Protein AF-A0A9Q1FIK0-F1 (afdb_monomer_lite)

Organism: Synaphobranchus kaupii (NCBI:txid118154)

Sequence (501 aa):
MDVMVALQAGDMDGSAGVVDRCLRRKCGSHLHIYTDGSKDPASGRAGFAIHIPKLQIIQGRRLTDRVSVFATEIVALLWALEWVGELGVDKAVLCSDSAAALAALQGGERGARPDLVAELLVTLYRVVQGGCEVGFLWVQAHVGVGGNETADAAAKAALRRESIDVVVSLGVSECRSIIREGITQIWQREWDQERRGRFYYNIQPSVRGSTGCHWSMRRDEVTMTTLRMGHCGLAGGLVRVGKHMDGLCDILNGTRGKIAIAVYLVVINGFLLRVYKGPIYKVAVRACFLGFIFGCGLLVSLTQTTWTHFGWYMCSLSLFHYSEYLVTAMTNPQSLSLDSFLLNHSLEYTVAAVSSWVEFTVEILLVPDLKQWRWLSLMGLLMVVCGECLRKSAMLTAGSNFNHIVQNEKAQSHVLVTTGVYSYFRHPSYVGWFYWSIGTQVVLCNPLCVLGYTLASWRFFRERIEEEEMSLILFFGEEYLVYKRKVPTGLPFIQGMCVEP

InterPro domains:
  IPR002156 Ribonuclease H domain [PF00075] (31-159)
  IPR002156 Ribonuclease H domain [PS50879] (27-160)
  IPR007269 Isoprenylcysteine carboxyl methyltransferase [PF04140] (381-473)
  IPR012337 Ribonuclease H-like superfamily [SSF53098] (27-160)
  IPR025770 Protein-S-isoprenylcysteine O-methyltransferase [PS51564] (219-501)
  IPR036397 Ribonuclease H superfamily [G3DSA:3.30.420.10] (24-168)

Structure (mmCIF, N/CA/C/O backbone):
data_AF-A0A9Q1FIK0-F1
#
_entry.id   AF-A0A9Q1FIK0-F1
#
loop_
_atom_site.group_PDB
_atom_site.id
_atom_site.type_symbol
_atom_site.label_atom_id
_atom_site.label_alt_id
_atom_site.label_comp_id
_atom_site.label_asym_id
_atom_site.label_entity_id
_atom_site.label_seq_id
_atom_site.pdbx_PDB_ins_code
_atom_site.Cartn_x
_atom_site.Cartn_y
_atom_site.Cartn_z
_atom_site.occupancy
_atom_site.B_iso_or_equiv
_atom_site.auth_seq_id
_atom_site.auth_comp_id
_atom_site.auth_asym_id
_atom_site.auth_atom_id
_atom_site.pdbx_PDB_model_num
ATOM 1 N N . MET A 1 1 ? 30.155 4.496 -67.801 1.00 32.53 1 MET A N 1
ATOM 2 C CA . MET A 1 1 ? 30.262 3.033 -67.644 1.00 32.53 1 MET A CA 1
ATOM 3 C C . MET A 1 1 ? 28.843 2.541 -67.428 1.00 32.53 1 MET A C 1
ATOM 5 O O . MET A 1 1 ? 28.392 2.482 -66.295 1.00 32.53 1 MET A O 1
ATOM 9 N N . ASP A 1 2 ? 28.112 2.310 -68.520 1.00 30.02 2 ASP A N 1
ATOM 10 C CA . ASP A 1 2 ? 26.713 1.851 -68.499 1.00 30.02 2 ASP A CA 1
ATOM 11 C C . ASP A 1 2 ? 26.657 0.342 -68.207 1.00 30.02 2 ASP A C 1
ATOM 13 O O . ASP A 1 2 ? 26.213 -0.452 -69.027 1.00 30.02 2 ASP A O 1
ATOM 17 N N . VAL A 1 3 ? 27.180 -0.074 -67.048 1.00 37.88 3 VAL A N 1
ATOM 18 C CA . VAL A 1 3 ? 27.230 -1.486 -66.602 1.00 37.88 3 VAL A CA 1
ATOM 19 C C . VAL A 1 3 ? 26.237 -1.703 -65.462 1.00 37.88 3 VAL A C 1
ATOM 21 O O . VAL A 1 3 ? 26.496 -2.382 -64.477 1.00 37.88 3 VAL A O 1
ATOM 24 N N . MET A 1 4 ? 25.080 -1.058 -65.554 1.00 39.62 4 MET A N 1
ATOM 25 C CA . MET A 1 4 ? 24.068 -1.155 -64.518 1.00 39.62 4 MET A CA 1
ATOM 26 C C . MET A 1 4 ? 22.696 -1.224 -65.166 1.00 39.62 4 MET A C 1
ATOM 28 O O . MET A 1 4 ? 21.912 -0.280 -65.137 1.00 39.62 4 MET A O 1
ATOM 32 N N . VAL A 1 5 ? 22.373 -2.384 -65.738 1.00 40.97 5 VAL A N 1
ATOM 33 C CA . VAL A 1 5 ? 20.963 -2.734 -65.893 1.00 40.97 5 VAL A CA 1
ATOM 34 C C . VAL A 1 5 ? 20.468 -3.121 -64.502 1.00 40.97 5 VAL A C 1
ATOM 36 O O . VAL A 1 5 ? 20.324 -4.295 -64.175 1.00 40.97 5 VAL A O 1
ATOM 39 N N . ALA A 1 6 ? 20.238 -2.118 -63.653 1.00 40.00 6 ALA A N 1
ATOM 40 C CA . ALA A 1 6 ? 19.329 -2.282 -62.537 1.00 40.00 6 ALA A CA 1
ATOM 41 C C . ALA A 1 6 ? 17.962 -2.547 -63.166 1.00 40.00 6 ALA A C 1
ATOM 43 O O . ALA A 1 6 ? 17.238 -1.627 -63.546 1.00 40.00 6 ALA A O 1
ATOM 44 N N . LEU A 1 7 ? 17.623 -3.822 -63.347 1.00 41.25 7 LEU A N 1
ATOM 45 C CA . LEU A 1 7 ? 16.251 -4.221 -63.597 1.00 41.25 7 LEU A CA 1
ATOM 46 C C . LEU A 1 7 ? 15.485 -3.946 -62.302 1.00 41.25 7 LEU A C 1
ATOM 48 O O . LEU A 1 7 ? 15.230 -4.853 -61.518 1.00 41.25 7 LEU A O 1
ATOM 52 N N . GLN A 1 8 ? 15.132 -2.681 -62.060 1.00 38.38 8 GLN A N 1
ATOM 53 C CA . GLN A 1 8 ? 14.034 -2.379 -61.161 1.00 38.38 8 GLN A CA 1
ATOM 54 C C . GLN A 1 8 ? 12.819 -3.075 -61.765 1.00 38.38 8 GLN A C 1
ATOM 56 O O . GLN A 1 8 ? 12.366 -2.748 -62.865 1.00 38.38 8 GLN A O 1
ATOM 61 N N . ALA A 1 9 ? 12.335 -4.101 -61.073 1.00 40.41 9 ALA A N 1
ATOM 62 C CA . ALA A 1 9 ? 11.002 -4.628 -61.270 1.00 40.41 9 ALA A CA 1
ATOM 63 C C . ALA A 1 9 ? 10.010 -3.521 -60.879 1.00 40.41 9 ALA A C 1
ATOM 65 O O . ALA A 1 9 ? 9.465 -3.533 -59.782 1.00 40.41 9 ALA A O 1
ATOM 66 N N . GLY A 1 10 ? 9.847 -2.514 -61.741 1.00 35.16 10 GLY A N 1
ATOM 67 C CA . GLY A 1 10 ? 8.760 -1.556 -61.622 1.00 35.16 10 GLY A CA 1
ATOM 68 C C . GLY A 1 10 ? 7.445 -2.329 -61.631 1.00 35.16 10 GLY A C 1
ATOM 69 O O . GLY A 1 10 ? 7.228 -3.139 -62.533 1.00 35.16 10 GLY A O 1
ATOM 70 N N . ASP A 1 11 ? 6.639 -2.117 -60.593 1.00 37.25 11 ASP A N 1
ATOM 71 C CA . ASP A 1 11 ? 5.265 -2.601 -60.434 1.00 37.25 11 ASP A CA 1
ATOM 72 C C . ASP A 1 11 ? 5.035 -4.077 -60.800 1.00 37.25 11 ASP A C 1
ATOM 74 O O . ASP A 1 11 ? 4.235 -4.401 -61.680 1.00 37.25 11 ASP A O 1
ATOM 78 N N . MET A 1 12 ? 5.718 -5.002 -60.117 1.00 45.03 12 MET A N 1
ATOM 79 C CA . MET A 1 12 ? 5.411 -6.431 -60.238 1.00 45.03 12 MET A CA 1
ATOM 80 C C . MET A 1 12 ? 4.822 -6.981 -58.941 1.00 45.03 12 MET A C 1
ATOM 82 O O . MET A 1 12 ? 5.478 -6.995 -57.904 1.00 45.03 12 MET A O 1
ATOM 86 N N . ASP A 1 13 ? 3.581 -7.460 -59.042 1.00 43.62 13 ASP A N 1
ATOM 87 C CA . ASP A 1 13 ? 2.865 -8.213 -58.013 1.00 43.62 13 ASP A CA 1
ATOM 88 C C . ASP A 1 13 ? 3.778 -9.328 -57.472 1.00 43.62 13 ASP A C 1
ATOM 90 O O . ASP A 1 13 ? 4.203 -10.215 -58.226 1.00 43.62 13 ASP A O 1
ATOM 94 N N . GLY A 1 14 ? 4.136 -9.236 -56.187 1.00 48.50 14 GLY A N 1
ATOM 95 C CA . GLY A 1 14 ? 5.152 -10.040 -55.502 1.00 48.50 14 GLY A CA 1
ATOM 96 C C . GLY A 1 14 ? 4.764 -11.510 -55.358 1.00 48.50 14 GLY A C 1
ATOM 97 O O . GLY A 1 14 ? 4.543 -12.001 -54.259 1.00 48.50 14 GLY A O 1
ATOM 98 N N . SER A 1 15 ? 4.659 -12.233 -56.468 1.00 50.38 15 SER A N 1
ATOM 99 C CA . SER A 1 15 ? 4.431 -13.675 -56.500 1.00 50.38 15 SER A CA 1
ATOM 100 C C . SER A 1 15 ? 5.652 -14.375 -57.099 1.00 50.38 15 SER A C 1
ATOM 102 O O . SER A 1 15 ? 6.147 -13.981 -58.160 1.00 50.38 15 SER A O 1
ATOM 104 N N . ALA A 1 16 ? 6.132 -15.438 -56.436 1.00 54.12 16 ALA A N 1
ATOM 105 C CA . ALA A 1 16 ? 7.321 -16.214 -56.824 1.00 54.12 16 ALA A CA 1
ATOM 106 C C . ALA A 1 16 ? 7.386 -16.521 -58.332 1.00 54.12 16 ALA A C 1
ATOM 108 O O . ALA A 1 16 ? 8.424 -16.376 -58.975 1.00 54.12 16 ALA A O 1
ATOM 109 N N . GLY A 1 17 ? 6.243 -16.886 -58.926 1.00 52.78 17 GLY A N 1
ATOM 110 C CA . GLY A 1 17 ? 6.143 -17.268 -60.334 1.00 52.78 17 GLY A CA 1
ATOM 111 C C . GLY A 1 17 ? 6.330 -16.125 -61.340 1.00 52.78 17 GLY A C 1
ATOM 112 O O . GLY A 1 17 ? 6.567 -16.393 -62.517 1.00 52.78 17 GLY A O 1
ATOM 113 N N . VAL A 1 18 ? 6.210 -14.854 -60.945 1.00 58.19 18 VAL A N 1
ATOM 114 C CA . VAL A 1 18 ? 6.441 -13.697 -61.835 1.00 58.19 18 VAL A CA 1
ATOM 115 C C . VAL A 1 18 ? 7.927 -13.338 -61.889 1.00 58.19 18 VAL A C 1
ATOM 117 O O . VAL A 1 18 ? 8.459 -13.128 -62.982 1.00 58.19 18 VAL A O 1
ATOM 120 N N . VAL A 1 19 ? 8.615 -13.368 -60.745 1.00 60.38 19 VAL A N 1
ATOM 121 C CA . VAL A 1 19 ? 10.067 -13.131 -60.649 1.00 60.38 19 VAL A CA 1
ATOM 122 C C . VAL A 1 19 ? 10.837 -14.199 -61.427 1.00 60.38 19 VAL A C 1
ATOM 124 O O . VAL A 1 19 ? 11.656 -13.862 -62.283 1.00 60.38 19 VAL A O 1
ATOM 127 N N . ASP A 1 20 ? 10.484 -15.474 -61.242 1.00 60.56 20 ASP A N 1
ATOM 128 C CA . ASP A 1 20 ? 11.101 -16.602 -61.951 1.00 60.56 20 ASP A CA 1
ATOM 129 C C . ASP A 1 20 ? 10.886 -16.530 -63.475 1.00 60.56 20 ASP A C 1
ATOM 131 O O . ASP A 1 20 ? 11.783 -16.832 -64.268 1.00 60.56 20 ASP A O 1
ATOM 135 N N . ARG A 1 21 ? 9.710 -16.062 -63.920 1.00 59.72 21 ARG A N 1
ATOM 136 C CA . ARG A 1 21 ? 9.424 -15.828 -65.347 1.00 59.72 21 ARG A CA 1
ATOM 137 C C . ARG A 1 21 ? 10.202 -14.641 -65.912 1.00 59.72 21 ARG A C 1
ATOM 139 O O . ARG A 1 21 ? 10.649 -14.714 -67.055 1.00 59.72 21 ARG A O 1
ATOM 146 N N . CYS A 1 22 ? 10.389 -13.570 -65.143 1.00 60.50 22 CYS A N 1
ATOM 147 C CA . CYS A 1 22 ? 11.170 -12.405 -65.563 1.00 60.50 22 CYS A CA 1
ATOM 148 C C . CYS A 1 22 ? 12.665 -12.743 -65.677 1.00 60.50 22 CYS A C 1
ATOM 150 O O . CYS A 1 22 ? 13.282 -12.443 -66.701 1.00 60.50 22 CYS A O 1
ATOM 152 N N . LEU A 1 23 ? 13.208 -13.464 -64.690 1.00 65.19 23 LEU A N 1
ATOM 153 C CA . LEU A 1 23 ? 14.570 -14.004 -64.689 1.00 65.19 23 LEU A CA 1
ATOM 154 C C . LEU A 1 23 ? 14.835 -14.879 -65.918 1.00 65.19 23 LEU A C 1
ATOM 156 O O . LEU A 1 23 ? 15.818 -14.669 -66.630 1.00 65.19 23 LEU A O 1
ATOM 160 N N . ARG A 1 24 ? 13.920 -15.808 -66.227 1.00 62.91 24 ARG A N 1
ATOM 161 C CA . ARG A 1 24 ? 14.018 -16.670 -67.418 1.00 62.91 24 ARG A CA 1
ATOM 162 C C . ARG A 1 24 ? 13.899 -15.893 -68.732 1.00 62.91 24 ARG A C 1
ATOM 164 O O . ARG A 1 24 ? 14.562 -16.255 -69.699 1.00 62.91 24 ARG A O 1
ATOM 171 N N . ARG A 1 25 ? 13.080 -14.835 -68.785 1.00 61.34 25 ARG A N 1
ATOM 172 C CA . ARG A 1 25 ? 12.814 -14.061 -70.012 1.00 61.34 25 ARG A CA 1
ATOM 173 C C . ARG A 1 25 ? 13.891 -13.021 -70.333 1.00 61.34 25 ARG A C 1
ATOM 175 O O . ARG A 1 25 ? 14.164 -12.808 -71.508 1.00 61.34 25 ARG A O 1
ATOM 182 N N . LYS A 1 26 ? 14.477 -12.362 -69.327 1.00 60.69 26 LYS A N 1
ATOM 183 C CA . LYS A 1 26 ? 15.486 -11.300 -69.519 1.00 60.69 26 LYS A CA 1
ATOM 184 C C . LYS A 1 26 ? 16.926 -11.804 -69.401 1.00 60.69 26 LYS A C 1
ATOM 186 O O . LYS A 1 26 ? 17.789 -11.322 -70.123 1.00 60.69 26 LYS A O 1
ATOM 191 N N . CYS A 1 27 ? 17.174 -12.791 -68.540 1.00 64.56 27 CYS A N 1
ATOM 192 C CA . CYS A 1 27 ? 18.523 -13.238 -68.179 1.00 64.56 27 CYS A CA 1
ATOM 193 C C . CYS A 1 27 ? 18.659 -14.772 -68.187 1.00 64.56 27 CYS A C 1
ATOM 195 O O . CYS A 1 27 ? 19.487 -15.323 -67.465 1.00 64.56 27 CYS A O 1
ATOM 197 N N . GLY A 1 28 ? 17.858 -15.484 -68.990 1.00 63.78 28 GLY A N 1
ATOM 198 C CA . GLY A 1 28 ? 17.809 -16.955 -68.993 1.00 63.78 28 GLY A CA 1
ATOM 199 C C . GLY A 1 28 ? 19.117 -17.654 -69.392 1.00 63.78 28 GLY A C 1
ATOM 200 O O . GLY A 1 28 ? 19.316 -18.813 -69.042 1.00 63.78 28 GLY A O 1
ATOM 201 N N . SER A 1 29 ? 20.021 -16.956 -70.088 1.00 73.62 29 SER A N 1
ATOM 202 C CA . SER A 1 29 ? 21.361 -17.448 -70.437 1.00 73.62 29 SER A CA 1
ATOM 203 C C . SER A 1 29 ? 22.446 -17.113 -69.404 1.00 73.62 29 SER A C 1
ATOM 205 O O . SER A 1 29 ? 23.557 -17.620 -69.529 1.00 73.62 29 SER A O 1
ATOM 207 N N . HIS A 1 30 ? 22.157 -16.258 -68.417 1.00 85.69 30 HIS A N 1
ATOM 208 C CA . HIS A 1 30 ? 23.136 -15.823 -67.416 1.00 85.69 30 HIS A CA 1
ATOM 209 C C . HIS A 1 30 ? 23.233 -16.845 -66.278 1.00 85.69 30 HIS A C 1
ATOM 211 O O . HIS A 1 30 ? 22.254 -17.518 -65.948 1.00 85.69 30 HIS A O 1
ATOM 217 N N . LEU A 1 31 ? 24.395 -16.939 -65.634 1.00 90.25 31 LEU A N 1
ATOM 218 C CA . LEU A 1 31 ? 24.525 -17.658 -64.369 1.00 90.25 31 LEU A CA 1
ATOM 219 C C . LEU A 1 31 ? 23.850 -16.852 -63.252 1.00 90.25 31 LEU A C 1
ATOM 221 O O . LEU A 1 31 ? 24.210 -15.701 -63.029 1.00 90.25 31 LEU A O 1
ATOM 225 N N . HIS A 1 32 ? 22.879 -17.438 -62.550 1.00 91.50 32 HIS A N 1
ATOM 226 C CA . HIS A 1 32 ? 22.222 -16.783 -61.412 1.00 91.50 32 HIS A CA 1
ATOM 227 C C . HIS A 1 32 ? 22.922 -17.168 -60.114 1.00 91.50 32 HIS A C 1
ATOM 229 O O . HIS A 1 32 ? 23.080 -18.359 -59.833 1.00 91.50 32 HIS A O 1
ATOM 235 N N . ILE A 1 33 ? 23.301 -16.165 -59.326 1.00 95.19 33 ILE A N 1
ATOM 236 C CA . ILE A 1 33 ? 23.881 -16.342 -57.995 1.00 95.19 33 ILE A CA 1
ATOM 237 C C . ILE A 1 33 ? 23.041 -15.541 -57.008 1.00 95.19 33 ILE A C 1
ATOM 239 O O . ILE A 1 33 ? 22.897 -14.332 -57.153 1.00 95.19 33 ILE A O 1
ATOM 243 N N . TYR A 1 34 ? 22.481 -16.223 -56.018 1.00 95.19 34 TYR A N 1
ATOM 244 C CA . TYR A 1 34 ? 21.723 -15.612 -54.931 1.00 95.19 34 TYR A CA 1
ATOM 245 C C . TYR A 1 34 ? 22.643 -15.382 -53.745 1.00 95.19 34 TYR A C 1
ATOM 247 O O . TYR A 1 34 ? 23.451 -16.255 -53.427 1.00 95.19 34 TYR A O 1
ATOM 255 N N . THR A 1 35 ? 22.520 -14.230 -53.100 1.00 96.88 35 THR A N 1
ATOM 256 C CA . THR A 1 35 ? 23.360 -13.822 -51.972 1.00 96.88 35 THR A CA 1
ATOM 257 C C . THR A 1 35 ? 22.491 -13.377 -50.813 1.00 96.88 35 THR A C 1
ATOM 259 O O . THR A 1 35 ? 21.509 -12.679 -51.052 1.00 96.88 35 THR A O 1
ATOM 262 N N . ASP A 1 36 ? 22.885 -13.720 -49.591 1.00 96.75 36 ASP A N 1
ATOM 263 C CA . ASP A 1 36 ? 22.210 -13.251 -48.380 1.00 96.75 36 ASP A CA 1
ATOM 264 C C . ASP A 1 36 ? 23.203 -13.043 -47.229 1.00 96.75 36 ASP A C 1
ATOM 266 O O . ASP A 1 36 ? 24.201 -13.770 -47.105 1.00 96.75 36 ASP A O 1
ATOM 270 N N . GLY A 1 37 ? 22.930 -12.047 -46.385 1.00 96.06 37 GLY A N 1
ATOM 271 C CA . GLY A 1 37 ? 23.680 -11.729 -45.182 1.00 96.06 37 GLY A CA 1
ATOM 272 C C . GLY A 1 37 ? 22.829 -11.858 -43.918 1.00 96.06 37 GLY A C 1
ATOM 273 O O . GLY A 1 37 ? 21.764 -11.269 -43.780 1.00 96.06 37 GLY A O 1
ATOM 274 N N . SER A 1 38 ? 23.347 -12.552 -42.903 1.00 96.19 38 SER A N 1
ATOM 275 C CA . SER A 1 38 ? 22.622 -12.776 -41.653 1.00 96.19 38 SER A CA 1
ATOM 276 C C . SER A 1 38 ? 23.407 -12.332 -40.423 1.00 96.19 38 SER A C 1
ATOM 278 O O . SER A 1 38 ? 24.623 -12.512 -40.314 1.00 96.19 38 SER A O 1
ATOM 280 N N . LYS A 1 39 ? 22.687 -11.784 -39.442 1.00 95.62 39 LYS A N 1
ATOM 281 C CA . LYS A 1 39 ? 23.216 -11.431 -38.124 1.00 95.62 39 LYS A CA 1
ATOM 282 C C . LYS A 1 39 ? 22.224 -11.817 -37.040 1.00 95.62 39 LYS A C 1
ATOM 284 O O . LYS A 1 39 ? 21.070 -11.407 -37.093 1.00 95.62 39 LYS A O 1
ATOM 289 N N . ASP A 1 40 ? 22.700 -12.506 -36.010 1.00 95.00 40 ASP A N 1
ATOM 290 C CA . ASP A 1 40 ? 21.944 -12.700 -34.778 1.00 95.00 40 ASP A CA 1
ATOM 291 C C . ASP A 1 40 ? 22.030 -11.436 -33.896 1.00 95.00 40 ASP A C 1
ATOM 293 O O . ASP A 1 40 ? 23.126 -11.077 -33.442 1.00 95.00 40 ASP A O 1
ATOM 297 N N . PRO A 1 41 ? 20.904 -10.750 -33.614 1.00 89.62 41 PRO A N 1
ATOM 298 C CA . PRO A 1 41 ? 20.890 -9.574 -32.751 1.00 89.62 41 PRO A CA 1
ATOM 299 C C . PRO A 1 41 ? 21.333 -9.863 -31.313 1.00 89.62 41 PRO A C 1
ATOM 301 O O . PRO A 1 41 ? 21.867 -8.965 -30.664 1.00 89.62 41 PRO A O 1
ATOM 304 N N . ALA A 1 42 ? 21.108 -11.083 -30.809 1.00 88.00 42 ALA A N 1
ATOM 305 C CA . ALA A 1 42 ? 21.363 -11.425 -29.413 1.00 88.00 42 ALA A CA 1
ATOM 306 C C . ALA A 1 42 ? 22.848 -11.697 -29.155 1.00 88.00 42 ALA A C 1
ATOM 308 O O . ALA A 1 42 ? 23.453 -11.094 -28.269 1.00 88.00 42 ALA A O 1
ATOM 309 N N . SER A 1 43 ? 23.450 -12.589 -29.942 1.00 90.75 43 SER A N 1
ATOM 310 C CA . SER A 1 43 ? 24.866 -12.938 -29.793 1.00 90.75 43 SER A CA 1
ATOM 311 C C . SER A 1 43 ? 25.811 -12.006 -30.561 1.00 90.75 43 SER A C 1
ATOM 313 O O . SER A 1 43 ? 27.015 -12.001 -30.310 1.00 90.75 43 SER A O 1
ATOM 315 N N . GLY A 1 44 ? 25.292 -11.205 -31.499 1.00 92.75 44 GLY A N 1
ATOM 316 C CA . GLY A 1 44 ? 26.093 -10.375 -32.399 1.00 92.75 44 GLY A CA 1
ATOM 317 C C . GLY A 1 44 ? 26.787 -11.170 -33.504 1.00 92.75 44 GLY A C 1
ATOM 318 O O . GLY A 1 44 ? 27.553 -10.593 -34.274 1.00 92.75 44 GLY A O 1
ATOM 319 N N . ARG A 1 45 ? 26.524 -12.474 -33.583 1.00 96.31 45 ARG A N 1
ATOM 320 C CA . ARG A 1 45 ? 27.108 -13.399 -34.544 1.00 96.31 45 ARG A CA 1
ATOM 321 C C . ARG A 1 45 ? 26.681 -13.053 -35.967 1.00 96.31 45 ARG A C 1
ATOM 323 O O . ARG A 1 45 ? 25.494 -12.870 -36.203 1.00 96.31 45 ARG A O 1
ATOM 330 N N . ALA A 1 46 ? 27.627 -13.021 -36.906 1.00 97.19 46 ALA A N 1
ATOM 331 C CA . ALA A 1 46 ? 27.359 -12.696 -38.310 1.00 97.19 46 ALA A CA 1
ATOM 332 C C . ALA A 1 46 ? 27.800 -13.791 -39.300 1.00 97.19 46 ALA A C 1
ATOM 334 O O . ALA A 1 46 ? 28.700 -14.592 -39.033 1.00 97.19 46 ALA A O 1
ATOM 335 N N . GLY A 1 47 ? 27.152 -13.846 -40.454 1.00 97.62 47 GLY A N 1
ATOM 336 C CA . GLY A 1 47 ? 27.439 -14.804 -41.511 1.00 97.62 47 GLY A CA 1
ATOM 337 C C . GLY A 1 47 ? 26.830 -14.352 -42.825 1.00 97.62 47 GLY A C 1
ATOM 338 O O . GLY A 1 47 ? 26.023 -13.429 -42.861 1.00 97.62 47 GLY A O 1
ATOM 339 N N . PHE A 1 48 ? 27.234 -14.994 -43.904 1.00 97.94 48 PHE A N 1
ATOM 340 C CA . PHE A 1 48 ? 26.679 -14.747 -45.226 1.00 97.94 48 PHE A CA 1
ATOM 341 C C . PHE A 1 48 ? 26.647 -16.052 -46.009 1.00 97.94 48 PHE A C 1
ATOM 343 O O . PHE A 1 48 ? 27.296 -17.035 -45.625 1.00 97.94 48 PHE A O 1
ATOM 350 N N . ALA A 1 49 ? 25.909 -16.068 -47.108 1.00 97.88 49 ALA A N 1
ATOM 351 C CA . ALA A 1 49 ? 25.920 -17.190 -48.018 1.00 97.88 49 ALA A CA 1
ATOM 352 C C . ALA A 1 49 ? 25.729 -16.778 -49.470 1.00 97.88 49 ALA A C 1
ATOM 354 O O . ALA A 1 49 ? 25.173 -15.726 -49.782 1.00 97.88 49 ALA A O 1
ATOM 355 N N . ILE A 1 50 ? 26.167 -17.678 -50.344 1.00 97.31 50 ILE A N 1
ATOM 356 C CA . ILE A 1 50 ? 25.843 -17.661 -51.761 1.00 97.31 50 ILE A CA 1
ATOM 357 C C . ILE A 1 50 ? 25.206 -18.991 -52.166 1.00 97.31 50 ILE A C 1
ATOM 359 O O . ILE A 1 50 ? 25.536 -20.056 -51.629 1.00 97.31 50 ILE A O 1
ATOM 363 N N . HIS A 1 51 ? 24.319 -18.935 -53.151 1.00 96.81 51 HIS A N 1
ATOM 364 C CA . HIS A 1 51 ? 23.700 -20.103 -53.755 1.00 96.81 51 HIS A CA 1
ATOM 365 C C . HIS A 1 51 ? 23.677 -19.969 -55.278 1.00 96.81 51 HIS A C 1
ATOM 367 O O . HIS A 1 51 ? 23.173 -18.987 -55.822 1.00 96.81 51 HIS A O 1
ATOM 373 N N . ILE A 1 52 ? 24.203 -20.983 -55.967 1.00 95.25 52 ILE A N 1
ATOM 374 C CA . ILE A 1 52 ? 24.244 -21.077 -57.429 1.00 95.25 52 ILE A CA 1
ATOM 375 C C . ILE A 1 52 ? 23.399 -22.289 -57.856 1.00 95.25 52 ILE A C 1
ATOM 377 O O . ILE A 1 52 ? 23.931 -23.402 -57.949 1.00 95.25 52 ILE A O 1
ATOM 381 N N . PRO A 1 53 ? 22.094 -22.114 -58.151 1.00 91.94 53 PRO A N 1
ATOM 382 C CA . PRO A 1 53 ? 21.191 -23.235 -58.416 1.00 91.94 53 PRO A CA 1
ATOM 383 C C . PRO A 1 53 ? 21.635 -24.112 -59.589 1.00 91.94 53 PRO A C 1
ATOM 385 O O . PRO A 1 53 ? 21.533 -25.334 -59.530 1.00 91.94 53 PRO A O 1
ATOM 388 N N . LYS A 1 54 ? 22.177 -23.509 -60.657 1.00 90.25 54 LYS A N 1
ATOM 389 C CA . LYS A 1 54 ? 22.615 -24.243 -61.858 1.00 90.25 54 LYS A CA 1
ATOM 390 C C . LYS A 1 54 ? 23.726 -25.254 -61.559 1.00 90.25 54 LYS A C 1
ATOM 392 O O . LYS A 1 54 ? 23.791 -26.287 -62.214 1.00 90.25 54 LYS A O 1
ATOM 397 N N . LEU A 1 55 ? 24.581 -24.948 -60.584 1.00 91.06 55 LEU A N 1
ATOM 398 C CA . LEU A 1 55 ? 25.712 -25.786 -60.183 1.00 91.06 55 LEU A CA 1
ATOM 399 C C . LEU A 1 55 ? 25.432 -26.581 -58.899 1.00 91.06 55 LEU A C 1
ATOM 401 O O . LEU A 1 55 ? 26.285 -27.353 -58.478 1.00 91.06 55 LEU A O 1
ATOM 405 N N . GLN A 1 56 ? 24.258 -26.397 -58.278 1.00 92.19 56 GLN A N 1
ATOM 406 C CA . GLN A 1 56 ? 23.906 -26.971 -56.971 1.00 92.19 56 GLN A CA 1
ATOM 407 C C . GLN A 1 56 ? 24.933 -26.626 -55.873 1.00 92.19 56 GLN A C 1
ATOM 409 O O . GLN A 1 56 ? 25.188 -27.414 -54.964 1.00 92.19 56 GLN A O 1
ATOM 414 N N . ILE A 1 57 ? 25.536 -25.435 -55.958 1.00 94.38 57 ILE A N 1
ATOM 415 C CA . ILE A 1 57 ? 26.534 -24.961 -54.993 1.00 94.38 57 ILE A CA 1
ATOM 416 C C . ILE A 1 57 ? 25.840 -24.085 -53.958 1.00 94.38 57 ILE A C 1
ATOM 418 O O . ILE A 1 57 ? 25.239 -23.073 -54.310 1.00 94.38 57 ILE A O 1
ATOM 422 N N . ILE A 1 58 ? 25.974 -24.452 -52.684 1.00 96.44 58 ILE A N 1
ATOM 423 C CA . ILE A 1 58 ? 25.540 -23.656 -51.534 1.00 96.44 58 ILE A CA 1
ATOM 424 C C . ILE A 1 58 ? 26.753 -23.470 -50.630 1.00 96.44 58 ILE A C 1
ATOM 426 O O . ILE A 1 58 ? 27.334 -24.446 -50.153 1.00 96.44 58 ILE A O 1
ATOM 430 N N . GLN A 1 59 ? 27.143 -22.223 -50.395 1.00 95.38 59 GLN A N 1
ATOM 431 C CA . GLN A 1 59 ? 28.278 -21.891 -49.541 1.00 95.38 59 GLN A CA 1
ATOM 432 C C . GLN A 1 59 ? 27.839 -20.855 -48.518 1.00 95.38 59 GLN A C 1
ATOM 434 O O . GLN A 1 59 ? 27.654 -19.693 -48.855 1.00 95.38 59 GLN A O 1
ATOM 439 N N . GLY A 1 60 ? 27.679 -21.286 -47.267 1.00 96.69 60 GLY A N 1
ATOM 440 C CA . GLY A 1 60 ? 27.516 -20.398 -46.118 1.00 96.69 60 GLY A CA 1
ATOM 441 C C . GLY A 1 60 ? 28.830 -20.278 -45.356 1.00 96.69 60 GLY A C 1
ATOM 442 O O . GLY A 1 60 ? 29.519 -21.285 -45.167 1.00 96.69 60 GLY A O 1
ATOM 443 N N . ARG A 1 61 ? 29.186 -19.069 -44.915 1.00 97.44 61 ARG A N 1
ATOM 444 C CA . ARG A 1 61 ? 30.423 -18.799 -44.171 1.00 97.44 61 ARG A CA 1
ATOM 445 C C . ARG A 1 61 ? 30.197 -17.910 -42.963 1.00 97.44 61 ARG A C 1
ATOM 447 O O . ARG A 1 61 ? 29.364 -17.003 -42.961 1.00 97.44 61 ARG A O 1
ATOM 454 N N . ARG A 1 62 ? 30.964 -18.201 -41.918 1.00 97.81 62 ARG A N 1
ATOM 455 C CA . ARG A 1 62 ? 31.003 -17.445 -40.675 1.00 97.81 62 ARG A CA 1
ATOM 456 C C . ARG A 1 62 ? 31.842 -16.183 -40.846 1.00 97.81 62 ARG A C 1
ATOM 458 O O . ARG A 1 62 ? 33.000 -16.273 -41.243 1.00 97.81 62 ARG A O 1
ATOM 465 N N . LEU A 1 63 ? 31.281 -15.030 -40.496 1.00 96.44 63 LEU A N 1
ATOM 466 C CA . LEU A 1 63 ? 31.958 -13.734 -40.571 1.00 96.44 63 LEU A CA 1
ATOM 467 C C . LEU A 1 63 ? 32.373 -13.255 -39.172 1.00 96.44 63 LEU A C 1
ATOM 469 O O . LEU A 1 63 ? 31.854 -13.745 -38.166 1.00 96.44 63 LEU A O 1
ATOM 473 N N . THR A 1 64 ? 33.288 -12.284 -39.102 1.00 95.88 64 THR A N 1
ATOM 474 C CA . THR A 1 64 ? 33.610 -11.559 -37.864 1.00 95.88 64 THR A CA 1
ATOM 475 C C . THR A 1 64 ? 32.347 -11.088 -37.144 1.00 95.88 64 THR A C 1
ATOM 477 O O . THR A 1 64 ? 31.454 -10.492 -37.744 1.00 95.88 64 THR A O 1
ATOM 480 N N . ASP A 1 65 ? 32.283 -11.332 -35.837 1.00 94.94 65 ASP A N 1
ATOM 481 C CA . ASP A 1 65 ? 31.146 -10.929 -35.015 1.00 94.94 65 ASP A CA 1
ATOM 482 C C . ASP A 1 65 ? 30.992 -9.406 -34.934 1.00 94.94 65 ASP A C 1
ATOM 484 O O . ASP A 1 65 ? 31.931 -8.636 -35.121 1.00 94.94 65 ASP A O 1
ATOM 488 N N . ARG A 1 66 ? 29.776 -8.968 -34.602 1.00 93.06 66 ARG A N 1
ATOM 489 C CA . ARG A 1 66 ? 29.370 -7.571 -34.380 1.00 93.06 66 ARG A CA 1
ATOM 490 C C . ARG A 1 66 ? 29.409 -6.655 -35.609 1.00 93.06 66 ARG A C 1
ATOM 492 O O . ARG A 1 66 ? 28.958 -5.515 -35.478 1.00 93.06 66 ARG A O 1
ATOM 499 N N . VAL A 1 67 ? 29.803 -7.136 -36.788 1.00 94.19 67 VAL A N 1
ATOM 500 C CA . VAL A 1 67 ? 29.612 -6.404 -38.054 1.00 94.19 67 VAL A CA 1
ATOM 501 C C . VAL A 1 67 ? 28.130 -6.074 -38.294 1.00 94.19 67 VAL A C 1
ATOM 503 O O . VAL A 1 67 ? 27.222 -6.642 -37.675 1.00 94.19 67 VAL A O 1
ATOM 506 N N . SER A 1 68 ? 27.859 -5.083 -39.133 1.00 92.88 68 SER A N 1
ATOM 507 C CA . SER A 1 68 ? 26.506 -4.681 -39.521 1.00 92.88 68 SER A CA 1
ATOM 508 C C . SER A 1 68 ? 25.886 -5.681 -40.501 1.00 92.88 68 SER A C 1
ATOM 510 O O . SER A 1 68 ? 26.602 -6.362 -41.227 1.00 92.88 68 SER A O 1
ATOM 512 N N . VAL A 1 69 ? 24.550 -5.744 -40.552 1.00 93.56 69 VAL A N 1
ATOM 513 C CA . VAL A 1 69 ? 23.840 -6.532 -41.583 1.00 93.56 69 VAL A CA 1
ATOM 514 C C . VAL A 1 69 ? 24.212 -6.024 -42.978 1.00 93.56 69 VAL A C 1
ATOM 516 O O . VAL A 1 69 ? 24.485 -6.794 -43.881 1.00 93.56 69 VAL A O 1
ATOM 519 N N . PHE A 1 70 ? 24.356 -4.708 -43.141 1.00 92.75 70 PHE A N 1
ATOM 520 C CA . PHE A 1 70 ? 24.862 -4.143 -44.390 1.00 92.75 70 PHE A CA 1
ATOM 521 C C . PHE A 1 70 ? 26.235 -4.721 -44.787 1.00 92.75 70 PHE A C 1
ATOM 523 O O . PHE A 1 70 ? 26.442 -5.071 -45.943 1.00 92.75 70 PHE A O 1
ATOM 530 N N . ALA A 1 71 ? 27.161 -4.880 -43.835 1.00 93.94 71 ALA A N 1
ATOM 531 C CA . ALA A 1 71 ? 28.455 -5.501 -44.109 1.00 93.94 71 ALA A CA 1
ATOM 532 C C . ALA A 1 71 ? 28.321 -6.970 -44.544 1.00 93.94 71 ALA A C 1
ATOM 534 O O . ALA A 1 71 ? 29.027 -7.377 -45.462 1.00 93.94 71 ALA A O 1
ATOM 535 N N . THR A 1 72 ? 27.427 -7.756 -43.926 1.00 96.00 72 THR A N 1
ATOM 536 C CA . THR A 1 72 ? 27.214 -9.161 -44.324 1.00 96.00 72 THR A CA 1
ATOM 537 C C . THR A 1 72 ? 26.698 -9.267 -45.756 1.00 96.00 72 THR A C 1
ATOM 539 O O . THR A 1 72 ? 27.179 -10.112 -46.501 1.00 96.00 72 THR A O 1
ATOM 542 N N . GLU A 1 73 ? 25.799 -8.368 -46.160 1.00 95.50 73 GLU A N 1
ATOM 543 C CA . GLU A 1 73 ? 25.261 -8.301 -47.527 1.00 95.50 73 GLU A CA 1
ATOM 544 C C . GLU A 1 73 ? 26.329 -7.940 -48.566 1.00 95.50 73 GLU A C 1
ATOM 546 O O . GLU A 1 73 ? 26.453 -8.591 -49.602 1.00 95.50 73 GLU A O 1
ATOM 551 N N . ILE A 1 74 ? 27.157 -6.928 -48.279 1.00 94.62 74 ILE A N 1
ATOM 552 C CA . ILE A 1 74 ? 28.245 -6.531 -49.185 1.00 94.62 74 ILE A CA 1
ATOM 553 C C . ILE A 1 74 ? 29.287 -7.649 -49.319 1.00 94.62 74 ILE A C 1
ATOM 555 O O . ILE A 1 74 ? 29.754 -7.915 -50.425 1.00 94.62 74 ILE A O 1
ATOM 559 N N . VAL A 1 75 ? 29.628 -8.337 -48.223 1.00 96.19 75 VAL A N 1
ATOM 560 C CA . VAL A 1 75 ? 30.554 -9.483 -48.257 1.00 96.19 75 VAL A CA 1
ATOM 561 C C . VAL A 1 75 ? 29.963 -10.654 -49.052 1.00 96.19 75 VAL A C 1
ATOM 563 O O . VAL A 1 75 ? 30.698 -11.309 -49.789 1.00 96.19 75 VAL A O 1
ATOM 566 N N . ALA A 1 76 ? 28.649 -10.887 -48.974 1.00 96.94 76 ALA A N 1
ATOM 567 C CA . ALA A 1 76 ? 27.975 -11.901 -49.784 1.00 96.94 76 ALA A CA 1
ATOM 568 C C . ALA A 1 76 ? 28.095 -11.605 -51.290 1.00 96.94 76 ALA A C 1
ATOM 570 O O . ALA A 1 76 ? 28.423 -12.497 -52.075 1.00 96.94 76 ALA A O 1
ATOM 571 N N . LEU A 1 77 ? 27.897 -10.343 -51.688 1.00 95.94 77 LEU A N 1
ATOM 572 C CA . LEU A 1 77 ? 28.071 -9.889 -53.072 1.00 95.94 77 LEU A CA 1
ATOM 573 C C . LEU A 1 77 ? 29.531 -9.975 -53.539 1.00 95.94 77 LEU A C 1
ATOM 575 O O . LEU A 1 77 ? 29.781 -10.396 -54.667 1.00 95.94 77 LEU A O 1
ATOM 579 N N . LEU A 1 78 ? 30.488 -9.617 -52.678 1.00 95.81 78 LEU A N 1
ATOM 580 C CA . LEU A 1 78 ? 31.925 -9.760 -52.944 1.00 95.81 78 LEU A CA 1
ATOM 581 C C . LEU A 1 78 ? 32.281 -11.210 -53.275 1.00 95.81 78 LEU A C 1
ATOM 583 O O . LEU A 1 78 ? 32.855 -11.484 -54.326 1.00 95.81 78 LEU A O 1
ATOM 587 N N . TRP A 1 79 ? 31.854 -12.138 -52.421 1.00 96.19 79 TRP A N 1
ATOM 588 C CA . TRP A 1 79 ? 32.066 -13.569 -52.619 1.00 96.19 79 TRP A CA 1
ATOM 589 C C . TRP A 1 79 ? 31.392 -14.091 -53.883 1.00 96.19 79 TRP A C 1
ATOM 591 O O . TRP A 1 79 ? 31.955 -14.917 -54.596 1.00 96.19 79 TRP A O 1
ATOM 601 N N . ALA A 1 80 ? 30.194 -13.605 -54.198 1.00 96.31 80 ALA A N 1
ATOM 602 C CA . ALA A 1 80 ? 29.533 -13.980 -55.436 1.00 96.31 80 ALA A CA 1
ATOM 603 C C . ALA A 1 80 ? 30.332 -13.533 -56.673 1.00 96.31 80 ALA A C 1
ATOM 605 O O . ALA A 1 80 ? 30.444 -14.306 -57.621 1.00 96.31 80 ALA A O 1
ATOM 606 N N . LEU A 1 81 ? 30.933 -12.337 -56.659 1.00 95.56 81 LEU A N 1
ATOM 607 C CA . LEU A 1 81 ? 31.808 -11.869 -57.742 1.00 95.56 81 LEU A CA 1
ATOM 608 C C . LEU A 1 81 ? 33.103 -12.678 -57.854 1.00 95.56 81 LEU A C 1
ATOM 610 O O . LEU A 1 81 ? 33.537 -12.951 -58.972 1.00 95.56 81 LEU A O 1
ATOM 614 N N . GLU A 1 82 ? 33.704 -13.084 -56.734 1.00 93.69 82 GLU A N 1
ATOM 615 C CA . GLU A 1 82 ? 34.868 -13.981 -56.745 1.00 93.69 82 GLU A CA 1
ATOM 616 C C . GLU A 1 82 ? 34.531 -15.298 -57.451 1.00 93.69 82 GLU A C 1
ATOM 618 O O . GLU A 1 82 ? 35.239 -15.700 -58.372 1.00 93.69 82 GLU A O 1
ATOM 623 N N . TRP A 1 83 ? 33.385 -15.903 -57.122 1.00 93.62 83 TRP A N 1
ATOM 624 C CA . TRP A 1 83 ? 32.895 -17.104 -57.803 1.00 93.62 83 TRP A CA 1
ATOM 625 C C . TRP A 1 83 ? 32.621 -16.882 -59.295 1.00 93.62 83 TRP A C 1
ATOM 627 O O . TRP A 1 83 ? 32.904 -17.766 -60.100 1.00 93.62 83 TRP A O 1
ATOM 637 N N . VAL A 1 84 ? 32.097 -15.717 -59.696 1.00 93.69 84 VAL A N 1
ATOM 638 C CA . VAL A 1 84 ? 31.944 -15.377 -61.125 1.00 93.69 84 VAL A CA 1
ATOM 639 C C . VAL A 1 84 ? 33.304 -15.362 -61.826 1.00 93.69 84 VAL A C 1
ATOM 641 O O . VAL A 1 84 ? 33.430 -15.927 -62.913 1.00 93.69 84 VAL A O 1
ATOM 644 N N . GLY A 1 85 ? 34.315 -14.757 -61.198 1.00 90.12 85 GLY A N 1
ATOM 645 C CA . GLY A 1 85 ? 35.681 -14.718 -61.715 1.00 90.12 85 GLY A CA 1
ATOM 646 C C . GLY A 1 85 ? 36.320 -16.105 -61.826 1.00 90.12 85 GLY A C 1
ATOM 647 O O . GLY A 1 85 ? 36.911 -16.418 -62.856 1.00 90.12 85 GLY A O 1
ATOM 648 N N . GLU A 1 86 ? 36.160 -16.954 -60.807 1.00 90.75 86 GLU A N 1
ATOM 649 C CA . GLU A 1 86 ? 36.690 -18.326 -60.792 1.00 90.75 86 GLU A CA 1
ATOM 650 C C . GLU A 1 86 ? 36.022 -19.236 -61.829 1.00 90.75 86 GLU A C 1
ATOM 652 O O . GLU A 1 86 ? 36.688 -20.059 -62.457 1.00 90.75 86 GLU A O 1
ATOM 657 N N . LEU A 1 87 ? 34.709 -19.092 -62.027 1.00 90.56 87 LEU A N 1
ATOM 658 C CA . LEU A 1 87 ? 33.956 -19.893 -62.993 1.00 90.56 87 LEU A CA 1
ATOM 659 C C . LEU A 1 87 ? 34.184 -19.453 -64.446 1.00 90.56 87 LEU A C 1
ATOM 661 O O . LEU A 1 87 ? 33.834 -20.206 -65.354 1.00 90.56 87 LEU A O 1
ATOM 665 N N . GLY A 1 88 ? 34.736 -18.254 -64.671 1.00 87.62 88 GLY A N 1
ATOM 666 C CA . GLY A 1 88 ? 35.054 -17.737 -66.004 1.00 87.62 88 GLY A CA 1
ATOM 667 C C . GLY A 1 88 ? 33.836 -17.650 -66.928 1.00 87.62 88 GLY A C 1
ATOM 668 O O . GLY A 1 88 ? 33.922 -18.017 -68.097 1.00 87.62 88 GLY A O 1
ATOM 669 N N . VAL A 1 89 ? 32.680 -17.240 -66.398 1.00 89.38 89 VAL A N 1
ATOM 670 C CA . VAL A 1 89 ? 31.432 -17.156 -67.174 1.00 89.38 89 VAL A CA 1
ATOM 671 C C . VAL A 1 89 ? 31.339 -15.857 -67.974 1.00 89.38 89 VAL A C 1
ATOM 673 O O . VAL A 1 89 ? 31.752 -14.807 -67.501 1.00 89.38 89 VAL A O 1
ATOM 676 N N . ASP A 1 90 ? 30.711 -15.909 -69.152 1.00 88.38 90 ASP A N 1
ATOM 677 C CA . ASP A 1 90 ? 30.525 -14.717 -69.997 1.00 88.38 90 ASP A CA 1
ATOM 678 C C . ASP A 1 90 ? 29.452 -13.762 -69.455 1.00 88.38 90 ASP A C 1
ATOM 680 O O . ASP A 1 90 ? 29.492 -12.561 -69.716 1.00 88.38 90 ASP A O 1
ATOM 684 N N . LYS A 1 91 ? 28.441 -14.294 -68.750 1.00 90.31 91 LYS A N 1
ATOM 685 C CA . LYS A 1 91 ? 27.284 -13.529 -68.264 1.00 90.31 91 LYS A CA 1
ATOM 686 C C . LYS A 1 91 ? 26.784 -14.039 -66.913 1.00 90.31 91 LYS A C 1
ATOM 688 O O . LYS A 1 91 ? 26.410 -15.210 -66.796 1.00 90.31 91 LYS A O 1
ATOM 693 N N . ALA A 1 92 ? 26.685 -13.158 -65.921 1.00 91.75 92 ALA A N 1
ATOM 694 C CA . ALA A 1 92 ? 26.214 -13.475 -64.573 1.00 91.75 92 ALA A CA 1
ATOM 695 C C . ALA A 1 92 ? 25.192 -12.450 -64.057 1.00 91.75 92 ALA A C 1
ATOM 697 O O . ALA A 1 92 ? 25.241 -11.271 -64.400 1.00 91.75 92 ALA A O 1
ATOM 698 N N . VAL A 1 93 ? 24.263 -12.901 -63.213 1.00 91.38 93 VAL A N 1
ATOM 699 C CA . VAL A 1 93 ? 23.321 -12.048 -62.477 1.00 91.38 93 VAL A CA 1
ATOM 700 C C . VAL A 1 93 ? 23.417 -12.366 -60.992 1.00 91.38 93 VAL A C 1
ATOM 702 O O . VAL A 1 93 ? 23.198 -13.509 -60.585 1.00 91.38 93 VAL A O 1
ATOM 705 N N . LEU A 1 94 ? 23.722 -11.340 -60.201 1.00 93.31 94 LEU A N 1
ATOM 706 C CA . LEU A 1 94 ? 23.741 -11.394 -58.746 1.00 93.31 94 LEU A CA 1
ATOM 707 C C . LEU A 1 94 ? 22.393 -10.926 -58.198 1.00 93.31 94 LEU A C 1
ATOM 709 O O . LEU A 1 94 ? 21.969 -9.797 -58.448 1.00 93.31 94 LEU A O 1
ATOM 713 N N . CYS A 1 95 ? 21.726 -11.804 -57.461 1.00 91.44 95 CYS A N 1
ATOM 714 C CA . CYS A 1 95 ? 20.425 -11.578 -56.852 1.00 91.44 95 CYS A CA 1
ATOM 715 C C . CYS A 1 95 ? 20.594 -11.338 -55.346 1.00 91.44 95 CYS A C 1
ATOM 717 O O . CYS A 1 95 ? 21.067 -12.230 -54.645 1.00 91.44 95 CYS A O 1
ATOM 719 N N . SER A 1 96 ? 20.172 -10.173 -54.854 1.00 91.50 96 SER A N 1
ATOM 720 C CA . SER A 1 96 ? 20.164 -9.832 -53.423 1.00 91.50 96 SER A CA 1
ATOM 721 C C . SER A 1 96 ? 18.833 -9.188 -53.054 1.00 91.50 96 SER A C 1
ATOM 723 O O . SER A 1 96 ? 18.267 -8.429 -53.845 1.00 91.50 96 SER A O 1
ATOM 725 N N . ASP A 1 97 ? 18.331 -9.464 -51.855 1.00 89.56 97 ASP A N 1
ATOM 726 C CA . ASP A 1 97 ? 17.154 -8.792 -51.304 1.00 89.56 97 ASP A CA 1
ATOM 727 C C . ASP A 1 97 ? 17.485 -7.536 -50.482 1.00 89.56 97 ASP A C 1
ATOM 729 O O . ASP A 1 97 ? 16.596 -6.744 -50.137 1.00 89.56 97 ASP A O 1
ATOM 733 N N . SER A 1 98 ? 18.773 -7.249 -50.292 1.00 90.12 98 SER A N 1
ATOM 734 C CA . SER A 1 98 ? 19.250 -6.035 -49.646 1.00 90.12 98 SER A CA 1
ATOM 735 C C . SER A 1 98 ? 19.234 -4.841 -50.600 1.00 90.12 98 SER A C 1
ATOM 737 O O . SER A 1 98 ? 20.206 -4.523 -51.292 1.00 90.12 98 SER A O 1
ATOM 739 N N . ALA A 1 99 ? 18.120 -4.104 -50.585 1.00 85.38 99 ALA A N 1
ATOM 740 C CA . ALA A 1 99 ? 17.987 -2.848 -51.326 1.00 85.38 99 ALA A CA 1
ATOM 741 C C . ALA A 1 99 ? 19.095 -1.840 -50.963 1.00 85.38 99 ALA A C 1
ATOM 743 O O . ALA A 1 99 ? 19.576 -1.118 -51.832 1.00 85.38 99 ALA A O 1
ATOM 744 N N . ALA A 1 100 ? 19.538 -1.824 -49.700 1.00 86.69 100 ALA A N 1
ATOM 745 C CA . ALA A 1 100 ? 20.624 -0.961 -49.240 1.00 86.69 100 ALA A CA 1
ATOM 746 C C . ALA A 1 100 ? 21.975 -1.342 -49.870 1.00 86.69 100 ALA A C 1
ATOM 748 O O . ALA A 1 100 ? 22.704 -0.460 -50.324 1.00 86.69 100 ALA A O 1
ATOM 749 N N . ALA A 1 101 ? 22.304 -2.639 -49.938 1.00 88.44 101 ALA A N 1
ATOM 750 C CA . ALA A 1 101 ? 23.544 -3.106 -50.562 1.00 88.44 101 ALA A CA 1
ATOM 751 C C . ALA A 1 101 ? 23.579 -2.785 -52.063 1.00 88.44 101 ALA A C 1
ATOM 753 O O . ALA A 1 101 ? 24.594 -2.313 -52.575 1.00 88.44 101 ALA A O 1
ATOM 754 N N . LEU A 1 102 ? 22.450 -2.961 -52.757 1.00 88.38 102 LEU A N 1
ATOM 755 C CA . LEU A 1 102 ? 22.338 -2.626 -54.177 1.00 88.38 102 LEU A CA 1
ATOM 756 C C . LEU A 1 102 ? 22.351 -1.113 -54.431 1.00 88.38 102 LEU A C 1
ATOM 758 O O . LEU A 1 102 ? 22.965 -0.671 -55.399 1.00 88.38 102 LEU A O 1
ATOM 762 N N . ALA A 1 103 ? 21.732 -0.305 -53.565 1.00 84.81 103 ALA A N 1
ATOM 763 C CA . ALA A 1 103 ? 21.779 1.155 -53.661 1.00 84.81 103 ALA A CA 1
ATOM 764 C C . ALA A 1 103 ? 23.210 1.700 -53.502 1.00 84.81 103 ALA A C 1
ATOM 766 O O . ALA A 1 103 ? 23.595 2.634 -54.210 1.00 84.81 103 ALA A O 1
ATOM 767 N N . ALA A 1 104 ? 24.030 1.077 -52.646 1.00 84.06 104 ALA A N 1
ATOM 768 C CA . ALA A 1 104 ? 25.425 1.468 -52.442 1.00 84.06 104 ALA A CA 1
ATOM 769 C C . ALA A 1 104 ? 26.283 1.357 -53.720 1.00 84.06 104 ALA A C 1
ATOM 771 O O . ALA A 1 104 ? 27.226 2.129 -53.893 1.00 84.06 104 ALA A O 1
ATOM 772 N N . LEU A 1 105 ? 25.931 0.456 -54.647 1.00 80.44 105 LEU A N 1
ATOM 773 C CA . LEU A 1 105 ? 26.588 0.325 -55.955 1.00 80.44 105 LEU A CA 1
ATOM 774 C C . LEU A 1 105 ? 26.258 1.477 -56.915 1.00 80.44 105 LEU A C 1
ATOM 776 O O . LEU A 1 105 ? 27.057 1.790 -57.794 1.00 80.44 105 LEU A O 1
ATOM 780 N N . GLN A 1 106 ? 25.108 2.135 -56.743 1.00 76.19 106 GLN A N 1
ATOM 781 C CA . GLN A 1 106 ? 24.609 3.173 -57.656 1.00 76.19 106 GLN A CA 1
ATOM 782 C C . GLN A 1 106 ? 25.213 4.566 -57.381 1.00 76.19 106 GLN A C 1
ATOM 784 O O . GLN A 1 106 ? 24.747 5.568 -57.918 1.00 76.19 106 GLN A O 1
ATOM 789 N N . GLY A 1 107 ? 26.252 4.649 -56.540 1.00 64.19 107 GLY A N 1
ATOM 790 C CA . GLY A 1 107 ? 26.965 5.895 -56.227 1.00 64.19 107 GLY A CA 1
ATOM 791 C C . GLY A 1 107 ? 26.234 6.827 -55.256 1.00 64.19 107 GLY A C 1
ATOM 792 O O . GLY A 1 107 ? 26.634 7.979 -55.091 1.00 64.19 107 GLY A O 1
ATOM 793 N N . GLY A 1 108 ? 25.176 6.350 -54.602 1.00 53.03 108 GLY A N 1
ATOM 794 C CA . GLY A 1 108 ? 24.297 7.171 -53.782 1.00 53.03 108 GLY A CA 1
ATOM 795 C C . GLY A 1 108 ? 24.263 6.745 -52.326 1.00 53.03 108 GLY A C 1
ATOM 796 O O . GLY A 1 108 ? 23.231 6.266 -51.895 1.00 53.03 108 GLY A O 1
ATOM 797 N N . GLU A 1 109 ? 25.348 6.943 -51.569 1.00 52.94 109 GLU A N 1
ATOM 798 C CA . GLU A 1 109 ? 25.256 7.287 -50.141 1.00 52.94 109 GLU A CA 1
ATOM 799 C C . GLU A 1 109 ? 26.624 7.640 -49.531 1.00 52.94 109 GLU A C 1
ATOM 801 O O . GLU A 1 109 ? 27.654 7.048 -49.848 1.00 52.94 109 GLU A O 1
ATOM 806 N N . ARG A 1 110 ? 26.627 8.565 -48.557 1.00 55.75 110 ARG A N 1
ATOM 807 C CA . ARG A 1 110 ? 27.683 8.678 -47.529 1.00 55.75 110 ARG A CA 1
ATOM 808 C C . ARG A 1 110 ? 27.565 7.472 -46.570 1.00 55.75 110 ARG A C 1
ATOM 810 O O . ARG A 1 110 ? 27.291 7.649 -45.385 1.00 55.75 110 ARG A O 1
ATOM 817 N N . GLY A 1 111 ? 27.637 6.265 -47.132 1.00 58.81 111 GLY A N 1
ATOM 818 C CA . GLY A 1 111 ? 27.094 5.031 -46.566 1.00 58.81 111 GLY A CA 1
ATOM 819 C C . GLY A 1 111 ? 27.988 4.343 -45.538 1.00 58.81 111 GLY A C 1
ATOM 820 O O . GLY A 1 111 ? 29.172 4.651 -45.380 1.00 58.81 111 GLY A O 1
ATOM 821 N N . ALA A 1 112 ? 27.393 3.393 -44.814 1.00 69.50 112 ALA A N 1
ATOM 822 C CA . ALA A 1 112 ? 28.114 2.485 -43.930 1.00 69.50 112 ALA A CA 1
ATOM 823 C C . ALA A 1 112 ? 29.159 1.675 -44.726 1.00 69.50 112 ALA A C 1
ATOM 825 O O . ALA A 1 112 ? 28.913 1.306 -45.864 1.00 69.50 112 ALA A O 1
ATOM 826 N N . ARG A 1 113 ? 30.319 1.384 -44.121 1.00 87.38 113 ARG A N 1
ATOM 827 C CA . ARG A 1 113 ? 31.381 0.520 -44.688 1.00 87.38 113 ARG A CA 1
ATOM 828 C C . ARG A 1 113 ? 31.900 0.915 -46.093 1.00 87.38 113 ARG A C 1
ATOM 830 O O . ARG A 1 113 ? 31.870 0.091 -47.007 1.00 87.38 113 ARG A O 1
ATOM 837 N N . PRO A 1 114 ? 32.433 2.142 -46.282 1.00 88.00 114 PRO A N 1
ATOM 838 C CA . PRO A 1 114 ? 33.009 2.559 -47.567 1.00 88.00 114 PRO A CA 1
ATOM 839 C C . PRO A 1 114 ? 34.196 1.687 -48.009 1.00 88.00 114 PRO A C 1
ATOM 841 O O . PRO A 1 114 ? 34.445 1.558 -49.201 1.00 88.00 114 PRO A O 1
ATOM 844 N N . ASP A 1 115 ? 34.897 1.074 -47.053 1.00 89.94 115 ASP A N 1
ATOM 845 C CA . ASP A 1 115 ? 35.954 0.088 -47.270 1.00 89.94 115 ASP A CA 1
ATOM 846 C C . ASP A 1 115 ? 35.455 -1.120 -48.079 1.00 89.94 115 ASP A C 1
ATOM 848 O O . ASP A 1 115 ? 36.020 -1.428 -49.126 1.00 89.94 115 ASP A O 1
ATOM 852 N N . LEU A 1 116 ? 34.349 -1.738 -47.649 1.00 92.06 116 LEU A N 1
ATOM 853 C CA . LEU A 1 116 ? 33.784 -2.916 -48.313 1.00 92.06 116 LEU A CA 1
ATOM 854 C C . LEU A 1 116 ? 33.140 -2.569 -49.656 1.00 92.06 116 LEU A C 1
ATOM 856 O O . LEU A 1 116 ? 33.243 -3.332 -50.611 1.00 92.06 116 LEU A O 1
ATOM 860 N N . VAL A 1 117 ? 32.483 -1.409 -49.752 1.00 90.38 117 VAL A N 1
ATOM 861 C CA . VAL A 1 117 ? 31.886 -0.953 -51.017 1.00 90.38 117 VAL A CA 1
ATOM 862 C C . VAL A 1 117 ? 32.974 -0.684 -52.059 1.00 90.38 117 VAL A C 1
ATOM 864 O O . VAL A 1 117 ? 32.823 -1.071 -53.216 1.00 90.38 117 VAL A O 1
ATOM 867 N N . ALA A 1 118 ? 34.093 -0.067 -51.665 1.00 89.88 118 ALA A N 1
ATOM 868 C CA . ALA A 1 118 ? 35.225 0.141 -52.564 1.00 89.88 118 ALA A CA 1
ATOM 869 C C . ALA A 1 118 ? 35.820 -1.193 -53.043 1.00 89.88 118 ALA A C 1
ATOM 871 O O . ALA A 1 118 ? 36.079 -1.350 -54.236 1.00 89.88 118 ALA A O 1
ATOM 872 N N . GLU A 1 119 ? 35.983 -2.166 -52.144 1.00 92.06 119 GLU A N 1
ATOM 873 C CA . GLU A 1 119 ? 36.445 -3.513 -52.490 1.00 92.06 119 GLU A CA 1
ATOM 874 C C . GLU A 1 119 ? 35.486 -4.218 -53.464 1.00 92.06 119 GLU A C 1
ATOM 876 O O . GLU A 1 119 ? 35.930 -4.813 -54.451 1.00 92.06 119 GLU A O 1
ATOM 881 N N . LEU A 1 120 ? 34.171 -4.083 -53.250 1.00 92.25 120 LEU A N 1
ATOM 882 C CA . LEU A 1 120 ? 33.136 -4.636 -54.126 1.00 92.25 120 LEU A CA 1
ATOM 883 C C . LEU A 1 120 ? 33.219 -4.046 -55.535 1.00 92.25 120 LEU A C 1
ATOM 885 O O . LEU A 1 120 ? 33.232 -4.788 -56.515 1.00 92.25 120 LEU A O 1
ATOM 889 N N . LEU A 1 121 ? 33.339 -2.721 -55.643 1.00 90.94 121 LEU A N 1
ATOM 890 C CA . LEU A 1 121 ? 33.453 -2.026 -56.927 1.00 90.94 121 LEU A CA 1
ATOM 891 C C . LEU A 1 121 ? 34.750 -2.378 -57.668 1.00 90.94 121 LEU A C 1
ATOM 893 O O . LEU A 1 121 ? 34.729 -2.564 -58.885 1.00 90.94 121 LEU A O 1
ATOM 897 N N . VAL A 1 122 ? 35.874 -2.510 -56.955 1.00 92.12 122 VAL A N 1
ATOM 898 C CA . VAL A 1 122 ? 37.155 -2.937 -57.545 1.00 92.12 122 VAL A CA 1
ATOM 899 C C . VAL A 1 122 ? 37.066 -4.376 -58.056 1.00 92.12 122 VAL A C 1
ATOM 901 O O . VAL A 1 122 ? 37.541 -4.665 -59.156 1.00 92.12 122 VAL A O 1
ATOM 904 N N . THR A 1 123 ? 36.441 -5.274 -57.295 1.00 93.06 123 THR A N 1
ATOM 905 C CA . THR A 1 123 ? 36.254 -6.679 -57.688 1.00 93.06 123 THR A CA 1
ATOM 906 C C . THR A 1 123 ? 35.324 -6.792 -58.892 1.00 93.06 123 THR A C 1
ATOM 908 O O . THR A 1 123 ? 35.665 -7.460 -59.868 1.00 93.06 123 THR A O 1
ATOM 911 N N . LEU A 1 124 ? 34.213 -6.051 -58.892 1.00 92.38 124 LEU A N 1
ATOM 912 C CA . LEU A 1 124 ? 33.302 -5.954 -60.032 1.00 92.38 124 LEU A CA 1
ATOM 913 C C . LEU A 1 124 ? 34.032 -5.459 -61.284 1.00 92.38 124 LEU A C 1
ATOM 915 O O . LEU A 1 124 ? 33.902 -6.055 -62.350 1.00 92.38 124 LEU A O 1
ATOM 919 N N . TYR A 1 125 ? 34.841 -4.404 -61.154 1.00 91.06 125 TYR A N 1
ATOM 920 C CA . TYR A 1 125 ? 35.629 -3.879 -62.265 1.00 91.06 125 TYR A CA 1
ATOM 921 C C . TYR A 1 125 ? 36.578 -4.937 -62.842 1.00 91.06 125 TYR A C 1
ATOM 923 O O . TYR A 1 125 ? 36.644 -5.087 -64.059 1.00 91.06 125 TYR A O 1
ATOM 931 N N . ARG A 1 126 ? 37.273 -5.713 -61.996 1.00 92.94 126 ARG A N 1
ATOM 932 C CA . ARG A 1 126 ? 38.162 -6.800 -62.450 1.00 92.94 126 ARG A CA 1
ATOM 933 C C . ARG A 1 126 ? 37.409 -7.880 -63.224 1.00 92.94 126 ARG A C 1
ATOM 935 O O . ARG A 1 126 ? 37.868 -8.275 -64.290 1.00 92.94 126 ARG A O 1
ATOM 942 N N . VAL A 1 127 ? 36.258 -8.319 -62.717 1.00 92.19 127 VAL A N 1
ATOM 943 C CA . VAL A 1 127 ? 35.421 -9.340 -63.371 1.00 92.19 127 VAL A CA 1
ATOM 944 C C . VAL A 1 127 ? 34.910 -8.848 -64.729 1.00 92.19 127 VAL A C 1
ATOM 946 O O . VAL A 1 127 ? 34.991 -9.573 -65.719 1.00 92.19 127 VAL A O 1
ATOM 949 N N . VAL A 1 128 ? 34.464 -7.591 -64.809 1.00 90.00 128 VAL A N 1
ATOM 950 C CA . VAL A 1 128 ? 33.985 -6.986 -66.063 1.00 90.00 128 VAL A CA 1
ATOM 951 C C . VAL A 1 128 ? 35.120 -6.799 -67.075 1.00 90.00 128 VAL A C 1
ATOM 953 O O . VAL A 1 128 ? 34.939 -7.077 -68.258 1.00 90.00 128 VAL A O 1
ATOM 956 N N . GLN A 1 129 ? 36.315 -6.390 -66.633 1.00 89.69 129 GLN A N 1
ATOM 957 C CA . GLN A 1 129 ? 37.502 -6.332 -67.501 1.00 89.69 129 GLN A CA 1
ATOM 958 C C . GLN A 1 129 ? 37.951 -7.720 -67.982 1.00 89.69 129 GLN A C 1
ATOM 960 O O . GLN A 1 129 ? 38.546 -7.831 -69.050 1.00 89.69 129 GLN A O 1
ATOM 965 N N . GLY A 1 130 ? 37.631 -8.776 -67.230 1.00 87.81 130 GLY A N 1
ATOM 966 C CA . GLY A 1 130 ? 37.813 -10.170 -67.636 1.00 87.81 130 GLY A CA 1
ATOM 967 C C . GLY A 1 130 ? 36.850 -10.647 -68.731 1.00 87.81 130 GLY A C 1
ATOM 968 O O . GLY A 1 130 ? 36.952 -11.795 -69.148 1.00 87.81 130 GLY A O 1
ATOM 969 N N . GLY A 1 131 ? 35.936 -9.791 -69.207 1.00 87.88 131 GLY A N 1
ATOM 970 C CA . GLY A 1 131 ? 35.002 -10.095 -70.295 1.00 87.88 131 GLY A CA 1
ATOM 971 C C . GLY A 1 131 ? 33.616 -10.567 -69.848 1.00 87.88 131 GLY A C 1
ATOM 972 O O . GLY A 1 131 ? 32.780 -10.837 -70.706 1.00 87.88 131 GLY A O 1
ATOM 973 N N . CYS A 1 132 ? 33.343 -10.633 -68.539 1.00 90.00 132 CYS A N 1
ATOM 974 C CA . CYS A 1 132 ? 32.035 -11.035 -68.018 1.00 90.00 132 CYS A CA 1
ATOM 975 C C . CYS A 1 132 ? 31.051 -9.854 -67.945 1.00 90.00 132 CYS A C 1
ATOM 977 O O . CYS A 1 132 ? 31.320 -8.827 -67.319 1.00 90.00 132 CYS A O 1
ATOM 979 N N . GLU A 1 133 ? 29.850 -10.028 -68.493 1.00 89.38 133 GLU A N 1
ATOM 980 C CA . GLU A 1 133 ? 28.712 -9.133 -68.277 1.00 89.38 133 GLU A CA 1
ATOM 981 C C . GLU A 1 133 ? 28.054 -9.457 -66.925 1.00 89.38 133 GLU A C 1
ATOM 983 O O . GLU A 1 133 ? 27.507 -10.546 -66.740 1.00 89.38 133 GLU A O 1
ATOM 988 N N . VAL A 1 134 ? 28.112 -8.531 -65.962 1.00 89.75 134 VAL A N 1
ATOM 989 C CA . VAL A 1 134 ? 27.537 -8.720 -64.618 1.00 89.75 134 VAL A CA 1
ATOM 990 C C . VAL A 1 134 ? 26.327 -7.811 -64.417 1.00 89.75 134 VAL A C 1
ATOM 992 O O . VAL A 1 134 ? 26.436 -6.589 -64.504 1.00 89.75 134 VAL A O 1
ATOM 995 N N . GLY A 1 135 ? 25.176 -8.411 -64.110 1.00 87.44 135 GLY A N 1
ATOM 996 C CA . GLY A 1 135 ? 23.953 -7.713 -63.714 1.00 87.44 135 GLY A CA 1
ATOM 997 C C . GLY A 1 135 ? 23.656 -7.856 -62.221 1.00 87.44 135 GLY A C 1
ATOM 998 O O . GLY A 1 135 ? 23.965 -8.880 -61.616 1.00 87.44 135 GLY A O 1
ATOM 999 N N . PHE A 1 136 ? 22.998 -6.853 -61.639 1.00 87.69 136 PHE A N 1
ATOM 1000 C CA . PHE A 1 136 ? 22.490 -6.900 -60.266 1.00 87.69 136 PHE A CA 1
ATOM 1001 C C . PHE A 1 136 ? 20.965 -6.842 -60.279 1.00 87.69 136 PHE A C 1
ATOM 1003 O O . PHE A 1 136 ? 20.375 -5.967 -60.919 1.00 87.69 136 PHE A O 1
ATOM 1010 N N . LEU A 1 137 ? 20.328 -7.763 -59.561 1.00 86.69 137 LEU A N 1
ATOM 1011 C CA . LEU A 1 137 ? 18.880 -7.858 -59.457 1.00 86.69 137 LEU A CA 1
ATOM 1012 C C . LEU A 1 137 ? 18.447 -7.793 -57.995 1.00 86.69 137 LEU A C 1
ATOM 1014 O O . LEU A 1 137 ? 18.886 -8.594 -57.171 1.00 86.69 137 LEU A O 1
ATOM 1018 N N . TRP A 1 138 ? 17.533 -6.870 -57.701 1.00 86.62 138 TRP A N 1
ATOM 1019 C CA . TRP A 1 138 ? 16.846 -6.868 -56.418 1.00 86.62 138 TRP A CA 1
ATOM 1020 C C . TRP A 1 138 ? 15.750 -7.935 -56.404 1.00 86.62 138 TRP A C 1
ATOM 1022 O O . TRP A 1 138 ? 14.927 -7.995 -57.323 1.00 86.62 138 TRP A O 1
ATOM 1032 N N . VAL A 1 139 ? 15.733 -8.762 -55.363 1.00 83.94 139 VAL A N 1
ATOM 1033 C CA . VAL A 1 139 ? 14.706 -9.784 -55.131 1.00 83.94 139 VAL A CA 1
ATOM 1034 C C . VAL A 1 139 ? 13.961 -9.457 -53.842 1.00 83.94 139 VAL A C 1
ATOM 1036 O O . VAL A 1 139 ? 14.531 -8.922 -52.905 1.00 83.94 139 VAL A O 1
ATOM 1039 N N . GLN A 1 140 ? 12.669 -9.753 -53.768 1.00 79.94 140 GLN A N 1
ATOM 1040 C CA . GLN A 1 140 ? 11.924 -9.539 -52.532 1.00 79.94 140 GLN A CA 1
ATOM 1041 C C . GLN A 1 140 ? 12.169 -10.691 -51.544 1.00 79.94 140 GLN A C 1
ATOM 1043 O O . GLN A 1 140 ? 12.023 -11.864 -51.900 1.00 79.94 140 GLN A O 1
ATOM 1048 N N . ALA A 1 141 ? 12.487 -10.354 -50.294 1.00 78.69 141 ALA A N 1
ATOM 1049 C CA . ALA A 1 141 ? 12.658 -11.324 -49.216 1.00 78.69 141 ALA A CA 1
ATOM 1050 C C . ALA A 1 141 ? 11.344 -12.069 -48.896 1.00 78.69 141 ALA A C 1
ATOM 1052 O O . ALA A 1 141 ? 10.273 -11.464 -48.861 1.00 78.69 141 ALA A O 1
ATOM 1053 N N . HIS A 1 142 ? 11.437 -13.371 -48.595 1.00 73.31 142 HIS A N 1
ATOM 1054 C CA . HIS A 1 142 ? 10.338 -14.220 -48.090 1.00 73.31 142 HIS A CA 1
ATOM 1055 C C . HIS A 1 142 ? 9.111 -14.394 -49.008 1.00 73.31 142 HIS A C 1
ATOM 1057 O O . HIS A 1 142 ? 7.994 -14.583 -48.529 1.00 73.31 142 HIS A O 1
ATOM 1063 N N . VAL A 1 143 ? 9.311 -14.365 -50.330 1.00 71.50 143 VAL A N 1
ATOM 1064 C CA . VAL A 1 143 ? 8.226 -14.480 -51.328 1.00 71.50 143 VAL A CA 1
ATOM 1065 C C . VAL A 1 143 ? 8.236 -15.820 -52.083 1.00 71.50 143 VAL A C 1
ATOM 1067 O O . VAL A 1 143 ? 7.615 -15.939 -53.134 1.00 71.50 143 VAL A O 1
ATOM 1070 N N . GLY A 1 144 ? 8.925 -16.863 -51.602 1.00 70.56 144 GLY A N 1
ATOM 1071 C CA . GLY A 1 144 ? 8.939 -18.167 -52.285 1.00 70.56 144 GLY A CA 1
ATOM 1072 C C . GLY A 1 144 ? 9.944 -18.281 -53.435 1.00 70.56 144 GLY A C 1
ATOM 1073 O O . GLY A 1 144 ? 9.837 -19.194 -54.254 1.00 70.56 144 GLY A O 1
ATOM 1074 N N . VAL A 1 145 ? 10.907 -17.357 -53.553 1.00 80.62 145 VAL A N 1
ATOM 1075 C CA . VAL A 1 145 ? 12.001 -17.481 -54.530 1.00 80.62 145 VAL A CA 1
ATOM 1076 C C . VAL A 1 145 ? 13.009 -18.489 -53.984 1.00 80.62 145 VAL A C 1
ATOM 1078 O O . VAL A 1 145 ? 13.886 -18.131 -53.201 1.00 80.62 145 VAL A O 1
ATOM 1081 N N . GLY A 1 146 ? 12.894 -19.752 -54.405 1.00 84.25 146 GLY A N 1
ATOM 1082 C CA . GLY A 1 146 ? 13.670 -20.863 -53.835 1.00 84.25 146 GLY A CA 1
ATOM 1083 C C . GLY A 1 146 ? 15.190 -20.650 -53.843 1.00 84.25 146 GLY A C 1
ATOM 1084 O O . GLY A 1 146 ? 15.885 -21.107 -52.937 1.00 84.25 146 GLY A O 1
ATOM 1085 N N . GLY A 1 147 ? 15.716 -19.899 -54.819 1.00 87.56 147 GLY A N 1
ATOM 1086 C CA . GLY A 1 147 ? 17.123 -19.493 -54.859 1.00 87.56 147 GLY A CA 1
ATOM 1087 C C . GLY A 1 147 ? 17.538 -18.605 -53.679 1.00 87.56 147 GLY A C 1
ATOM 1088 O O . GLY A 1 147 ? 18.551 -18.897 -53.043 1.00 87.56 147 GLY A O 1
ATOM 1089 N N . ASN A 1 148 ? 16.728 -17.585 -53.368 1.00 90.38 148 ASN A N 1
ATOM 1090 C CA . ASN A 1 148 ? 16.944 -16.638 -52.270 1.00 90.38 148 ASN A CA 1
ATOM 1091 C C . ASN A 1 148 ? 16.712 -17.301 -50.910 1.00 90.38 148 ASN A C 1
ATOM 1093 O O . ASN A 1 148 ? 17.522 -17.157 -50.005 1.00 90.38 148 ASN A O 1
ATOM 1097 N N . GLU A 1 149 ? 15.650 -18.100 -50.783 1.00 91.94 149 GLU A N 1
ATOM 1098 C CA . GLU A 1 149 ? 15.341 -18.821 -49.538 1.00 91.94 149 GLU A CA 1
ATOM 1099 C C . GLU A 1 149 ? 16.448 -19.805 -49.148 1.00 91.94 149 GLU A C 1
ATOM 1101 O O . GLU A 1 149 ? 16.754 -19.971 -47.969 1.00 91.94 149 GLU A O 1
ATOM 1106 N N . THR A 1 150 ? 17.092 -20.427 -50.138 1.00 94.31 150 THR A N 1
ATOM 1107 C CA . THR A 1 150 ? 18.243 -21.303 -49.896 1.00 94.31 150 THR A CA 1
ATOM 1108 C C . THR A 1 150 ? 19.466 -20.511 -49.423 1.00 94.31 150 THR A C 1
ATOM 1110 O O . THR A 1 150 ? 20.173 -20.973 -48.526 1.00 94.31 150 THR A O 1
ATOM 1113 N N . ALA A 1 151 ? 19.715 -19.322 -49.988 1.00 94.50 151 ALA A N 1
ATOM 1114 C CA . ALA A 1 151 ? 20.790 -18.440 -49.536 1.00 94.50 151 ALA A CA 1
ATOM 1115 C C . ALA A 1 151 ? 20.541 -17.949 -48.095 1.00 94.50 151 ALA A C 1
ATOM 1117 O O . ALA A 1 151 ? 21.420 -18.116 -47.254 1.00 94.50 151 ALA A O 1
ATOM 1118 N N . ASP A 1 152 ? 19.326 -17.487 -47.776 1.00 95.44 152 ASP A N 1
ATOM 1119 C CA . ASP A 1 152 ? 18.918 -17.076 -46.419 1.00 95.44 152 ASP A CA 1
ATOM 1120 C C . ASP A 1 152 ? 19.075 -18.210 -45.395 1.00 95.44 152 ASP A C 1
ATOM 1122 O O . ASP A 1 152 ? 19.680 -18.049 -44.329 1.00 95.44 152 ASP A O 1
ATOM 1126 N N . ALA A 1 153 ? 18.608 -19.416 -45.737 1.00 95.81 153 ALA A N 1
ATOM 1127 C CA . ALA A 1 153 ? 18.774 -20.586 -44.881 1.00 95.81 153 ALA A CA 1
ATOM 1128 C C . ALA A 1 153 ? 20.258 -20.923 -44.645 1.00 95.81 153 ALA A C 1
ATOM 1130 O O . ALA A 1 153 ? 20.648 -21.252 -43.519 1.00 95.81 153 ALA A O 1
ATOM 1131 N N . ALA A 1 154 ? 21.097 -20.819 -45.678 1.00 96.88 154 ALA A N 1
ATOM 1132 C CA . ALA A 1 154 ? 22.530 -21.075 -45.583 1.00 96.88 154 ALA A CA 1
ATOM 1133 C C . ALA A 1 154 ? 23.273 -19.995 -44.775 1.00 96.88 154 ALA A C 1
ATOM 1135 O O . ALA A 1 154 ? 24.144 -20.337 -43.969 1.00 96.88 154 ALA A O 1
ATOM 1136 N N . ALA A 1 155 ? 22.907 -18.719 -44.920 1.00 96.69 155 ALA A N 1
ATOM 1137 C CA . ALA A 1 155 ? 23.480 -17.615 -44.152 1.00 96.69 155 ALA A CA 1
ATOM 1138 C C . ALA A 1 155 ? 23.140 -17.758 -42.660 1.00 96.69 155 ALA A C 1
ATOM 1140 O O . ALA A 1 155 ? 24.019 -17.654 -41.800 1.00 96.69 155 ALA A O 1
ATOM 1141 N N . LYS A 1 156 ? 21.891 -18.127 -42.340 1.00 96.38 156 LYS A N 1
ATOM 1142 C CA . LYS A 1 156 ? 21.460 -18.459 -40.971 1.00 96.38 156 LYS A CA 1
ATOM 1143 C C . LYS A 1 156 ? 22.159 -19.698 -40.415 1.00 96.38 156 LYS A C 1
ATOM 1145 O O . LYS A 1 156 ? 22.531 -19.721 -39.240 1.00 96.38 156 LYS A O 1
ATOM 1150 N N . ALA A 1 157 ? 22.364 -20.733 -41.232 1.00 96.75 157 ALA A N 1
ATOM 1151 C CA . ALA A 1 157 ? 23.103 -21.926 -40.822 1.00 96.75 157 ALA A CA 1
ATOM 1152 C C . ALA A 1 157 ? 24.573 -21.603 -40.505 1.00 96.75 157 ALA A C 1
ATOM 1154 O O . ALA A 1 157 ? 25.126 -22.144 -39.544 1.00 96.75 157 ALA A O 1
ATOM 1155 N N . ALA A 1 158 ? 25.185 -20.676 -41.247 1.00 96.75 158 ALA A N 1
ATOM 1156 C CA . ALA A 1 158 ? 26.562 -20.252 -41.026 1.00 96.75 158 ALA A CA 1
ATOM 1157 C C . ALA A 1 158 ? 26.787 -19.623 -39.640 1.00 96.75 158 ALA A C 1
ATOM 1159 O O . ALA A 1 158 ? 27.862 -19.794 -39.073 1.00 96.75 158 ALA A O 1
ATOM 1160 N N . LEU A 1 159 ? 25.771 -18.990 -39.035 1.00 96.50 159 LEU A N 1
ATOM 1161 C CA . LEU A 1 159 ? 25.845 -18.422 -37.675 1.00 96.50 159 LEU A CA 1
ATOM 1162 C C . LEU A 1 159 ? 26.160 -19.461 -36.583 1.00 96.50 159 LEU A C 1
ATOM 1164 O O . LEU A 1 159 ? 26.630 -19.111 -35.495 1.00 96.50 159 LEU A O 1
ATOM 1168 N N . ARG A 1 160 ? 25.884 -20.741 -36.862 1.00 95.06 160 ARG A N 1
ATOM 1169 C CA . ARG A 1 160 ? 26.091 -21.855 -35.928 1.00 95.06 160 ARG A CA 1
ATOM 1170 C C . ARG A 1 160 ? 27.528 -22.374 -35.922 1.00 95.06 160 ARG A C 1
ATOM 1172 O O . ARG A 1 160 ? 27.874 -23.122 -35.014 1.00 95.06 160 ARG A O 1
ATOM 1179 N N . ARG A 1 161 ? 28.359 -21.992 -36.898 1.00 94.62 161 ARG A N 1
ATOM 1180 C CA . ARG A 1 161 ? 29.772 -22.396 -36.939 1.00 94.62 161 ARG A CA 1
ATOM 1181 C C . ARG A 1 161 ? 30.552 -21.741 -35.799 1.00 94.62 161 ARG A C 1
ATOM 1183 O O . ARG A 1 161 ? 30.363 -20.559 -35.502 1.00 94.62 161 ARG A O 1
ATOM 1190 N N . GLU A 1 162 ? 31.425 -22.521 -35.167 1.00 91.62 162 GLU A N 1
ATOM 1191 C CA . GLU A 1 162 ? 32.237 -22.063 -34.033 1.00 91.62 162 GLU A CA 1
ATOM 1192 C C . GLU A 1 162 ? 33.413 -21.186 -34.478 1.00 91.62 162 GLU A C 1
ATOM 1194 O O . GLU A 1 162 ? 33.681 -20.160 -33.856 1.00 91.62 162 GLU A O 1
ATOM 1199 N N . SER A 1 163 ? 34.082 -21.552 -35.574 1.00 93.50 163 SER A N 1
ATOM 1200 C CA . SER A 1 163 ? 35.207 -20.804 -36.136 1.00 93.50 163 SER A CA 1
ATOM 1201 C C . SER A 1 163 ? 34.744 -19.709 -37.092 1.00 93.50 163 SER A C 1
ATOM 1203 O O . SER A 1 163 ? 33.843 -19.925 -37.901 1.00 93.50 163 SER A O 1
ATOM 1205 N N . ILE A 1 164 ? 35.400 -18.547 -37.036 1.00 96.12 164 ILE A N 1
ATOM 1206 C CA . ILE A 1 164 ? 35.242 -17.480 -38.032 1.00 96.12 164 ILE A CA 1
ATOM 1207 C C . ILE A 1 164 ? 35.949 -17.917 -39.320 1.00 96.12 164 ILE A C 1
ATOM 1209 O O . ILE A 1 164 ? 37.153 -18.161 -39.305 1.00 96.12 164 ILE A O 1
ATOM 1213 N N . ASP A 1 165 ? 35.197 -18.005 -40.418 1.00 95.69 165 ASP A N 1
ATOM 1214 C CA . ASP A 1 165 ? 35.705 -18.424 -41.729 1.00 95.69 165 ASP A CA 1
ATOM 1215 C C . ASP A 1 165 ? 36.293 -17.237 -42.506 1.00 95.69 165 ASP A C 1
ATOM 1217 O O . ASP A 1 165 ? 37.237 -17.403 -43.275 1.00 95.69 165 ASP A O 1
ATOM 1221 N N . VAL A 1 166 ? 35.717 -16.043 -42.328 1.00 95.56 166 VAL A N 1
ATOM 1222 C CA . VAL A 1 166 ? 36.113 -14.810 -43.017 1.00 95.56 166 VAL A CA 1
ATOM 1223 C C . VAL A 1 166 ? 36.276 -13.694 -41.992 1.00 95.56 166 VAL A C 1
ATOM 1225 O O . VAL A 1 166 ? 35.356 -13.390 -41.230 1.00 95.56 166 VAL A O 1
ATOM 1228 N N . VAL A 1 167 ? 37.459 -13.079 -41.972 1.00 95.38 167 VAL A N 1
ATOM 1229 C CA . VAL A 1 167 ? 37.779 -11.985 -41.053 1.00 95.38 167 VAL A CA 1
ATOM 1230 C C . VAL A 1 167 ? 37.612 -10.650 -41.765 1.00 95.38 167 VAL A C 1
ATOM 1232 O O . VAL A 1 167 ? 38.295 -10.377 -42.746 1.00 95.38 167 VAL A O 1
ATOM 1235 N N . VAL A 1 168 ? 36.729 -9.805 -41.240 1.00 93.62 168 VAL A N 1
ATOM 1236 C CA . VAL A 1 168 ? 36.468 -8.453 -41.737 1.00 93.62 168 VAL A CA 1
ATOM 1237 C C . VAL A 1 168 ? 36.621 -7.460 -40.591 1.00 93.62 168 VAL A C 1
ATOM 1239 O O . VAL A 1 168 ? 36.012 -7.611 -39.532 1.00 93.62 168 VAL A O 1
ATOM 1242 N N . SER A 1 169 ? 37.425 -6.419 -40.807 1.00 92.25 169 SER A N 1
ATOM 1243 C CA . SER A 1 169 ? 37.615 -5.334 -39.839 1.00 92.25 169 SER A CA 1
ATOM 1244 C C . SER A 1 169 ? 36.297 -4.619 -39.536 1.00 92.25 169 SER A C 1
ATOM 1246 O O . SER A 1 169 ? 35.442 -4.485 -40.409 1.00 92.25 169 SER A O 1
ATOM 1248 N N . LEU A 1 170 ? 36.129 -4.131 -38.307 1.00 91.44 170 LEU A N 1
ATOM 1249 C CA . LEU A 1 170 ? 34.948 -3.357 -37.923 1.00 91.44 170 LEU A CA 1
ATOM 1250 C C . LEU A 1 170 ? 35.025 -1.925 -38.467 1.00 91.44 170 LEU A C 1
ATOM 1252 O O . LEU A 1 170 ? 36.049 -1.251 -38.356 1.00 91.44 170 LEU A O 1
ATOM 1256 N N . GLY A 1 171 ? 33.909 -1.436 -39.001 1.00 89.50 171 GLY A N 1
ATOM 1257 C CA . GLY A 1 171 ? 33.747 -0.047 -39.412 1.00 89.50 171 GLY A CA 1
ATOM 1258 C C . GLY A 1 171 ? 33.529 0.902 -38.230 1.00 89.50 171 GLY A C 1
ATOM 1259 O O . GLY A 1 171 ? 33.137 0.509 -37.131 1.00 89.50 171 GLY A O 1
ATOM 1260 N N . VAL A 1 172 ? 33.704 2.205 -38.465 1.00 87.75 172 VAL A N 1
ATOM 1261 C CA . VAL A 1 172 ? 33.557 3.245 -37.425 1.00 87.75 172 VAL A CA 1
ATOM 1262 C C . VAL A 1 172 ? 32.165 3.239 -36.780 1.00 87.75 172 VAL A C 1
ATOM 1264 O O . VAL A 1 172 ? 32.042 3.415 -35.567 1.00 87.75 172 VAL A O 1
ATOM 1267 N N . SER A 1 173 ? 31.105 3.044 -37.569 1.00 86.19 173 SER A N 1
ATOM 1268 C CA . SER A 1 173 ? 29.725 2.974 -37.069 1.00 86.19 173 SER A CA 1
ATOM 1269 C C . SER A 1 173 ? 29.496 1.755 -36.172 1.00 86.19 173 SER A C 1
ATOM 1271 O O . SER A 1 173 ? 28.850 1.877 -35.131 1.00 86.19 173 SER A O 1
ATOM 1273 N N . GLU A 1 174 ? 30.071 0.609 -36.534 1.00 90.94 174 GLU A N 1
ATOM 1274 C CA . GLU A 1 174 ? 30.002 -0.643 -35.774 1.00 90.94 174 GLU A CA 1
ATOM 1275 C C . GLU A 1 174 ? 30.740 -0.492 -34.439 1.00 90.94 174 GLU A C 1
ATOM 1277 O O . GLU A 1 174 ? 30.151 -0.728 -33.384 1.00 90.94 174 GLU A O 1
ATOM 1282 N N . CYS A 1 175 ? 31.967 0.040 -34.460 1.00 91.38 175 CYS A N 1
ATOM 1283 C CA . CYS A 1 175 ? 32.727 0.366 -33.252 1.00 91.38 175 CYS A CA 1
ATOM 1284 C C . CYS A 1 175 ? 31.965 1.329 -32.329 1.00 91.38 175 CYS A C 1
ATOM 1286 O O . CYS A 1 175 ? 31.848 1.080 -31.130 1.00 91.38 175 CYS A O 1
ATOM 1288 N N . ARG A 1 176 ? 31.385 2.409 -32.874 1.00 90.69 176 ARG A N 1
ATOM 1289 C CA . ARG A 1 176 ? 30.556 3.349 -32.095 1.00 90.69 176 ARG A CA 1
ATOM 1290 C C . ARG A 1 176 ? 29.348 2.661 -31.463 1.00 90.69 176 ARG A C 1
ATOM 1292 O O . ARG A 1 176 ? 29.011 2.974 -30.322 1.00 90.69 176 ARG A O 1
ATOM 1299 N N . SER A 1 177 ? 28.704 1.743 -32.183 1.00 88.19 177 SER A N 1
ATOM 1300 C CA . SER A 1 177 ? 27.571 0.976 -31.662 1.00 88.19 177 SER A CA 1
ATOM 1301 C C . SER A 1 177 ? 27.988 0.088 -30.490 1.00 88.19 177 SER A C 1
ATOM 1303 O O . SER A 1 177 ? 27.330 0.121 -29.452 1.00 88.19 177 SER A O 1
ATOM 1305 N N . ILE A 1 178 ? 29.101 -0.643 -30.622 1.00 90.31 178 ILE A N 1
ATOM 1306 C CA . ILE A 1 178 ? 29.646 -1.509 -29.562 1.00 90.31 178 ILE A CA 1
ATOM 1307 C C . ILE A 1 178 ? 29.993 -0.684 -28.318 1.00 90.31 178 ILE A C 1
ATOM 1309 O O . ILE A 1 178 ? 29.601 -1.032 -27.206 1.00 90.31 178 ILE A O 1
ATOM 1313 N N . ILE A 1 179 ? 30.672 0.453 -28.497 1.00 92.88 179 ILE A N 1
ATOM 1314 C CA . ILE A 1 179 ? 31.033 1.345 -27.387 1.00 92.88 179 ILE A CA 1
ATOM 1315 C C . ILE A 1 179 ? 29.776 1.883 -26.694 1.00 92.88 179 ILE A C 1
ATOM 1317 O O . ILE A 1 179 ? 29.688 1.854 -25.468 1.00 92.88 179 ILE A O 1
ATOM 1321 N N . ARG A 1 180 ? 28.773 2.344 -27.454 1.00 90.62 180 ARG A N 1
ATOM 1322 C CA . ARG A 1 180 ? 27.514 2.855 -26.889 1.00 90.62 180 ARG A CA 1
ATOM 1323 C C . ARG A 1 180 ? 26.762 1.771 -26.117 1.00 90.62 180 ARG A C 1
ATOM 1325 O O . ARG A 1 180 ? 26.191 2.062 -25.065 1.00 90.62 180 ARG A O 1
ATOM 1332 N N . GLU A 1 181 ? 26.759 0.538 -26.616 1.00 89.31 181 GLU A N 1
ATOM 1333 C CA . GLU A 1 181 ? 26.189 -0.613 -25.915 1.00 89.31 181 GLU A CA 1
ATOM 1334 C C . GLU A 1 181 ? 26.893 -0.840 -24.574 1.00 89.31 181 GLU A C 1
ATOM 1336 O O . GLU A 1 181 ? 26.210 -0.899 -23.551 1.00 89.31 181 GLU A O 1
ATOM 1341 N N . GLY A 1 182 ? 28.231 -0.849 -24.564 1.00 92.25 182 GLY A N 1
ATOM 1342 C CA . GLY A 1 182 ? 29.038 -0.979 -23.349 1.00 92.25 182 GLY A CA 1
ATOM 1343 C C . GLY A 1 182 ? 28.789 0.141 -22.335 1.00 92.25 182 GLY A C 1
ATOM 1344 O O . GLY A 1 182 ? 28.512 -0.139 -21.173 1.00 92.25 182 GLY A O 1
ATOM 1345 N N . ILE A 1 183 ? 28.781 1.405 -22.774 1.00 93.69 183 ILE A N 1
ATOM 1346 C CA . ILE A 1 183 ? 28.447 2.558 -21.915 1.00 93.69 183 ILE A CA 1
ATOM 1347 C C . ILE A 1 183 ? 27.058 2.383 -21.297 1.00 93.69 183 ILE A C 1
ATOM 1349 O O . ILE A 1 183 ? 26.868 2.623 -20.109 1.00 93.69 183 ILE A O 1
ATOM 1353 N N . THR A 1 184 ? 26.083 1.936 -22.090 1.00 91.75 184 THR A N 1
ATOM 1354 C CA . THR A 1 184 ? 24.714 1.750 -21.599 1.00 91.75 184 THR A CA 1
ATOM 1355 C C . THR A 1 184 ? 24.627 0.631 -20.564 1.00 91.75 184 THR A C 1
ATOM 1357 O O . THR A 1 184 ? 23.880 0.758 -19.601 1.00 91.75 184 THR A O 1
ATOM 1360 N N . GLN A 1 185 ? 25.381 -0.457 -20.741 1.00 92.88 185 GLN A N 1
ATOM 1361 C CA . GLN A 1 185 ? 25.438 -1.554 -19.770 1.00 92.88 185 GLN A CA 1
ATOM 1362 C C . GLN A 1 185 ? 26.100 -1.118 -18.461 1.00 92.88 185 GLN A C 1
ATOM 1364 O O . GLN A 1 185 ? 25.591 -1.438 -17.389 1.00 92.88 185 GLN A O 1
ATOM 1369 N N . ILE A 1 186 ? 27.196 -0.356 -18.544 1.00 94.81 186 ILE A N 1
ATOM 1370 C CA . ILE A 1 186 ? 27.851 0.232 -17.369 1.00 94.81 186 ILE A CA 1
ATOM 1371 C C . ILE A 1 186 ? 26.863 1.143 -16.634 1.00 94.81 186 ILE A C 1
ATOM 1373 O O . ILE A 1 186 ? 26.640 0.961 -15.440 1.00 94.81 186 ILE A O 1
ATOM 1377 N N . TRP A 1 187 ? 26.193 2.043 -17.357 1.00 93.75 187 TRP A N 1
ATOM 1378 C CA . TRP A 1 187 ? 25.210 2.952 -16.771 1.00 93.75 187 TRP A CA 1
ATOM 1379 C C . TRP A 1 187 ? 24.023 2.209 -16.143 1.00 93.75 187 TRP A C 1
ATOM 1381 O O . TRP A 1 187 ? 23.607 2.545 -15.039 1.00 93.75 187 TRP A O 1
ATOM 1391 N N . GLN A 1 188 ? 23.502 1.167 -16.796 1.00 95.00 188 GLN A N 1
ATOM 1392 C CA . GLN A 1 188 ? 22.432 0.340 -16.233 1.00 95.00 188 GLN A CA 1
ATOM 1393 C C . GLN A 1 188 ? 22.874 -0.327 -14.927 1.00 95.00 188 GLN A C 1
ATOM 1395 O O . GLN A 1 188 ? 22.148 -0.281 -13.941 1.00 95.00 188 GLN A O 1
ATOM 1400 N N . ARG A 1 189 ? 24.086 -0.890 -14.888 1.00 94.94 189 ARG A N 1
ATOM 1401 C CA . ARG A 1 189 ? 24.627 -1.517 -13.679 1.00 94.94 189 ARG A CA 1
ATOM 1402 C C . ARG A 1 189 ? 24.762 -0.516 -12.532 1.00 94.94 189 ARG A C 1
ATOM 1404 O O . ARG A 1 189 ? 24.420 -0.845 -11.400 1.00 94.94 189 ARG A O 1
ATOM 1411 N N . GLU A 1 190 ? 25.251 0.689 -12.810 1.00 94.25 190 GLU A N 1
ATOM 1412 C CA . GLU A 1 190 ? 25.311 1.764 -11.813 1.00 94.25 190 GLU A CA 1
ATOM 1413 C C . GLU A 1 190 ? 23.905 2.172 -11.349 1.00 94.25 190 GLU A C 1
ATOM 1415 O O . GLU A 1 190 ? 23.667 2.328 -10.152 1.00 94.25 190 GLU A O 1
ATOM 1420 N N . TRP A 1 191 ? 22.946 2.269 -12.274 1.00 92.94 191 TRP A N 1
ATOM 1421 C CA . TRP A 1 191 ? 21.554 2.603 -11.975 1.00 92.94 191 TRP A CA 1
ATOM 1422 C C . TRP A 1 191 ? 20.875 1.571 -11.066 1.00 92.94 191 TRP A C 1
ATOM 1424 O O . TRP A 1 191 ? 20.196 1.949 -10.105 1.00 92.94 191 TRP A O 1
ATOM 1434 N N . ASP A 1 192 ? 21.115 0.283 -11.307 1.00 92.88 192 ASP A N 1
ATOM 1435 C CA . ASP A 1 192 ? 20.581 -0.823 -10.507 1.00 92.88 192 ASP A CA 1
ATOM 1436 C C . ASP A 1 192 ? 21.159 -0.833 -9.080 1.00 92.88 192 ASP A C 1
ATOM 1438 O O . ASP A 1 192 ? 20.450 -1.153 -8.125 1.00 92.88 192 ASP A O 1
ATOM 1442 N N . GLN A 1 193 ? 22.432 -0.451 -8.919 1.00 92.75 193 GLN A N 1
ATOM 1443 C CA . GLN A 1 193 ? 23.164 -0.525 -7.645 1.00 92.75 193 GLN A CA 1
ATOM 1444 C C . GLN A 1 193 ? 23.075 0.739 -6.781 1.00 92.75 193 GLN A C 1
ATOM 1446 O O . GLN A 1 193 ? 23.289 0.674 -5.567 1.00 92.75 193 GLN A O 1
ATOM 1451 N N . GLU A 1 194 ? 22.792 1.893 -7.383 1.00 91.00 194 GLU A N 1
ATOM 1452 C CA . GLU A 1 194 ? 22.751 3.174 -6.681 1.00 91.00 194 GLU A CA 1
ATOM 1453 C C . GLU A 1 194 ? 21.680 3.179 -5.567 1.00 91.00 194 GLU A C 1
ATOM 1455 O O . GLU A 1 194 ? 20.630 2.550 -5.661 1.00 91.00 194 GLU A O 1
ATOM 1460 N N . ARG A 1 195 ? 21.923 3.891 -4.462 1.00 87.31 195 ARG A N 1
ATOM 1461 C CA . ARG A 1 195 ? 20.968 4.009 -3.343 1.00 87.31 195 ARG A CA 1
ATOM 1462 C C . ARG A 1 195 ? 20.081 5.240 -3.470 1.00 87.31 195 ARG A C 1
ATOM 1464 O O . ARG A 1 195 ? 18.996 5.289 -2.894 1.00 87.31 195 ARG A O 1
ATOM 1471 N N . ARG A 1 196 ? 20.524 6.252 -4.215 1.00 83.31 196 ARG A N 1
ATOM 1472 C CA . ARG A 1 196 ? 19.757 7.470 -4.502 1.00 83.31 196 ARG A CA 1
ATOM 1473 C C . ARG A 1 196 ? 18.794 7.250 -5.676 1.00 83.31 196 ARG A C 1
ATOM 1475 O O . ARG A 1 196 ? 18.930 6.310 -6.457 1.00 83.31 196 ARG A O 1
ATOM 1482 N N . GLY A 1 197 ? 17.758 8.089 -5.762 1.00 81.12 197 GLY A N 1
ATOM 1483 C CA . GLY A 1 197 ? 16.809 8.081 -6.885 1.00 81.12 197 GLY A CA 1
ATOM 1484 C C . GLY A 1 197 ? 15.880 6.861 -6.980 1.00 81.12 197 GLY A C 1
ATOM 1485 O O . GLY A 1 197 ? 15.254 6.675 -8.019 1.00 81.12 197 GLY A O 1
ATOM 1486 N N . ARG A 1 198 ? 15.739 6.045 -5.919 1.00 87.75 198 ARG A N 1
ATOM 1487 C CA . ARG A 1 198 ? 14.950 4.790 -5.953 1.00 87.75 198 ARG A CA 1
ATOM 1488 C C . ARG A 1 198 ? 13.474 4.981 -6.307 1.00 87.75 198 ARG A C 1
ATOM 1490 O O . ARG A 1 198 ? 12.873 4.105 -6.915 1.00 87.75 198 ARG A O 1
ATOM 1497 N N . PHE A 1 199 ? 12.901 6.139 -5.982 1.00 84.94 199 PHE A N 1
ATOM 1498 C CA . PHE A 1 199 ? 11.546 6.473 -6.416 1.00 84.94 199 PHE A CA 1
ATOM 1499 C C . PHE A 1 199 ? 11.438 6.514 -7.950 1.00 84.94 199 PHE A C 1
ATOM 1501 O O . PHE A 1 199 ? 10.542 5.893 -8.512 1.00 84.94 199 PHE A O 1
ATOM 1508 N N . TYR A 1 200 ? 12.381 7.183 -8.627 1.00 86.38 200 TYR A N 1
ATOM 1509 C CA . TYR A 1 200 ? 12.421 7.225 -10.092 1.00 86.38 200 TYR A CA 1
ATOM 1510 C C . TYR A 1 200 ? 12.744 5.847 -10.681 1.00 86.38 200 TYR A C 1
ATOM 1512 O O . TYR A 1 200 ? 12.128 5.458 -11.665 1.00 86.38 200 TYR A O 1
ATOM 1520 N N . TYR A 1 201 ? 13.630 5.074 -10.043 1.00 87.88 201 TYR A N 1
ATOM 1521 C CA . TYR A 1 201 ? 13.948 3.694 -10.442 1.00 87.88 201 TYR A CA 1
ATOM 1522 C C . TYR A 1 201 ? 12.713 2.786 -10.488 1.00 87.88 201 TYR A C 1
ATOM 1524 O O . TYR A 1 201 ? 12.536 2.041 -11.445 1.00 87.88 201 TYR A O 1
ATOM 1532 N N . ASN A 1 202 ? 11.811 2.893 -9.506 1.00 86.75 202 ASN A N 1
ATOM 1533 C CA . ASN A 1 202 ? 10.565 2.116 -9.497 1.00 86.75 202 ASN A CA 1
ATOM 1534 C C . ASN A 1 202 ? 9.635 2.445 -10.678 1.00 86.75 202 ASN A C 1
ATOM 1536 O O . ASN A 1 202 ? 8.800 1.623 -11.042 1.00 86.75 202 ASN A O 1
ATOM 1540 N N . ILE A 1 203 ? 9.759 3.640 -11.262 1.00 86.00 203 ILE A N 1
ATOM 1541 C CA . ILE A 1 203 ? 8.995 4.063 -12.443 1.00 86.00 203 ILE A CA 1
ATOM 1542 C C . ILE A 1 203 ? 9.742 3.677 -13.724 1.00 86.00 203 ILE A C 1
ATOM 1544 O O . ILE A 1 203 ? 9.135 3.212 -14.685 1.00 86.00 203 ILE A O 1
ATOM 1548 N N . GLN A 1 204 ? 11.059 3.885 -13.738 1.00 86.44 204 GLN A N 1
ATOM 1549 C CA . GLN A 1 204 ? 11.931 3.650 -14.877 1.00 86.44 204 GLN A CA 1
ATOM 1550 C C . GLN A 1 204 ? 13.170 2.842 -14.447 1.00 86.44 204 GLN A C 1
ATOM 1552 O O . GLN A 1 204 ? 14.228 3.411 -14.152 1.00 86.44 204 GLN A O 1
ATOM 1557 N N . PRO A 1 205 ? 13.063 1.502 -14.437 1.00 88.62 205 PRO A N 1
ATOM 1558 C CA . PRO A 1 205 ? 14.170 0.636 -14.050 1.00 88.62 205 PRO A CA 1
ATOM 1559 C C . PRO A 1 205 ? 15.238 0.544 -15.143 1.00 88.62 205 PRO A C 1
ATOM 1561 O O . PRO A 1 205 ? 16.393 0.293 -14.834 1.00 88.62 205 PRO A O 1
ATOM 1564 N N . SER A 1 206 ? 14.898 0.787 -16.416 1.00 89.25 206 SER A N 1
ATOM 1565 C CA . SER A 1 206 ? 15.888 0.789 -17.498 1.00 89.25 206 SER A CA 1
ATOM 1566 C C . SER A 1 206 ? 16.379 2.191 -17.855 1.00 89.25 206 SER A C 1
ATOM 1568 O O . SER A 1 206 ? 15.587 3.117 -18.042 1.00 89.25 206 SER A O 1
ATOM 1570 N N . VAL A 1 207 ? 17.695 2.330 -18.036 1.00 87.62 207 VAL A N 1
ATOM 1571 C CA . VAL A 1 207 ? 18.315 3.549 -18.584 1.00 87.62 207 VAL A CA 1
ATOM 1572 C C . VAL A 1 207 ? 18.016 3.716 -20.078 1.00 87.62 207 VAL A C 1
ATOM 1574 O O . VAL A 1 207 ? 18.095 4.822 -20.614 1.00 87.62 207 VAL A O 1
ATOM 1577 N N . ARG A 1 208 ? 17.650 2.625 -20.772 1.00 78.75 208 ARG A N 1
ATOM 1578 C CA . ARG A 1 208 ? 17.184 2.674 -22.162 1.00 78.75 208 ARG A CA 1
ATOM 1579 C C . ARG A 1 208 ? 15.712 3.063 -22.194 1.00 78.75 208 ARG A C 1
ATOM 1581 O O . ARG A 1 208 ? 14.898 2.519 -21.459 1.00 78.75 208 ARG A O 1
ATOM 1588 N N . GLY A 1 209 ? 15.380 3.984 -23.094 1.00 67.00 209 GLY A N 1
ATOM 1589 C CA . GLY A 1 209 ? 14.047 4.569 -23.168 1.00 67.00 209 GLY A CA 1
ATOM 1590 C C . GLY A 1 209 ? 13.975 5.833 -22.327 1.00 67.00 209 GLY A C 1
ATOM 1591 O O . GLY A 1 209 ? 13.380 5.866 -21.257 1.00 67.00 209 GLY A O 1
ATOM 1592 N N . SER A 1 210 ? 14.546 6.922 -22.840 1.00 59.19 210 SER A N 1
ATOM 1593 C CA . SER A 1 210 ? 13.954 8.215 -22.523 1.00 59.19 210 SER A CA 1
ATOM 1594 C C . SER A 1 210 ? 12.516 8.134 -23.024 1.00 59.19 210 SER A C 1
ATOM 1596 O O . SER A 1 210 ? 12.293 7.983 -24.227 1.00 59.19 210 SER A O 1
ATOM 1598 N N . THR A 1 211 ? 11.529 8.215 -22.132 1.00 53.84 211 THR A N 1
ATOM 1599 C CA . THR A 1 211 ? 10.216 8.698 -22.552 1.00 53.84 211 THR A CA 1
ATOM 1600 C C . THR A 1 211 ? 10.428 10.165 -22.914 1.00 53.84 211 THR A C 1
ATOM 1602 O O . THR A 1 211 ? 10.189 11.060 -22.099 1.00 53.84 211 THR A O 1
ATOM 1605 N N . GLY A 1 212 ? 10.961 10.408 -24.108 1.00 52.44 212 GLY A N 1
ATOM 1606 C CA . GLY A 1 212 ? 10.949 11.701 -24.761 1.00 52.44 212 GLY A CA 1
ATOM 1607 C C . GLY A 1 212 ? 9.502 12.008 -25.088 1.00 52.44 212 GLY A C 1
ATOM 1608 O O . GLY A 1 212 ? 9.077 11.941 -26.233 1.00 52.44 212 GLY A O 1
ATOM 1609 N N . CYS A 1 213 ? 8.706 12.257 -24.054 1.00 55.59 213 CYS A N 1
ATOM 1610 C CA . CYS A 1 213 ? 7.425 12.890 -24.207 1.00 55.59 213 CYS A CA 1
ATOM 1611 C C . CYS A 1 213 ? 7.770 14.304 -24.664 1.00 55.59 213 CYS A C 1
ATOM 1613 O O . CYS A 1 213 ? 8.187 15.138 -23.861 1.00 55.59 213 CYS A O 1
ATOM 1615 N N . HIS A 1 214 ? 7.677 14.547 -25.969 1.00 61.47 214 HIS A N 1
ATOM 1616 C CA . HIS A 1 214 ? 7.631 15.900 -26.494 1.00 61.47 214 HIS A CA 1
ATOM 1617 C C . HIS A 1 214 ? 6.333 16.529 -25.990 1.00 61.47 214 HIS A C 1
ATOM 1619 O O . HIS A 1 214 ? 5.284 16.434 -26.620 1.00 61.47 214 HIS A O 1
ATOM 1625 N N . TRP A 1 215 ? 6.394 17.098 -24.789 1.00 67.25 215 TRP A N 1
ATOM 1626 C CA . TRP A 1 215 ? 5.309 17.891 -24.241 1.00 67.25 215 TRP A CA 1
ATOM 1627 C C . TRP A 1 215 ? 5.236 19.191 -25.034 1.00 67.25 215 TRP A C 1
ATOM 1629 O O . TRP A 1 215 ? 6.255 19.829 -25.298 1.00 67.25 215 TRP A O 1
ATOM 1639 N N . SER A 1 216 ? 4.024 19.593 -25.402 1.00 72.38 216 SER A N 1
ATOM 1640 C CA . SER A 1 216 ? 3.780 20.842 -26.124 1.00 72.38 216 SER A CA 1
ATOM 1641 C C . SER A 1 216 ? 4.185 22.078 -25.311 1.00 72.38 216 SER A C 1
ATOM 1643 O O . SER A 1 216 ? 4.462 23.125 -25.892 1.00 72.38 216 SER A O 1
ATOM 1645 N N . MET A 1 217 ? 4.256 21.967 -23.976 1.00 79.19 217 MET A N 1
ATOM 1646 C CA . MET A 1 217 ? 4.589 23.070 -23.081 1.00 79.19 217 MET A CA 1
ATOM 1647 C C . MET A 1 217 ? 5.669 22.700 -22.054 1.00 79.19 217 MET A C 1
ATOM 1649 O O . MET A 1 217 ? 5.575 21.699 -21.342 1.00 79.19 217 MET A O 1
ATOM 1653 N N . ARG A 1 218 ? 6.659 23.592 -21.899 1.00 80.62 218 ARG A N 1
ATOM 1654 C CA . ARG A 1 218 ? 7.759 23.499 -20.914 1.00 80.62 218 ARG A CA 1
ATOM 1655 C C . ARG A 1 218 ? 7.260 23.228 -19.488 1.00 80.62 218 ARG A C 1
ATOM 1657 O O . ARG A 1 218 ? 7.900 22.510 -18.727 1.00 80.62 218 ARG A O 1
ATOM 1664 N N . ARG A 1 219 ? 6.124 23.823 -19.109 1.00 80.00 219 ARG A N 1
ATOM 1665 C CA . ARG A 1 219 ? 5.544 23.698 -17.763 1.00 80.00 219 ARG A CA 1
ATOM 1666 C C . ARG A 1 219 ? 5.160 22.255 -17.431 1.00 80.00 219 ARG A C 1
ATOM 1668 O O . ARG A 1 219 ? 5.406 21.806 -16.310 1.00 80.00 219 ARG A O 1
ATOM 1675 N N . ASP A 1 220 ? 4.594 21.540 -18.392 1.00 80.00 220 ASP A N 1
ATOM 1676 C CA . ASP A 1 220 ? 4.118 20.171 -18.198 1.00 80.00 220 ASP A CA 1
ATOM 1677 C C . ASP A 1 220 ? 5.295 19.202 -18.142 1.00 80.00 220 ASP A C 1
ATOM 1679 O O . ASP A 1 220 ? 5.344 18.341 -17.268 1.00 80.00 220 ASP A O 1
ATOM 1683 N N . GLU A 1 221 ? 6.308 19.424 -18.982 1.00 80.00 221 GLU A N 1
ATOM 1684 C CA . GLU A 1 221 ? 7.574 18.692 -18.930 1.00 80.00 221 GLU A CA 1
ATOM 1685 C C . GLU A 1 221 ? 8.239 18.823 -17.552 1.00 80.00 221 GLU A C 1
ATOM 1687 O O . GLU A 1 221 ? 8.604 17.819 -16.934 1.00 80.00 221 GLU A O 1
ATOM 1692 N N . VAL A 1 222 ? 8.347 20.051 -17.029 1.00 80.56 222 VAL A N 1
ATOM 1693 C CA . VAL A 1 222 ? 8.904 20.299 -15.691 1.00 80.56 222 VAL A CA 1
ATOM 1694 C C . VAL A 1 222 ? 8.061 19.604 -14.626 1.00 80.56 222 VAL A C 1
ATOM 1696 O O . VAL A 1 222 ? 8.613 18.911 -13.772 1.00 80.56 222 VAL A O 1
ATOM 1699 N N . THR A 1 223 ? 6.735 19.736 -14.677 1.00 79.25 223 THR A N 1
ATOM 1700 C CA . THR A 1 223 ? 5.830 19.132 -13.687 1.00 79.25 223 THR A CA 1
ATOM 1701 C C . THR A 1 223 ? 5.938 17.609 -13.686 1.00 79.25 223 THR A C 1
ATOM 1703 O O . THR A 1 223 ? 6.148 17.006 -12.634 1.00 79.25 223 THR A O 1
ATOM 1706 N N . MET A 1 224 ? 5.880 16.980 -14.859 1.00 79.50 224 MET A N 1
ATOM 1707 C CA . MET A 1 224 ? 5.970 15.528 -15.004 1.00 79.50 224 MET A CA 1
ATOM 1708 C C . MET A 1 224 ? 7.335 14.989 -14.587 1.00 79.50 224 MET A C 1
ATOM 1710 O O . MET A 1 224 ? 7.407 13.968 -13.903 1.00 79.50 224 MET A O 1
ATOM 1714 N N . THR A 1 225 ? 8.419 15.684 -14.932 1.00 78.94 225 THR A N 1
ATOM 1715 C CA . THR A 1 225 ? 9.770 15.292 -14.506 1.00 78.94 225 THR A CA 1
ATOM 1716 C C . THR A 1 225 ? 9.915 15.404 -12.987 1.00 78.94 225 THR A C 1
ATOM 1718 O O . THR A 1 225 ? 10.442 14.498 -12.347 1.00 78.94 225 THR A O 1
ATOM 1721 N N . THR A 1 226 ? 9.376 16.469 -12.388 1.00 77.69 226 THR A N 1
ATOM 1722 C CA . THR A 1 226 ? 9.392 16.692 -10.933 1.00 77.69 226 THR A CA 1
ATOM 1723 C C . THR A 1 226 ? 8.636 15.571 -10.213 1.00 77.69 226 THR A C 1
ATOM 1725 O O . THR A 1 226 ? 9.199 14.933 -9.323 1.00 77.69 226 THR A O 1
ATOM 1728 N N . LEU A 1 227 ? 7.422 15.244 -10.677 1.00 79.12 227 LEU A N 1
ATOM 1729 C 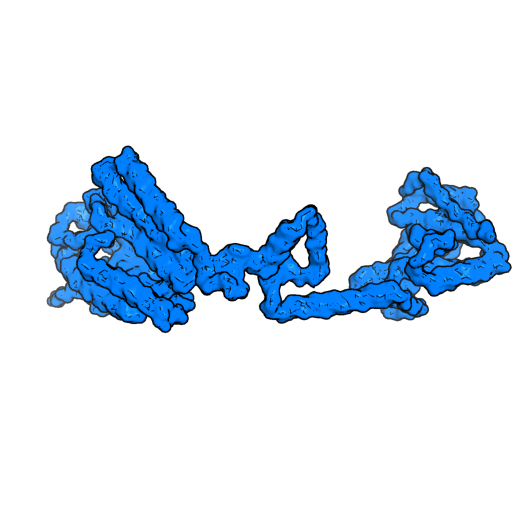CA . LEU A 1 227 ? 6.610 14.151 -10.134 1.00 79.12 227 LEU A CA 1
ATOM 1730 C C . LEU A 1 227 ? 7.314 12.799 -10.240 1.00 79.12 227 LEU A C 1
ATOM 1732 O O . LEU A 1 227 ? 7.345 12.052 -9.266 1.00 79.12 227 LEU A O 1
ATOM 1736 N N . ARG A 1 228 ? 7.920 12.495 -11.390 1.00 80.31 228 ARG A N 1
ATOM 1737 C CA . ARG A 1 228 ? 8.664 11.245 -11.594 1.00 80.31 228 ARG A CA 1
ATOM 1738 C C . ARG A 1 228 ? 9.896 11.143 -10.708 1.00 80.31 228 ARG A C 1
ATOM 1740 O O . ARG A 1 228 ? 10.207 10.061 -10.232 1.00 80.31 228 ARG A O 1
ATOM 1747 N N . MET A 1 229 ? 10.571 12.254 -10.434 1.00 77.50 229 MET A N 1
ATOM 1748 C CA . MET A 1 229 ? 11.673 12.292 -9.470 1.00 77.50 229 MET A CA 1
ATOM 1749 C C . MET A 1 229 ? 11.195 12.220 -8.006 1.00 77.50 229 MET A C 1
ATOM 1751 O O . MET A 1 229 ? 12.009 12.234 -7.087 1.00 77.50 229 MET A O 1
ATOM 1755 N N . GLY A 1 230 ? 9.883 12.116 -7.765 1.00 71.81 230 GLY A N 1
ATOM 1756 C CA . GLY A 1 230 ? 9.301 12.029 -6.425 1.00 71.81 230 GLY A CA 1
ATOM 1757 C C . GLY A 1 230 ? 9.259 13.369 -5.703 1.00 71.81 230 GLY A C 1
ATOM 1758 O O . GLY A 1 230 ? 9.052 13.409 -4.485 1.00 71.81 230 GLY A O 1
ATOM 1759 N N . HIS A 1 231 ? 9.451 14.456 -6.446 1.00 72.38 231 HIS A N 1
ATOM 1760 C CA . HIS A 1 231 ? 9.265 15.813 -5.979 1.00 72.38 231 HIS A CA 1
ATOM 1761 C C . HIS A 1 231 ? 7.841 16.250 -6.324 1.00 72.38 231 HIS A C 1
ATOM 1763 O O . HIS A 1 231 ? 7.350 16.098 -7.438 1.00 72.38 231 HIS A O 1
ATOM 1769 N N . CYS A 1 232 ? 7.150 16.818 -5.354 1.00 66.62 232 CYS A N 1
ATOM 1770 C CA . CYS A 1 232 ? 5.879 17.482 -5.579 1.00 66.62 232 CYS A CA 1
ATOM 1771 C C . CYS A 1 232 ? 5.889 18.770 -4.762 1.00 66.62 232 CYS A C 1
ATOM 1773 O O . CYS A 1 232 ? 6.481 18.820 -3.685 1.00 66.62 232 CYS A O 1
ATOM 1775 N N . GLY A 1 233 ? 5.233 19.817 -5.262 1.00 59.28 233 GLY A N 1
ATOM 1776 C CA . GLY A 1 233 ? 5.068 21.080 -4.532 1.00 59.28 233 GLY A CA 1
ATOM 1777 C C . GLY A 1 233 ? 4.131 20.979 -3.321 1.00 59.28 233 GLY A C 1
ATOM 1778 O O . GLY A 1 233 ? 3.681 21.999 -2.816 1.00 59.28 233 GLY A O 1
ATOM 1779 N N . LEU A 1 234 ? 3.794 19.763 -2.884 1.00 60.31 234 LEU A N 1
ATOM 1780 C CA . LEU A 1 234 ? 3.029 19.510 -1.671 1.00 60.31 234 LEU A CA 1
ATOM 1781 C C . LEU A 1 234 ? 3.969 19.562 -0.464 1.00 60.31 234 LEU A C 1
ATOM 1783 O O . LEU A 1 234 ? 5.161 19.275 -0.584 1.00 60.31 234 LEU A O 1
ATOM 1787 N N . ALA A 1 235 ? 3.426 19.885 0.709 1.00 54.59 235 ALA A N 1
ATOM 1788 C CA . ALA A 1 235 ? 4.203 20.104 1.929 1.00 54.59 235 ALA A CA 1
ATOM 1789 C C . ALA A 1 235 ? 5.184 18.950 2.237 1.00 54.59 235 ALA A C 1
ATOM 1791 O O . ALA A 1 235 ? 6.358 19.201 2.497 1.00 54.59 235 ALA A O 1
ATOM 1792 N N . GLY A 1 236 ? 4.771 17.686 2.079 1.00 54.53 236 GLY A N 1
ATOM 1793 C CA . GLY A 1 236 ? 5.656 16.523 2.264 1.00 54.53 236 GLY A CA 1
ATOM 1794 C C . GLY A 1 236 ? 6.801 16.395 1.241 1.00 54.53 236 GLY A C 1
ATOM 1795 O O . GLY A 1 236 ? 7.844 15.816 1.546 1.00 54.53 236 GLY A O 1
ATOM 1796 N N . GLY A 1 237 ? 6.647 16.944 0.032 1.00 57.19 237 GLY A N 1
ATOM 1797 C CA . GLY A 1 237 ? 7.724 17.048 -0.958 1.00 57.19 237 GLY A CA 1
ATOM 1798 C C . GLY A 1 237 ? 8.670 18.219 -0.675 1.00 57.19 237 GLY A C 1
ATOM 1799 O O . GLY A 1 237 ? 9.878 18.089 -0.866 1.00 57.19 237 GLY A O 1
ATOM 1800 N N . LEU A 1 238 ? 8.144 19.329 -0.151 1.00 59.66 238 LEU A N 1
ATOM 1801 C CA . LEU A 1 238 ? 8.923 20.511 0.232 1.00 59.66 238 LEU A CA 1
ATOM 1802 C C . LEU A 1 238 ? 9.789 20.279 1.482 1.00 59.66 238 LEU A C 1
ATOM 1804 O O . LEU A 1 238 ? 10.890 20.826 1.547 1.00 59.66 238 LEU A O 1
ATOM 1808 N N . VAL A 1 239 ? 9.358 19.416 2.413 1.00 60.69 239 VAL A N 1
ATOM 1809 C CA . VAL A 1 239 ? 10.190 18.958 3.547 1.00 60.69 239 VAL A CA 1
ATOM 1810 C C . VAL A 1 239 ? 11.440 18.240 3.076 1.00 60.69 239 VAL A C 1
ATOM 1812 O O . VAL A 1 239 ? 12.541 18.547 3.520 1.00 60.69 239 VAL A O 1
ATOM 1815 N N . ARG A 1 240 ? 11.297 17.326 2.111 1.00 57.56 240 ARG A N 1
ATOM 1816 C CA . ARG A 1 240 ? 12.430 16.568 1.561 1.00 57.56 240 ARG A CA 1
ATOM 1817 C C . ARG A 1 240 ? 13.485 17.447 0.884 1.00 57.56 240 ARG A C 1
ATOM 1819 O O . ARG A 1 240 ? 14.626 17.020 0.762 1.00 57.56 240 ARG A O 1
ATOM 1826 N N . VAL A 1 241 ? 13.113 18.650 0.445 1.00 62.75 241 VAL A N 1
ATOM 1827 C CA . VAL A 1 241 ? 14.013 19.626 -0.197 1.00 62.75 241 VAL A CA 1
ATOM 1828 C C . VAL A 1 241 ? 14.459 20.718 0.796 1.00 62.75 241 VAL A C 1
ATOM 1830 O O . VAL A 1 241 ? 15.088 21.694 0.401 1.00 62.75 241 VAL A O 1
ATOM 1833 N N . GLY A 1 242 ? 14.138 20.582 2.090 1.00 56.22 242 GLY A N 1
ATOM 1834 C CA . GLY A 1 242 ? 14.515 21.544 3.133 1.00 56.22 242 GLY A CA 1
ATOM 1835 C C . GLY A 1 242 ? 13.836 22.912 3.003 1.00 56.22 242 GLY A C 1
ATOM 1836 O O . GLY A 1 242 ? 14.290 23.884 3.597 1.00 56.22 242 GLY A O 1
ATOM 1837 N N . LYS A 1 243 ? 12.762 23.009 2.207 1.00 56.44 243 LYS A N 1
ATOM 1838 C CA . LYS A 1 243 ? 12.013 24.254 1.958 1.00 56.44 243 LYS A CA 1
ATOM 1839 C C . LYS A 1 243 ? 10.765 24.404 2.827 1.00 56.44 243 LYS A C 1
ATOM 1841 O O . LYS A 1 243 ? 10.082 25.417 2.735 1.00 56.44 243 LYS A O 1
ATOM 1846 N N . HIS A 1 244 ? 10.444 23.400 3.631 1.00 52.31 244 HIS A N 1
ATOM 1847 C CA . HIS A 1 244 ? 9.317 23.400 4.556 1.00 52.31 244 HIS A CA 1
ATOM 1848 C C . HIS A 1 244 ? 9.717 22.579 5.778 1.00 52.31 244 HIS A C 1
ATOM 1850 O O . HIS A 1 244 ? 10.333 21.533 5.602 1.00 52.31 244 HIS A O 1
ATOM 1856 N N . MET A 1 245 ? 9.409 23.027 6.995 1.00 47.28 245 MET A N 1
ATOM 1857 C CA . MET A 1 245 ? 9.928 22.345 8.189 1.00 47.28 245 MET A CA 1
ATOM 1858 C C . MET A 1 245 ? 9.184 21.033 8.487 1.00 47.28 245 MET A C 1
ATOM 1860 O O . MET A 1 245 ? 9.837 20.015 8.686 1.00 47.28 245 MET A O 1
ATOM 1864 N N . ASP A 1 246 ? 7.843 21.012 8.386 1.00 56.81 246 ASP A N 1
ATOM 1865 C CA . ASP A 1 246 ? 7.082 19.937 9.063 1.00 56.81 246 ASP A CA 1
ATOM 1866 C C . ASP A 1 246 ? 6.129 19.110 8.176 1.00 56.81 246 ASP A C 1
ATOM 1868 O O . ASP A 1 246 ? 5.485 18.177 8.644 1.00 56.81 246 ASP A O 1
ATOM 1872 N N . GLY A 1 247 ? 5.987 19.434 6.887 1.00 49.25 247 GLY A N 1
ATOM 1873 C CA . GLY A 1 247 ? 5.227 18.613 5.923 1.00 49.25 247 GLY A CA 1
ATOM 1874 C C . GLY A 1 247 ? 3.711 18.638 6.093 1.00 49.25 247 GLY A C 1
ATOM 1875 O O . GLY A 1 247 ? 2.992 18.027 5.301 1.00 49.25 247 GLY A O 1
ATOM 1876 N N . LEU A 1 248 ? 3.230 19.382 7.084 1.00 52.41 248 LEU A N 1
ATOM 1877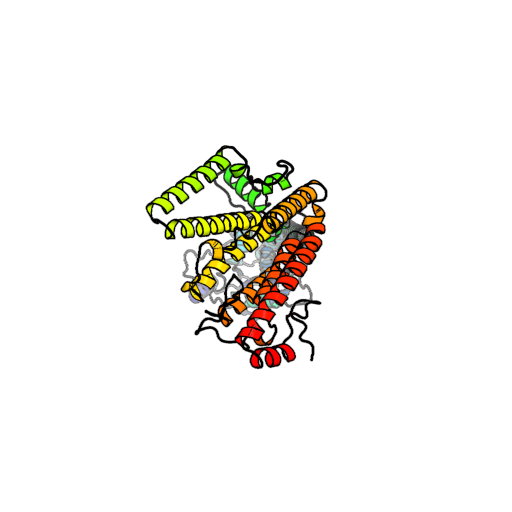 C CA . LEU A 1 248 ? 1.823 19.644 7.316 1.00 52.41 248 LEU A CA 1
ATOM 1878 C C . LEU A 1 248 ? 1.284 20.570 6.228 1.00 52.41 248 LEU A C 1
ATOM 1880 O O . LEU A 1 248 ? 1.881 21.584 5.880 1.00 52.41 248 LEU A O 1
ATOM 1884 N N . CYS A 1 249 ? 0.133 20.204 5.674 1.00 51.25 249 CYS A N 1
ATOM 1885 C CA . CYS A 1 249 ? -0.590 21.073 4.766 1.00 51.25 249 CYS A CA 1
ATOM 1886 C C . CYS A 1 249 ? -1.164 22.242 5.586 1.00 51.25 249 CYS A C 1
ATOM 1888 O O . CYS A 1 249 ? -2.085 22.041 6.380 1.00 51.25 249 CYS A O 1
ATOM 1890 N N . ASP A 1 250 ? -0.658 23.460 5.378 1.00 52.62 250 ASP A N 1
ATOM 1891 C CA . ASP A 1 250 ? -1.117 24.694 6.049 1.00 52.62 250 ASP A CA 1
ATOM 1892 C C . ASP A 1 250 ? -2.619 25.000 5.874 1.00 52.62 250 ASP A C 1
ATOM 1894 O O . ASP A 1 250 ? -3.157 25.915 6.502 1.00 52.62 250 ASP A O 1
ATOM 1898 N N . ILE A 1 251 ? -3.327 24.217 5.054 1.00 51.38 251 ILE A N 1
ATOM 1899 C CA . ILE A 1 251 ? -4.764 24.340 4.805 1.00 51.38 251 ILE A CA 1
ATOM 1900 C C . ILE A 1 251 ? -5.577 24.264 6.105 1.00 51.38 251 ILE A C 1
ATOM 1902 O O . ILE A 1 251 ? -6.539 25.016 6.224 1.00 51.38 251 ILE A O 1
ATOM 1906 N N . LEU A 1 252 ? -5.204 23.421 7.081 1.00 49.59 252 LEU A N 1
ATOM 1907 C CA . LEU A 1 252 ? -5.943 23.290 8.351 1.00 49.59 252 LEU A CA 1
ATOM 1908 C C . LEU A 1 252 ? -5.421 24.202 9.474 1.00 49.59 252 LEU A C 1
ATOM 1910 O O . LEU A 1 252 ? -6.205 24.620 10.327 1.00 49.59 252 LEU A O 1
ATOM 1914 N N . ASN A 1 253 ? -4.132 24.554 9.458 1.00 52.94 253 ASN A N 1
ATOM 1915 C CA . ASN A 1 253 ? -3.527 25.414 10.482 1.00 52.94 253 ASN A CA 1
ATOM 1916 C C . ASN A 1 253 ? -3.846 26.900 10.274 1.00 52.94 253 ASN A C 1
ATOM 1918 O O . ASN A 1 253 ? -3.961 27.651 11.250 1.00 52.94 253 ASN A O 1
ATOM 1922 N N . GLY A 1 254 ? -4.039 27.320 9.021 1.00 60.84 254 GLY A N 1
ATOM 1923 C CA . GLY A 1 254 ? -4.461 28.674 8.693 1.00 60.84 254 GLY A CA 1
ATOM 1924 C C . GLY A 1 254 ? -5.878 28.982 9.185 1.00 60.84 254 GLY A C 1
ATOM 1925 O O . GLY A 1 254 ? -6.737 28.105 9.286 1.00 60.84 254 GLY A O 1
ATOM 1926 N N . THR A 1 255 ? -6.162 30.264 9.427 1.00 70.44 255 THR A N 1
ATOM 1927 C CA . THR A 1 255 ? -7.484 30.758 9.858 1.00 70.44 255 THR A CA 1
ATOM 1928 C C . THR A 1 255 ? -8.623 30.220 8.983 1.00 70.44 255 THR A C 1
ATOM 1930 O O . THR A 1 255 ? -9.690 29.892 9.489 1.00 70.44 255 THR A O 1
ATOM 1933 N N . ARG A 1 256 ? -8.380 30.040 7.676 1.00 72.06 256 ARG A N 1
ATOM 1934 C CA . ARG A 1 256 ? -9.351 29.481 6.720 1.00 72.06 256 ARG A CA 1
ATOM 1935 C C . ARG A 1 256 ? -9.729 28.024 7.013 1.00 72.06 256 ARG A C 1
ATOM 1937 O O . ARG A 1 256 ? -10.905 27.693 6.923 1.00 72.06 256 ARG A O 1
ATOM 1944 N N . GLY A 1 257 ? -8.773 27.178 7.394 1.00 71.12 257 GLY A N 1
ATOM 1945 C CA . GLY A 1 257 ? -9.027 25.780 7.752 1.00 71.12 257 GLY A CA 1
ATOM 1946 C C . GLY A 1 257 ? -9.829 25.642 9.034 1.00 71.12 257 GLY A C 1
ATOM 1947 O O . GLY A 1 257 ? -10.827 24.926 9.074 1.00 71.12 257 GLY A O 1
ATOM 1948 N N . LYS A 1 258 ? -9.447 26.414 10.057 1.00 76.00 258 LYS A N 1
ATOM 1949 C CA . LYS A 1 258 ? -10.189 26.498 11.323 1.00 76.00 258 LYS A CA 1
ATOM 1950 C C . LYS A 1 258 ? -11.633 26.955 11.095 1.00 76.00 258 LYS A C 1
ATOM 1952 O O . LYS A 1 258 ? -12.554 26.348 11.636 1.00 76.00 258 LYS A O 1
ATOM 1957 N N . ILE A 1 259 ? -11.838 27.965 10.243 1.00 82.06 259 ILE A N 1
ATOM 1958 C CA . ILE A 1 259 ? -13.177 28.420 9.839 1.00 82.06 259 ILE A CA 1
ATOM 1959 C C . ILE A 1 259 ? -13.935 27.306 9.106 1.00 82.06 259 ILE A C 1
ATOM 1961 O O . ILE A 1 259 ? -15.093 27.067 9.425 1.00 82.06 259 ILE A O 1
ATOM 1965 N N . ALA A 1 260 ? -13.307 26.595 8.166 1.00 81.62 260 ALA A N 1
ATOM 1966 C CA . ALA A 1 260 ? -13.963 25.518 7.425 1.00 81.62 260 ALA A CA 1
ATOM 1967 C C . ALA A 1 260 ? -14.437 24.375 8.342 1.00 81.62 260 ALA A C 1
ATOM 1969 O O . ALA A 1 260 ? -15.573 23.924 8.203 1.00 81.62 260 ALA A O 1
ATOM 1970 N N . ILE A 1 261 ? -13.617 23.953 9.316 1.00 81.75 261 ILE A N 1
ATOM 1971 C CA . ILE A 1 261 ? -14.015 22.953 10.323 1.00 81.75 261 ILE A CA 1
ATOM 1972 C C . ILE A 1 261 ? -15.187 23.477 11.161 1.00 81.75 261 ILE A C 1
ATOM 1974 O O . ILE A 1 261 ? -16.171 22.764 11.350 1.00 81.75 261 ILE A O 1
ATOM 1978 N N . ALA A 1 262 ? -15.109 24.721 11.644 1.00 84.25 262 ALA A N 1
ATOM 1979 C CA . ALA A 1 262 ? -16.177 25.318 12.442 1.00 84.25 262 ALA A CA 1
ATOM 1980 C C . ALA A 1 262 ? -17.499 25.387 11.658 1.00 84.25 262 ALA A C 1
ATOM 1982 O O . ALA A 1 262 ? -18.542 24.988 12.173 1.00 84.25 262 ALA A O 1
ATOM 1983 N N . VAL A 1 263 ? -17.455 25.817 10.393 1.00 88.00 263 VAL A N 1
ATOM 1984 C CA . VAL A 1 263 ? -18.623 25.854 9.501 1.00 88.00 263 VAL A CA 1
ATOM 1985 C C . VAL A 1 263 ? -19.177 24.450 9.273 1.00 88.00 263 VAL A C 1
ATOM 1987 O O . VAL A 1 263 ? -20.381 24.255 9.411 1.00 88.00 263 VAL A O 1
ATOM 1990 N N . TYR A 1 264 ? -18.328 23.461 8.987 1.00 87.88 264 TYR A N 1
ATOM 1991 C CA . TYR A 1 264 ? -18.745 22.067 8.812 1.00 87.88 264 TYR A CA 1
ATOM 1992 C C . TYR A 1 264 ? -19.480 21.527 10.048 1.00 87.88 264 TYR A C 1
ATOM 1994 O O . TYR A 1 264 ? -20.575 20.975 9.924 1.00 87.88 264 TYR A O 1
ATOM 2002 N N . LEU A 1 265 ? -18.930 21.754 11.247 1.00 87.44 265 LEU A N 1
ATOM 2003 C CA . LEU A 1 265 ? -19.552 21.340 12.506 1.00 87.44 265 LEU A CA 1
ATOM 2004 C C . LEU A 1 265 ? -20.892 22.048 12.745 1.00 87.44 265 LEU A C 1
ATOM 2006 O O . LEU A 1 265 ? -21.856 21.394 13.141 1.00 87.44 265 LEU A O 1
ATOM 2010 N N . VAL A 1 266 ? -20.983 23.355 12.480 1.00 89.69 266 VAL A N 1
ATOM 2011 C CA . VAL A 1 266 ? -22.235 24.119 12.619 1.00 89.69 266 VAL A CA 1
ATOM 2012 C C . VAL A 1 266 ? -23.296 23.622 11.636 1.00 89.69 266 VAL A C 1
ATOM 2014 O O . VAL A 1 266 ? -24.434 23.388 12.039 1.00 89.69 266 VAL A O 1
ATOM 2017 N N . VAL A 1 267 ? -22.932 23.411 10.368 1.00 91.38 267 VAL A N 1
ATOM 2018 C CA . VAL A 1 267 ? -23.852 22.938 9.322 1.00 91.38 267 VAL A CA 1
ATOM 2019 C C . VAL A 1 267 ? -24.384 21.547 9.652 1.00 91.38 267 VAL A C 1
ATOM 2021 O O . VAL A 1 267 ? -25.594 21.333 9.587 1.00 91.38 267 VAL A O 1
ATOM 2024 N N . ILE A 1 268 ? -23.519 20.616 10.064 1.00 90.25 268 ILE A N 1
ATOM 2025 C CA . ILE A 1 268 ? -23.945 19.266 10.448 1.00 90.25 268 ILE A CA 1
ATOM 2026 C C . ILE A 1 268 ? -24.843 19.289 11.677 1.00 90.25 268 ILE A C 1
ATOM 2028 O O . ILE A 1 268 ? -25.897 18.659 11.657 1.00 90.25 268 ILE A O 1
ATOM 2032 N N . ASN A 1 269 ? -24.482 20.024 12.731 1.00 87.50 269 ASN A N 1
ATOM 2033 C CA . ASN A 1 269 ? -25.330 20.097 13.921 1.00 87.50 269 ASN A CA 1
ATOM 2034 C C . ASN A 1 269 ? -26.681 20.758 13.606 1.00 87.50 269 ASN A C 1
ATOM 2036 O O . ASN A 1 269 ? -27.714 20.272 14.061 1.00 87.50 269 ASN A O 1
ATOM 2040 N N . GLY A 1 270 ? -26.699 21.801 12.768 1.00 88.38 270 GLY A N 1
ATOM 2041 C CA . GLY A 1 270 ? -27.931 22.428 12.286 1.00 88.38 270 GLY A CA 1
ATOM 2042 C C . GLY A 1 270 ? -28.804 21.472 11.468 1.00 88.38 270 GLY A C 1
ATOM 2043 O O . GLY A 1 270 ? -30.019 21.420 11.663 1.00 88.38 270 GLY A O 1
ATOM 2044 N N . PHE A 1 271 ? -28.191 20.663 10.600 1.00 91.50 271 PHE A N 1
ATOM 2045 C CA . PHE A 1 271 ? -28.880 19.615 9.849 1.00 91.50 271 PHE A CA 1
ATOM 2046 C C . PHE A 1 271 ? -29.456 18.536 10.777 1.00 91.50 271 PHE A C 1
ATOM 2048 O O . PHE A 1 271 ? -30.645 18.226 10.689 1.00 91.50 271 PHE A O 1
ATOM 2055 N N . LEU A 1 272 ? -28.661 18.018 11.720 1.00 90.62 272 LEU A N 1
ATOM 2056 C CA . LEU A 1 272 ? -29.104 17.014 12.692 1.00 90.62 272 LEU A CA 1
ATOM 2057 C C . LEU A 1 272 ? -30.257 17.521 13.560 1.00 90.62 272 LEU A C 1
ATOM 2059 O O . LEU A 1 272 ? -31.201 16.772 13.795 1.00 90.62 272 LEU A O 1
ATOM 2063 N N . LEU A 1 273 ? -30.215 18.785 13.993 1.00 89.25 273 LEU A N 1
ATOM 2064 C CA . LEU A 1 273 ? -31.283 19.410 14.778 1.00 89.25 273 LEU A CA 1
ATOM 2065 C C . LEU A 1 273 ? -32.587 19.552 13.977 1.00 89.25 273 LEU A C 1
ATOM 2067 O O . LEU A 1 273 ? -33.678 19.551 14.547 1.00 89.25 273 LEU A O 1
ATOM 2071 N N . ARG A 1 274 ? -32.489 19.678 12.647 1.00 90.88 274 ARG A N 1
ATOM 2072 C CA . ARG A 1 274 ? -33.654 19.773 11.759 1.00 90.88 274 ARG A CA 1
ATOM 2073 C C . ARG A 1 274 ? -34.264 18.408 11.443 1.00 90.88 274 ARG A C 1
ATOM 2075 O O . ARG A 1 274 ? -35.485 18.319 11.332 1.00 90.88 274 ARG A O 1
ATOM 2082 N N . VAL A 1 275 ? -33.435 17.372 11.307 1.00 92.94 275 VAL A N 1
ATOM 2083 C CA . VAL A 1 275 ? -33.866 15.999 10.986 1.00 92.94 275 VAL A CA 1
ATOM 2084 C C . VAL A 1 275 ? -34.356 15.250 12.227 1.00 92.94 275 VAL A C 1
ATOM 2086 O O . VAL A 1 275 ? -35.401 14.605 12.184 1.00 92.94 275 VAL A O 1
ATOM 2089 N N . TYR A 1 276 ? -33.633 15.349 13.343 1.00 92.69 276 TYR A N 1
ATOM 2090 C CA . TYR A 1 276 ? -33.918 14.607 14.569 1.00 92.69 276 TYR A CA 1
ATOM 2091 C C . TYR A 1 276 ? -34.409 15.534 15.682 1.00 92.69 276 TYR A C 1
ATOM 2093 O O . TYR A 1 276 ? -33.905 16.639 15.861 1.00 92.69 276 TYR A O 1
ATOM 2101 N N . LYS A 1 277 ? -35.376 15.065 16.480 1.00 89.31 277 LYS A N 1
ATOM 2102 C CA . LYS A 1 277 ? -35.939 15.807 17.621 1.00 89.31 277 LYS A CA 1
ATOM 2103 C C . LYS A 1 277 ? -35.848 15.000 18.915 1.00 89.31 277 LYS A C 1
ATOM 2105 O O . LYS A 1 277 ? -35.791 13.770 18.897 1.00 89.31 277 LYS A O 1
ATOM 2110 N N . GLY A 1 278 ? -35.852 15.704 20.047 1.00 89.31 278 GLY A N 1
ATOM 2111 C CA . GLY A 1 278 ? -35.951 15.093 21.374 1.00 89.31 278 GLY A CA 1
ATOM 2112 C C . GLY A 1 278 ? -34.787 14.138 21.701 1.00 89.31 278 GLY A C 1
ATOM 2113 O O . GLY A 1 278 ? -33.630 14.484 21.451 1.00 89.31 278 GLY A O 1
ATOM 2114 N N . PRO A 1 279 ? -35.055 12.949 22.275 1.00 88.06 279 PRO A N 1
ATOM 2115 C CA . PRO A 1 279 ? -34.016 11.979 22.637 1.00 88.06 279 PRO A CA 1
ATOM 2116 C C . PRO A 1 279 ? -33.171 11.489 21.450 1.00 88.06 279 PRO A C 1
ATOM 2118 O O . PRO A 1 279 ? -31.962 11.323 21.594 1.00 88.06 279 PRO A O 1
ATOM 2121 N N . ILE A 1 280 ? -33.771 11.335 20.264 1.00 90.06 280 ILE A N 1
ATOM 2122 C CA . ILE A 1 280 ? -33.085 10.822 19.064 1.00 90.06 280 ILE A CA 1
ATOM 2123 C C . ILE A 1 280 ? -31.992 11.793 18.601 1.00 90.06 280 ILE A C 1
ATOM 2125 O O . ILE A 1 280 ? -30.897 11.370 18.241 1.00 90.06 280 ILE A O 1
ATOM 2129 N N . TYR A 1 281 ? -32.237 13.105 18.696 1.00 91.88 281 TYR A N 1
ATOM 2130 C CA . TYR A 1 281 ? -31.218 14.121 18.410 1.00 91.88 281 TYR A CA 1
ATOM 2131 C C . TYR A 1 281 ? -29.985 13.967 19.310 1.00 91.88 281 TYR A C 1
ATOM 2133 O O . TYR A 1 281 ? -28.852 14.025 18.837 1.00 91.88 281 TYR A O 1
ATOM 2141 N N . LYS A 1 282 ? -30.193 13.713 20.610 1.00 91.88 282 LYS A N 1
ATOM 2142 C CA . LYS A 1 282 ? -29.096 13.542 21.575 1.00 91.88 282 LYS A CA 1
ATOM 2143 C C . LYS A 1 282 ? -28.215 12.333 21.234 1.00 91.88 282 LYS A C 1
ATOM 2145 O O . LYS A 1 282 ? -27.003 12.406 21.447 1.00 91.88 282 LYS A O 1
ATOM 2150 N N . VAL A 1 283 ? -28.804 11.261 20.705 1.00 93.88 283 VAL A N 1
ATOM 2151 C CA . VAL A 1 283 ? -28.077 10.084 20.200 1.00 93.88 283 VAL A CA 1
ATOM 2152 C C . VAL A 1 283 ? -27.322 10.436 18.919 1.00 93.88 283 VAL A C 1
ATOM 2154 O O . VAL A 1 283 ? -26.115 10.214 18.838 1.00 93.88 283 VAL A O 1
ATOM 2157 N N . ALA A 1 284 ? -28.005 11.054 17.951 1.00 93.75 284 ALA A N 1
ATOM 2158 C CA . ALA A 1 284 ? -27.436 11.398 16.651 1.00 93.75 284 ALA A CA 1
ATOM 2159 C C . ALA A 1 284 ? -26.213 12.323 16.764 1.00 93.75 284 ALA A C 1
ATOM 2161 O O . ALA A 1 284 ? -25.205 12.082 16.105 1.00 93.75 284 ALA A O 1
ATOM 2162 N N . VAL A 1 285 ? -26.256 13.336 17.638 1.00 93.62 285 VAL A N 1
ATOM 2163 C CA . VAL A 1 285 ? -25.119 14.248 17.862 1.00 93.62 285 VAL A CA 1
ATOM 2164 C C . VAL A 1 285 ? -23.905 13.521 18.442 1.00 93.62 285 VAL A C 1
ATOM 2166 O O . VAL A 1 285 ? -22.791 13.764 17.991 1.00 93.62 285 VAL A O 1
ATOM 2169 N N . ARG A 1 286 ? -24.093 12.601 19.399 1.00 94.12 286 ARG A N 1
ATOM 2170 C CA . ARG A 1 286 ? -22.990 11.817 19.991 1.00 94.12 286 ARG A CA 1
ATOM 2171 C C . ARG A 1 286 ? -22.380 10.850 18.980 1.00 94.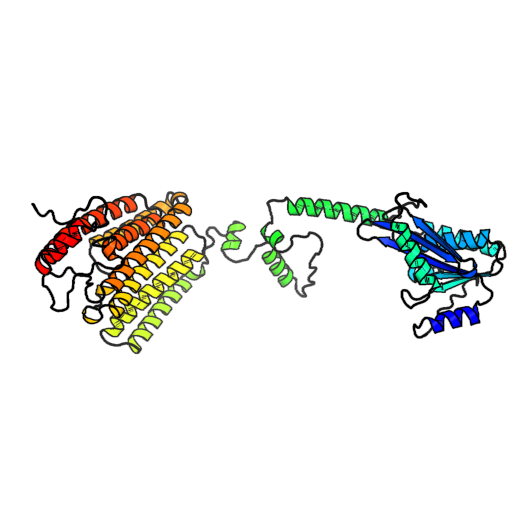12 286 ARG A C 1
ATOM 2173 O O . ARG A 1 286 ? -21.162 10.806 18.845 1.00 94.12 286 ARG A O 1
ATOM 2180 N N . ALA A 1 287 ? -23.219 10.128 18.236 1.00 94.88 287 ALA A N 1
ATOM 2181 C CA . ALA A 1 287 ? -22.763 9.223 17.184 1.00 94.88 287 ALA A CA 1
ATOM 2182 C C . ALA A 1 287 ? -22.016 9.980 16.072 1.00 94.88 287 ALA A C 1
ATOM 2184 O O . ALA A 1 287 ? -20.950 9.551 15.638 1.00 94.88 287 ALA A O 1
ATOM 2185 N N . CYS A 1 288 ? -22.530 11.141 15.651 1.00 94.56 288 CYS A N 1
ATOM 2186 C CA . CYS A 1 288 ? -21.876 11.981 14.651 1.00 94.56 288 CYS A CA 1
ATOM 2187 C C . CYS A 1 288 ? -20.556 12.572 15.166 1.00 94.56 288 CYS A C 1
ATOM 2189 O O . CYS A 1 288 ? -19.569 12.570 14.435 1.00 94.56 288 CYS A O 1
ATOM 2191 N N . PHE A 1 289 ? -20.505 13.009 16.428 1.00 93.88 289 PHE A N 1
ATOM 2192 C CA . PHE A 1 289 ? -19.270 13.455 17.072 1.00 93.88 289 PHE A CA 1
ATOM 2193 C C . PHE A 1 289 ? -18.207 12.349 17.074 1.00 93.88 289 PHE A C 1
ATOM 2195 O O . PHE A 1 289 ? -17.091 12.584 16.624 1.00 93.88 289 PHE A O 1
ATOM 2202 N N . LEU A 1 290 ? -18.560 11.130 17.490 1.00 95.94 290 LEU A N 1
ATOM 2203 C CA . LEU A 1 290 ? -17.644 9.985 17.460 1.00 95.94 290 LEU A CA 1
ATOM 2204 C C . LEU A 1 290 ? -17.179 9.659 16.033 1.00 95.94 290 LEU A C 1
ATOM 2206 O O . LEU A 1 290 ? -15.992 9.438 15.814 1.00 95.94 290 LEU A O 1
ATOM 2210 N N . GLY A 1 291 ? -18.077 9.712 15.045 1.00 96.06 291 GLY A N 1
ATOM 2211 C CA . GLY A 1 291 ? -17.719 9.551 13.633 1.00 96.06 291 GLY A CA 1
ATOM 2212 C C . GLY A 1 291 ? -16.764 10.637 13.122 1.00 96.06 291 GLY A C 1
ATOM 2213 O O . GLY A 1 291 ? -15.832 10.341 12.376 1.00 96.06 291 GLY A O 1
ATOM 2214 N N . PHE A 1 292 ? -16.945 11.886 13.558 1.00 93.62 292 PHE A N 1
ATOM 2215 C CA . PHE A 1 292 ? -16.037 12.987 13.241 1.00 93.62 292 PHE A CA 1
ATOM 2216 C C . PHE A 1 292 ? -14.648 12.770 13.853 1.00 93.62 292 PHE A C 1
ATOM 2218 O O . PHE A 1 292 ? -13.654 12.867 13.135 1.00 93.62 292 PHE A O 1
ATOM 2225 N N . ILE A 1 293 ? -14.566 12.412 15.141 1.00 94.62 293 ILE A N 1
ATOM 2226 C CA . ILE A 1 293 ? -13.289 12.113 15.807 1.00 94.62 293 ILE A CA 1
ATOM 2227 C C . ILE A 1 293 ? -12.595 10.917 15.146 1.00 94.62 293 ILE A C 1
ATOM 2229 O O . ILE A 1 293 ? -11.392 10.987 14.896 1.00 94.62 293 ILE A O 1
ATOM 2233 N N . PHE A 1 294 ? -13.335 9.868 14.774 1.00 96.62 294 PHE A N 1
ATOM 2234 C CA . PHE A 1 294 ? -12.797 8.735 14.017 1.00 96.62 294 PHE A CA 1
ATOM 2235 C C . PHE A 1 294 ? -12.232 9.177 12.660 1.00 96.62 294 PHE A C 1
ATOM 2237 O O . PHE A 1 294 ? -11.110 8.818 12.309 1.00 96.62 294 PHE A O 1
ATOM 2244 N N . GLY A 1 295 ? -12.971 10.001 11.910 1.00 93.50 295 GLY A N 1
ATOM 2245 C CA . GLY A 1 295 ? -12.518 10.545 10.628 1.00 93.50 295 GLY A CA 1
ATOM 2246 C C . GLY A 1 295 ? -11.249 11.392 10.758 1.00 93.50 295 GLY A C 1
ATOM 2247 O O . GLY A 1 295 ? -10.305 11.212 9.989 1.00 93.50 295 GLY A O 1
ATOM 2248 N N . CYS A 1 296 ? -11.180 12.265 11.767 1.00 90.94 296 CYS A N 1
ATOM 2249 C CA . CYS A 1 296 ? -9.967 13.016 12.092 1.00 90.94 296 CYS A CA 1
ATOM 2250 C C . CYS A 1 296 ? -8.806 12.084 12.463 1.00 90.94 296 CYS A C 1
ATOM 2252 O O . CYS A 1 296 ? -7.705 12.257 11.945 1.00 90.94 296 CYS A O 1
ATOM 2254 N N . GLY A 1 297 ? -9.054 11.073 13.300 1.00 93.62 297 GLY A N 1
ATOM 2255 C CA . GLY A 1 297 ? -8.063 10.065 13.674 1.00 93.62 297 GLY A CA 1
ATOM 2256 C C . GLY A 1 297 ? -7.502 9.331 12.457 1.00 93.62 297 GLY A C 1
ATOM 2257 O O . GLY A 1 297 ? -6.285 9.202 12.322 1.00 93.62 297 GLY A O 1
ATOM 2258 N N . LEU A 1 298 ? -8.362 8.933 11.514 1.00 92.38 298 LEU A N 1
ATOM 2259 C CA . LEU A 1 298 ? -7.956 8.268 10.277 1.00 92.38 298 LEU A CA 1
ATOM 2260 C C . LEU A 1 298 ? -7.091 9.185 9.407 1.00 92.38 298 LEU A C 1
ATOM 2262 O O . LEU A 1 298 ? -6.048 8.755 8.921 1.00 92.38 298 LEU A O 1
ATOM 2266 N N . LEU A 1 299 ? -7.473 10.456 9.258 1.00 87.88 299 LEU A N 1
ATOM 2267 C CA . LEU A 1 299 ? -6.671 11.436 8.524 1.00 87.88 299 LEU A CA 1
ATOM 2268 C C . LEU A 1 299 ? -5.282 11.600 9.151 1.00 87.88 299 LEU A C 1
ATOM 2270 O O . LEU A 1 299 ? -4.289 11.465 8.441 1.00 87.88 299 LEU A O 1
ATOM 2274 N N . VAL A 1 300 ? -5.195 11.808 10.470 1.00 87.94 300 VAL A N 1
ATOM 2275 C CA . VAL A 1 300 ? -3.912 11.908 11.192 1.00 87.94 300 VAL A CA 1
ATOM 2276 C C . VAL A 1 300 ? -3.075 10.644 10.982 1.00 87.94 300 VAL A C 1
ATOM 2278 O O . VAL A 1 300 ? -1.892 10.740 10.656 1.00 87.94 300 VAL A O 1
ATOM 2281 N N . SER A 1 301 ? -3.697 9.466 11.058 1.00 89.56 301 SER A N 1
ATOM 2282 C CA . SER A 1 301 ? -3.037 8.167 10.866 1.00 89.56 301 SER A CA 1
ATOM 2283 C C . SER A 1 301 ? -2.404 8.001 9.479 1.00 89.56 301 SER A C 1
ATOM 2285 O O . SER A 1 301 ? -1.407 7.297 9.334 1.00 89.56 301 SER A O 1
ATOM 2287 N N . LEU A 1 302 ? -2.965 8.642 8.450 1.00 83.75 302 LEU A N 1
ATOM 2288 C CA . LEU A 1 302 ? -2.477 8.550 7.070 1.00 83.75 302 LEU A CA 1
ATOM 2289 C C . LEU A 1 302 ? -1.374 9.570 6.744 1.00 83.75 302 LEU A C 1
ATOM 2291 O O . LEU A 1 302 ? -0.685 9.414 5.738 1.00 83.75 302 LEU A O 1
ATOM 2295 N N . THR A 1 303 ? -1.170 10.592 7.583 1.00 74.88 303 THR A N 1
ATOM 2296 C CA . THR A 1 303 ? -0.201 11.676 7.315 1.00 74.88 303 THR A CA 1
ATOM 2297 C C . THR A 1 303 ? 1.269 11.279 7.483 1.00 74.88 303 THR A C 1
ATOM 2299 O O . THR A 1 303 ? 2.137 12.059 7.102 1.00 74.88 303 THR A O 1
ATOM 2302 N N . GLN A 1 304 ? 1.567 10.086 8.019 1.00 76.06 304 GLN A N 1
ATOM 2303 C CA . GLN A 1 304 ? 2.932 9.617 8.325 1.00 76.06 304 GLN A CA 1
ATOM 2304 C C . GLN A 1 304 ? 3.758 10.625 9.151 1.00 76.06 304 GLN A C 1
ATOM 2306 O O . GLN A 1 304 ? 4.972 10.738 8.987 1.00 76.06 304 GLN A O 1
ATOM 2311 N N . THR A 1 305 ? 3.097 11.366 10.042 1.00 81.88 305 THR A N 1
ATOM 2312 C CA . THR A 1 305 ? 3.727 12.325 10.961 1.00 81.88 305 THR A CA 1
ATOM 2313 C C . THR A 1 305 ? 4.061 11.667 12.300 1.00 81.88 305 THR A C 1
ATOM 2315 O O . THR A 1 305 ? 3.642 10.539 12.577 1.00 81.88 305 THR A O 1
ATOM 2318 N N . THR A 1 306 ? 4.750 12.388 13.186 1.00 81.44 306 THR A N 1
ATOM 2319 C CA . THR A 1 306 ? 5.001 11.938 14.566 1.00 81.44 306 THR A CA 1
ATOM 2320 C C . THR A 1 306 ? 3.712 11.689 15.365 1.00 81.44 306 THR A C 1
ATOM 2322 O O . THR A 1 306 ? 3.721 10.918 16.320 1.00 81.44 306 THR A O 1
ATOM 2325 N N . TRP A 1 307 ? 2.585 12.259 14.922 1.00 88.31 307 TRP A N 1
ATOM 2326 C CA . TRP A 1 307 ? 1.249 12.106 15.506 1.00 88.31 307 TRP A CA 1
ATOM 2327 C C . TRP A 1 307 ? 0.471 10.888 14.988 1.00 88.31 307 TRP A C 1
ATOM 2329 O O . TRP A 1 307 ? -0.655 10.655 15.422 1.00 88.31 307 TRP A O 1
ATOM 2339 N N . THR A 1 308 ? 1.051 10.087 14.087 1.00 90.19 308 THR A N 1
ATOM 2340 C CA . THR A 1 308 ? 0.378 8.929 13.463 1.00 90.19 308 THR A CA 1
ATOM 2341 C C . THR A 1 308 ? -0.290 8.013 14.497 1.00 90.19 308 THR A C 1
ATOM 2343 O O . THR A 1 308 ? -1.458 7.658 14.346 1.00 90.19 308 THR A O 1
ATOM 2346 N N . HIS A 1 309 ? 0.413 7.674 15.581 1.00 93.62 309 HIS A N 1
ATOM 2347 C CA . HIS A 1 309 ? -0.103 6.778 16.623 1.00 93.62 309 HIS A CA 1
ATOM 2348 C C . HIS A 1 309 ? -1.215 7.411 17.471 1.00 93.62 309 HIS A C 1
ATOM 2350 O O . HIS A 1 309 ? -2.114 6.707 17.931 1.00 93.62 309 HIS A O 1
ATOM 2356 N N . PHE A 1 310 ? -1.227 8.741 17.602 1.00 95.31 310 PHE A N 1
ATOM 2357 C CA . PHE A 1 310 ? -2.348 9.461 18.207 1.00 95.31 310 PHE A CA 1
ATOM 2358 C C . PHE 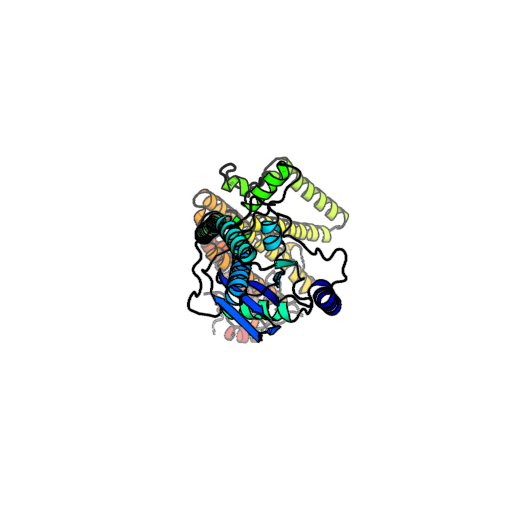A 1 310 ? -3.618 9.331 17.355 1.00 95.31 310 PHE A C 1
ATOM 2360 O O . PHE A 1 310 ? -4.715 9.175 17.886 1.00 95.31 310 PHE A O 1
ATOM 2367 N N . GLY A 1 311 ? -3.470 9.296 16.026 1.00 95.25 311 GLY A N 1
ATOM 2368 C CA . GLY A 1 311 ? -4.564 8.979 15.109 1.00 95.25 311 GLY A CA 1
ATOM 2369 C C . GLY A 1 311 ? -5.170 7.592 15.363 1.00 95.25 311 GLY A C 1
ATOM 2370 O O . GLY A 1 311 ? -6.392 7.463 15.447 1.00 95.25 311 GLY A O 1
ATOM 2371 N N . TRP A 1 312 ? -4.335 6.566 15.574 1.00 96.81 312 TRP A N 1
ATOM 2372 C CA . TRP A 1 312 ? -4.801 5.210 15.913 1.00 96.81 312 TRP A CA 1
ATOM 2373 C C . TRP A 1 312 ? -5.552 5.180 17.244 1.00 96.81 312 TRP A C 1
ATOM 2375 O O . TRP A 1 312 ? -6.601 4.540 17.350 1.00 96.81 312 TRP A O 1
ATOM 2385 N N . TYR A 1 313 ? -5.045 5.906 18.241 1.00 97.50 313 TYR A N 1
ATOM 2386 C CA . TYR A 1 313 ? -5.710 6.089 19.528 1.00 97.50 313 TYR A CA 1
ATOM 2387 C C . TYR A 1 313 ? -7.092 6.748 19.371 1.00 97.50 313 TYR A C 1
ATOM 2389 O O . TYR A 1 313 ? -8.078 6.215 19.879 1.00 97.50 313 TYR A O 1
ATOM 2397 N N . MET A 1 314 ? -7.205 7.839 18.602 1.00 97.19 314 MET A N 1
ATOM 2398 C CA . MET A 1 314 ? -8.484 8.519 18.341 1.00 97.19 314 MET A CA 1
ATOM 2399 C C . MET A 1 314 ? -9.508 7.601 17.662 1.00 97.19 314 MET A C 1
ATOM 2401 O O . MET A 1 314 ? -10.676 7.578 18.061 1.00 97.19 314 MET A O 1
ATOM 2405 N N . CYS A 1 315 ? -9.078 6.826 16.660 1.00 97.94 315 CYS A N 1
ATOM 2406 C CA . CYS A 1 315 ? -9.928 5.832 16.004 1.00 97.94 315 CYS A CA 1
ATOM 2407 C C . CYS A 1 315 ? -10.407 4.767 16.996 1.00 97.94 315 CYS A C 1
ATOM 2409 O O . CYS A 1 315 ? -11.594 4.451 17.033 1.00 97.94 315 CYS A O 1
ATOM 2411 N N . SER A 1 316 ? -9.496 4.253 17.823 1.00 97.69 316 SER A N 1
ATOM 2412 C CA . SER A 1 316 ? -9.780 3.209 18.813 1.00 97.69 316 SER A CA 1
ATOM 2413 C C . SER A 1 316 ? -10.785 3.673 19.867 1.00 97.69 316 SER A C 1
ATOM 2415 O O . SER A 1 316 ? -11.750 2.968 20.155 1.00 97.69 316 SER A O 1
ATOM 2417 N N . LEU A 1 317 ? -10.590 4.882 20.400 1.00 96.06 317 LEU A N 1
ATOM 2418 C CA . LEU A 1 317 ? -11.478 5.491 21.387 1.00 96.06 317 LEU A CA 1
ATOM 2419 C C . LEU A 1 317 ? -12.873 5.741 20.805 1.00 96.06 317 LEU A C 1
ATOM 2421 O O . LEU A 1 317 ? -13.885 5.405 21.418 1.00 96.06 317 LEU A O 1
ATOM 2425 N N . SER A 1 318 ? -12.925 6.290 19.588 1.00 97.44 318 SER A N 1
ATOM 2426 C CA . SER A 1 318 ? -14.190 6.583 18.911 1.00 97.44 318 SER A CA 1
ATOM 2427 C C . SER A 1 318 ? -14.979 5.314 18.608 1.00 97.44 318 SER A C 1
ATOM 2429 O O . SER A 1 318 ? -16.192 5.275 18.824 1.00 97.44 318 SER A O 1
ATOM 2431 N N . LEU A 1 319 ? -14.283 4.275 18.133 1.00 97.44 319 LEU A N 1
ATOM 2432 C CA . LEU A 1 319 ? -14.883 2.982 17.845 1.00 97.44 319 LEU A CA 1
ATOM 2433 C C . LEU A 1 319 ? -15.443 2.358 19.120 1.00 97.44 319 LEU A C 1
ATOM 2435 O O . LEU A 1 319 ? -16.613 2.007 19.101 1.00 97.44 319 LEU A O 1
ATOM 2439 N N . PHE A 1 320 ? -14.666 2.310 20.211 1.00 97.00 320 PHE A N 1
ATOM 2440 C CA . PHE A 1 320 ? -15.089 1.736 21.494 1.00 97.00 320 PHE A CA 1
ATOM 2441 C C . PHE A 1 320 ? -16.404 2.339 21.995 1.00 97.00 320 PHE A C 1
ATOM 2443 O O . PHE A 1 320 ? -17.353 1.608 22.259 1.00 97.00 320 PHE A O 1
ATOM 2450 N N . HIS A 1 321 ? -16.494 3.668 22.093 1.00 96.62 321 HIS A N 1
ATOM 2451 C CA . HIS A 1 321 ? -17.695 4.328 22.619 1.00 96.62 321 HIS A CA 1
ATOM 2452 C C . HIS A 1 321 ? -18.912 4.175 21.702 1.00 96.62 321 HIS A C 1
ATOM 2454 O O . HIS A 1 321 ? -20.042 4.030 22.171 1.00 96.62 321 HIS A O 1
ATOM 2460 N N . TYR A 1 322 ? -18.702 4.206 20.384 1.00 97.44 322 TYR A N 1
ATOM 2461 C CA . TYR A 1 322 ? -19.790 4.026 19.428 1.00 97.44 322 TYR A CA 1
ATOM 2462 C C . TYR A 1 322 ? -20.309 2.583 19.427 1.00 97.44 322 TYR A C 1
ATOM 2464 O O . TYR A 1 322 ? -21.520 2.355 19.458 1.00 97.44 322 TYR A O 1
ATOM 2472 N N . SER A 1 323 ? -19.399 1.610 19.409 1.00 97.38 323 SER A N 1
ATOM 2473 C CA . SER A 1 323 ? -19.725 0.187 19.375 1.00 97.38 323 SER A CA 1
ATOM 2474 C C . SER A 1 323 ? -20.384 -0.283 20.676 1.00 97.38 323 SER A C 1
ATOM 2476 O O . SER A 1 323 ? -21.254 -1.144 20.612 1.00 97.38 323 SER A O 1
ATOM 2478 N N . GLU A 1 324 ? -20.059 0.303 21.835 1.00 96.00 324 GLU A N 1
ATOM 2479 C CA . GLU A 1 324 ? -20.789 0.062 23.093 1.00 96.00 324 GLU A CA 1
ATOM 2480 C C . GLU A 1 324 ? -22.273 0.400 22.964 1.00 96.00 324 GLU A C 1
ATOM 2482 O O . GLU A 1 324 ? -23.131 -0.435 23.263 1.00 96.00 324 GLU A O 1
ATOM 2487 N N . TYR A 1 325 ? -22.583 1.598 22.463 1.00 95.81 325 TYR A N 1
ATOM 2488 C CA . TYR A 1 325 ? -23.965 2.016 22.256 1.00 95.81 325 TYR A CA 1
ATOM 2489 C C . TYR A 1 325 ? -24.660 1.123 21.225 1.00 95.81 325 TYR A C 1
ATOM 2491 O O . TYR A 1 325 ? -25.774 0.657 21.458 1.00 95.81 325 TYR A O 1
ATOM 2499 N N . LEU A 1 326 ? -23.992 0.851 20.099 1.00 96.31 326 LEU A N 1
ATOM 2500 C CA . LEU A 1 326 ? -24.547 0.048 19.013 1.00 96.31 326 LEU A CA 1
ATOM 2501 C C . LEU A 1 326 ? -24.855 -1.386 19.457 1.00 96.31 326 LEU A C 1
ATOM 2503 O O . LEU A 1 326 ? -25.951 -1.876 19.204 1.00 96.31 326 LEU A O 1
ATOM 2507 N N . VAL A 1 327 ? -23.918 -2.059 20.130 1.00 96.31 327 VAL A N 1
ATOM 2508 C CA . VAL A 1 327 ? -24.131 -3.436 20.594 1.00 96.31 327 VAL A CA 1
ATOM 2509 C C . VAL A 1 327 ? -25.218 -3.484 21.656 1.00 96.31 327 VAL A C 1
ATOM 2511 O O . VAL A 1 327 ? -26.094 -4.334 21.555 1.00 96.31 327 VAL A O 1
ATOM 2514 N N . THR A 1 328 ? -25.256 -2.525 22.581 1.00 94.69 328 THR A N 1
ATOM 2515 C CA . THR A 1 328 ? -26.344 -2.428 23.569 1.00 94.69 328 THR A CA 1
ATOM 2516 C C . THR A 1 328 ? -27.699 -2.222 22.897 1.00 94.69 328 THR A C 1
ATOM 2518 O O . THR A 1 328 ? -28.677 -2.857 23.275 1.00 94.69 328 THR A O 1
ATOM 2521 N N . ALA A 1 329 ? -27.763 -1.395 21.851 1.00 94.44 329 ALA A N 1
ATOM 2522 C CA . ALA A 1 329 ? -28.986 -1.189 21.084 1.00 94.44 329 ALA A CA 1
ATOM 2523 C C . ALA A 1 329 ? -29.446 -2.453 20.340 1.00 94.44 329 ALA A C 1
ATOM 2525 O O . ALA A 1 329 ? -30.638 -2.603 20.094 1.00 94.44 329 ALA A O 1
ATOM 2526 N N . MET A 1 330 ? -28.524 -3.357 19.991 1.00 94.81 330 MET A N 1
ATOM 2527 C CA . MET A 1 330 ? -28.846 -4.642 19.363 1.00 94.81 330 MET A CA 1
ATOM 2528 C C . MET A 1 330 ? -29.245 -5.715 20.384 1.00 94.81 330 MET A C 1
ATOM 2530 O O . MET A 1 330 ? -30.140 -6.507 20.105 1.00 94.81 330 MET A O 1
ATOM 2534 N N . THR A 1 331 ? -28.582 -5.772 21.543 1.00 93.31 331 THR A N 1
ATOM 2535 C CA . THR A 1 331 ? -28.709 -6.891 22.493 1.00 93.31 331 THR A CA 1
ATOM 2536 C C . THR A 1 331 ? -29.632 -6.611 23.669 1.00 93.31 331 THR A C 1
ATOM 2538 O O . THR A 1 331 ? -30.310 -7.525 24.136 1.00 93.31 331 THR A O 1
ATOM 2541 N N . ASN A 1 332 ? -29.670 -5.368 24.153 1.00 91.88 332 ASN A N 1
ATOM 2542 C CA . ASN A 1 332 ? -30.483 -4.955 25.291 1.00 91.88 332 ASN A CA 1
ATOM 2543 C C . ASN A 1 332 ? -31.121 -3.565 25.065 1.00 91.88 332 ASN A C 1
ATOM 2545 O O . ASN A 1 332 ? -30.773 -2.590 25.737 1.00 91.88 332 ASN A O 1
ATOM 2549 N N . PRO A 1 333 ? -32.085 -3.442 24.127 1.00 91.06 333 PRO A N 1
ATOM 2550 C CA . PRO A 1 333 ? -32.709 -2.156 23.806 1.00 91.06 333 PRO A CA 1
ATOM 2551 C C . PRO A 1 333 ? -33.470 -1.529 24.983 1.00 91.06 333 PRO A C 1
ATOM 2553 O O . PRO A 1 333 ? -33.678 -0.319 25.002 1.00 91.06 333 PRO A O 1
ATOM 2556 N N . GLN A 1 334 ? -33.906 -2.338 25.954 1.00 87.19 334 GLN A N 1
ATOM 2557 C CA . GLN A 1 334 ? -34.699 -1.878 27.097 1.00 87.19 334 GLN A CA 1
ATOM 2558 C C . GLN A 1 334 ? -33.872 -1.064 28.099 1.00 87.19 334 GLN A C 1
ATOM 2560 O O . GLN A 1 334 ? -34.403 -0.139 28.709 1.00 87.19 334 GLN A O 1
ATOM 2565 N N . SER A 1 335 ? -32.579 -1.369 28.244 1.00 85.44 335 SER A N 1
ATOM 2566 C CA . SER A 1 335 ? -31.653 -0.615 29.098 1.00 85.44 335 SER A CA 1
ATOM 2567 C C . SER A 1 335 ? -30.892 0.480 28.342 1.00 85.44 335 SER A C 1
ATOM 2569 O O . SER A 1 335 ? -30.007 1.117 28.915 1.00 85.44 335 SER A O 1
ATOM 2571 N N . LEU A 1 336 ? -31.178 0.678 27.050 1.00 92.06 336 LEU A N 1
ATOM 2572 C CA . LEU A 1 336 ? -30.444 1.611 26.203 1.00 92.06 336 LEU A CA 1
ATOM 2573 C C . LEU A 1 336 ? -30.686 3.057 26.649 1.00 92.06 336 LEU A C 1
ATOM 2575 O O . LEU A 1 336 ? -31.812 3.556 26.640 1.00 92.06 336 LEU A O 1
ATOM 2579 N N . SER A 1 337 ? -29.609 3.765 26.974 1.00 92.44 337 SER A N 1
ATOM 2580 C CA . SER A 1 337 ? -29.660 5.164 27.390 1.00 92.44 337 SER A CA 1
ATOM 2581 C C . SER A 1 337 ? -28.522 5.968 26.759 1.00 92.44 337 SER A C 1
ATOM 2583 O O . SER A 1 337 ? -27.665 5.437 26.053 1.00 92.44 337 SER A O 1
ATOM 2585 N N . LEU A 1 338 ? -28.493 7.282 27.000 1.00 91.56 338 LEU A N 1
ATOM 2586 C CA . LEU A 1 338 ? -27.363 8.112 26.563 1.00 91.56 338 LEU A CA 1
ATOM 2587 C C . LEU A 1 338 ? -26.053 7.724 27.261 1.00 91.56 338 LEU A C 1
ATOM 2589 O O . LEU A 1 338 ? -24.986 7.962 26.695 1.00 91.56 338 LEU A O 1
ATOM 2593 N N . ASP A 1 339 ? -26.138 7.116 28.443 1.00 90.00 339 ASP A N 1
ATOM 2594 C CA . ASP A 1 339 ? -24.980 6.665 29.210 1.00 90.00 339 ASP A CA 1
ATOM 2595 C C . ASP A 1 339 ? -24.374 5.391 28.618 1.00 90.00 339 ASP A C 1
ATOM 2597 O O . ASP A 1 339 ? -23.192 5.143 28.822 1.00 90.00 339 ASP A O 1
ATOM 2601 N N . SER A 1 340 ? -25.111 4.646 27.781 1.00 92.88 340 SER A N 1
ATOM 2602 C CA . SER A 1 340 ? -24.597 3.470 27.061 1.00 92.88 340 SER A CA 1
ATOM 2603 C C . SER A 1 340 ? -23.474 3.798 26.065 1.00 92.88 340 SER A C 1
ATOM 2605 O O . SER A 1 340 ? -22.770 2.894 25.630 1.00 92.88 340 SER A O 1
ATOM 2607 N N . PHE A 1 341 ? -23.273 5.074 25.706 1.00 92.44 341 PHE A N 1
ATOM 2608 C CA . PHE A 1 341 ? -22.081 5.514 24.962 1.00 92.44 341 PHE A CA 1
ATOM 2609 C C . PHE A 1 341 ? -20.800 5.478 25.800 1.00 92.44 341 PHE A C 1
ATOM 2611 O O . PHE A 1 341 ? -19.707 5.569 25.245 1.00 92.44 341 PHE A O 1
ATOM 2618 N N . LEU A 1 342 ? -20.915 5.410 27.128 1.00 90.00 342 LEU A N 1
ATOM 2619 C CA . LEU A 1 342 ? -19.780 5.356 28.044 1.00 90.00 342 LEU A CA 1
ATOM 2620 C C . LEU A 1 342 ? -18.859 6.593 27.995 1.00 90.00 342 LEU A C 1
ATOM 2622 O O . LEU A 1 342 ? -17.695 6.523 28.370 1.00 90.00 342 LEU A O 1
ATOM 2626 N N . LEU A 1 343 ? -19.364 7.742 27.525 1.00 83.50 343 LEU A N 1
ATOM 2627 C CA . LEU A 1 343 ? -18.562 8.965 27.343 1.00 83.50 343 LEU A CA 1
ATOM 2628 C C . LEU A 1 343 ? -18.219 9.676 28.659 1.00 83.50 343 LEU A C 1
ATOM 2630 O O . LEU A 1 343 ? -17.141 10.249 28.782 1.00 83.50 343 LEU A O 1
ATOM 2634 N N . ASN A 1 344 ? -19.134 9.650 29.629 1.00 68.50 344 ASN A N 1
ATOM 2635 C CA . ASN A 1 344 ? -19.015 10.375 30.894 1.00 68.50 344 ASN A CA 1
ATOM 2636 C C . ASN A 1 344 ? -19.103 9.381 32.055 1.00 68.50 344 ASN A C 1
ATOM 2638 O O . ASN A 1 344 ? -20.173 9.200 32.629 1.00 68.50 344 ASN A O 1
ATOM 2642 N N . HIS A 1 345 ? -17.997 8.703 32.366 1.00 62.53 345 HIS A N 1
ATOM 2643 C CA . HIS A 1 345 ? -18.014 7.617 33.349 1.00 62.53 345 HIS A CA 1
ATOM 2644 C C . HIS A 1 345 ? -17.570 7.980 34.755 1.00 62.53 345 HIS A C 1
ATOM 2646 O O . HIS A 1 345 ? -18.097 7.417 35.709 1.00 62.53 345 HIS A O 1
ATOM 2652 N N . SER A 1 346 ? -16.636 8.912 34.902 1.00 75.44 346 SER A N 1
ATOM 2653 C CA . SER A 1 346 ? -16.199 9.414 36.202 1.00 75.44 346 SER A CA 1
ATOM 2654 C C . SER A 1 346 ? -15.249 10.594 36.007 1.00 75.44 346 SER A C 1
ATOM 2656 O O . SER A 1 346 ? -14.701 10.817 34.918 1.00 75.44 346 SER A O 1
ATOM 2658 N N . LEU A 1 347 ? -15.023 11.346 37.084 1.00 79.06 347 LEU A N 1
ATOM 2659 C CA . LEU A 1 347 ? -13.931 12.315 37.134 1.00 79.06 347 LEU A CA 1
ATOM 2660 C C . LEU A 1 347 ? -12.584 11.619 36.871 1.00 79.06 347 LEU A C 1
ATOM 2662 O O . LEU A 1 347 ? -11.760 12.142 36.130 1.00 79.06 347 LEU A O 1
ATOM 2666 N N . GLU A 1 348 ? -12.401 10.411 37.405 1.00 83.12 348 GLU A N 1
ATOM 2667 C CA . GLU A 1 348 ? -11.189 9.596 37.254 1.00 83.12 348 GLU A CA 1
ATOM 2668 C C . GLU A 1 348 ? -10.901 9.257 35.790 1.00 83.12 348 GLU A C 1
ATOM 2670 O O . GLU A 1 348 ? -9.768 9.404 35.338 1.00 83.12 348 GLU A O 1
ATOM 2675 N N . TYR A 1 349 ? -11.932 8.881 35.023 1.00 84.75 349 TYR A N 1
ATOM 2676 C CA . TYR A 1 349 ? -11.803 8.629 33.589 1.00 84.75 349 TYR A CA 1
ATOM 2677 C C . TYR A 1 349 ? -11.333 9.879 32.840 1.00 84.75 349 TYR A C 1
ATOM 2679 O O . TYR A 1 349 ? -10.403 9.818 32.036 1.00 84.75 349 TYR A O 1
ATOM 2687 N N . THR A 1 350 ? -11.939 11.031 33.140 1.00 87.94 350 THR A N 1
ATOM 2688 C CA . THR A 1 350 ? -11.556 12.307 32.518 1.00 87.94 350 THR A CA 1
ATOM 2689 C C . THR A 1 350 ? -10.112 12.672 32.857 1.00 87.94 350 THR A C 1
ATOM 2691 O O . THR A 1 350 ? -9.351 13.059 31.973 1.00 87.94 350 THR A O 1
ATOM 2694 N N . VAL A 1 351 ? -9.715 12.506 34.122 1.00 89.88 351 VAL A N 1
ATOM 2695 C CA . VAL A 1 351 ? -8.345 12.761 34.583 1.00 89.88 351 VAL A CA 1
ATOM 2696 C C . VAL A 1 351 ? -7.352 11.838 33.878 1.00 89.88 351 VAL A C 1
ATOM 2698 O O . VAL A 1 351 ? -6.339 12.325 33.385 1.00 89.88 351 VAL A O 1
ATOM 2701 N N . ALA A 1 352 ? -7.657 10.544 33.757 1.00 90.62 352 ALA A N 1
ATOM 2702 C CA . ALA A 1 352 ? -6.805 9.575 33.072 1.00 90.62 352 ALA A CA 1
ATOM 2703 C C . ALA A 1 352 ? -6.675 9.871 31.566 1.00 90.62 352 ALA A C 1
ATOM 2705 O O . ALA A 1 352 ? -5.594 9.741 30.983 1.00 90.62 352 ALA A O 1
ATOM 2706 N N . ALA A 1 353 ? -7.764 10.276 30.907 1.00 92.00 353 ALA A N 1
ATOM 2707 C CA . ALA A 1 353 ? -7.731 10.660 29.499 1.00 92.00 353 ALA A CA 1
ATOM 2708 C C . ALA A 1 353 ? -6.854 11.904 29.299 1.00 92.00 353 ALA A C 1
ATOM 2710 O O . ALA A 1 353 ? -5.907 11.872 28.513 1.00 92.00 353 ALA A O 1
ATOM 2711 N N . VAL A 1 354 ? -7.091 12.965 30.077 1.00 94.06 354 VAL A N 1
ATOM 2712 C CA . VAL A 1 354 ? -6.304 14.204 30.003 1.00 94.06 354 VAL A CA 1
ATOM 2713 C C . VAL A 1 354 ? -4.834 13.952 30.342 1.00 94.06 354 VAL A C 1
ATOM 2715 O O . VAL A 1 354 ? -3.967 14.451 29.627 1.00 94.06 354 VAL A O 1
ATOM 2718 N N . SER A 1 355 ? -4.525 13.141 31.360 1.00 95.25 355 SER A N 1
ATOM 2719 C CA . SER A 1 355 ? -3.138 12.803 31.698 1.00 95.25 355 SER A CA 1
ATOM 2720 C C . SER A 1 355 ? -2.433 12.083 30.549 1.00 95.25 355 SER A C 1
ATOM 2722 O O . SER A 1 355 ? -1.289 12.414 30.251 1.00 95.25 355 SER A O 1
ATOM 2724 N N . SER A 1 356 ? -3.123 11.175 29.845 1.00 96.56 356 SER A N 1
ATOM 2725 C CA . SER A 1 356 ? -2.558 10.484 28.677 1.00 96.56 356 SER A CA 1
ATOM 2726 C C . SER A 1 356 ? -2.246 11.428 27.517 1.00 96.56 356 SER A C 1
ATOM 2728 O O . SER A 1 356 ? -1.231 11.262 26.838 1.00 96.56 356 SER A O 1
ATOM 2730 N N . TRP A 1 357 ? -3.090 12.442 27.301 1.00 96.50 357 TRP A N 1
ATOM 2731 C CA . TRP A 1 357 ? -2.882 13.441 26.254 1.00 96.50 357 TRP A CA 1
ATOM 2732 C C . TRP A 1 357 ? -1.739 14.387 26.614 1.00 96.50 357 TRP A C 1
ATOM 2734 O O . TRP A 1 357 ? -0.935 14.728 25.747 1.00 96.50 357 TRP A O 1
ATOM 2744 N N . VAL A 1 358 ? -1.646 14.782 27.887 1.00 96.94 358 VAL A N 1
ATOM 2745 C CA . VAL A 1 358 ? -0.554 15.616 28.400 1.00 96.94 358 VAL A CA 1
ATOM 2746 C C . VAL A 1 358 ? 0.774 14.873 28.308 1.00 96.94 358 VAL A C 1
ATOM 2748 O O . VAL A 1 358 ? 1.707 15.422 27.736 1.00 96.94 358 VAL A O 1
ATOM 2751 N N . GLU A 1 359 ? 0.861 13.629 28.787 1.00 97.44 359 GLU A N 1
ATOM 2752 C CA . GLU A 1 359 ? 2.078 12.811 28.686 1.00 97.44 359 GLU A CA 1
ATOM 2753 C C . GLU A 1 359 ? 2.514 12.651 27.230 1.00 97.44 359 GLU A C 1
ATOM 2755 O O . GLU A 1 359 ? 3.649 12.977 26.891 1.00 97.44 359 GLU A O 1
ATOM 2760 N N . PHE A 1 360 ? 1.594 12.260 26.342 1.00 95.75 360 PHE A N 1
ATOM 2761 C CA . PHE A 1 360 ? 1.903 12.108 24.923 1.00 95.75 360 PHE A CA 1
ATOM 2762 C C . PHE A 1 360 ? 2.425 13.412 24.303 1.00 95.75 360 PHE A C 1
ATOM 2764 O O . PHE A 1 360 ? 3.424 13.403 23.584 1.00 95.75 360 PHE A O 1
ATOM 2771 N N . THR A 1 361 ? 1.770 14.539 24.600 1.00 93.06 361 THR A N 1
ATOM 2772 C CA . THR A 1 361 ? 2.124 15.854 24.044 1.00 93.06 361 THR A CA 1
ATOM 2773 C C . THR A 1 361 ? 3.423 16.405 24.631 1.00 93.06 361 THR A C 1
ATOM 2775 O O . THR A 1 361 ? 4.189 17.057 23.932 1.00 93.06 361 THR A O 1
ATOM 2778 N N . VAL A 1 362 ? 3.714 16.160 25.904 1.00 93.88 362 VAL A N 1
ATOM 2779 C CA . VAL A 1 362 ? 4.987 16.573 26.505 1.00 93.88 362 VAL A CA 1
ATOM 2780 C C . VAL A 1 362 ? 6.125 15.718 25.947 1.00 93.88 362 VAL A C 1
ATOM 2782 O O . VAL A 1 362 ? 7.152 16.249 25.532 1.00 93.88 362 VAL A O 1
ATOM 2785 N N . GLU A 1 363 ? 5.939 14.403 25.855 1.00 93.56 363 GLU A N 1
ATOM 2786 C CA . GLU A 1 363 ? 6.982 13.493 25.382 1.00 93.56 363 GLU A CA 1
ATOM 2787 C C . GLU A 1 363 ? 7.258 13.629 23.883 1.00 93.56 363 GLU A C 1
ATOM 2789 O O . GLU A 1 363 ? 8.411 13.525 23.483 1.00 93.56 363 GLU A O 1
ATOM 2794 N N . ILE A 1 364 ? 6.264 13.942 23.045 1.00 89.25 364 ILE A N 1
ATOM 2795 C CA . ILE A 1 364 ? 6.522 14.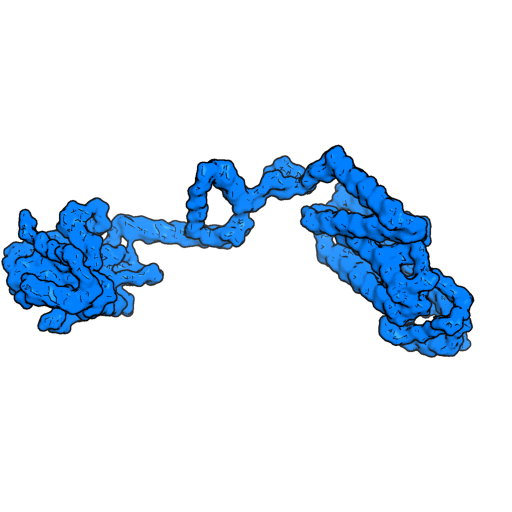228 21.623 1.00 89.25 364 ILE A CA 1
ATOM 2796 C C . ILE A 1 364 ? 7.343 15.516 21.431 1.00 89.25 364 ILE A C 1
ATOM 2798 O O . ILE A 1 364 ? 8.087 15.615 20.457 1.00 89.25 364 ILE A O 1
ATOM 2802 N N . LEU A 1 365 ? 7.229 16.485 22.351 1.00 88.75 365 LEU A N 1
ATOM 2803 C CA . LEU A 1 365 ? 7.994 17.738 22.325 1.00 88.75 365 LEU A CA 1
ATOM 2804 C C . LEU A 1 365 ? 9.417 17.568 22.875 1.00 88.75 365 LEU A C 1
ATOM 2806 O O . LEU A 1 365 ? 10.330 18.239 22.399 1.00 88.75 365 LEU A O 1
ATOM 2810 N N . LEU A 1 366 ? 9.608 16.696 23.869 1.00 92.19 366 LEU A N 1
ATOM 2811 C CA . LEU A 1 366 ? 10.903 16.489 24.525 1.00 92.19 366 LEU A CA 1
ATOM 2812 C C . LEU A 1 366 ? 11.727 15.354 23.894 1.00 92.19 366 LEU A C 1
ATOM 2814 O O . LEU A 1 366 ? 12.935 15.498 23.726 1.00 92.19 366 LEU A O 1
ATOM 2818 N N . VAL A 1 367 ? 11.093 14.223 23.570 1.00 91.69 367 VAL A N 1
ATOM 2819 C CA . VAL A 1 367 ? 11.735 12.975 23.115 1.00 91.69 367 VAL A CA 1
ATOM 2820 C C . VAL A 1 367 ? 10.866 12.289 22.037 1.00 91.69 367 VAL A C 1
ATOM 2822 O O . VAL A 1 367 ? 10.258 11.242 22.284 1.00 91.69 367 VAL A O 1
ATOM 2825 N N . PRO A 1 368 ? 10.788 12.844 20.810 1.00 86.19 368 PRO A N 1
ATOM 2826 C CA . PRO A 1 368 ? 9.890 12.348 19.761 1.00 86.19 368 PRO A CA 1
ATOM 2827 C C . PRO A 1 368 ? 10.161 10.893 19.353 1.00 86.19 368 PRO A C 1
ATOM 2829 O O . PRO A 1 368 ? 9.225 10.179 18.985 1.00 86.19 368 PRO A O 1
ATOM 2832 N N . ASP A 1 369 ? 11.411 10.434 19.460 1.00 88.25 369 ASP A N 1
ATOM 2833 C CA . ASP A 1 369 ? 11.827 9.076 19.089 1.00 88.25 369 ASP A CA 1
ATOM 2834 C C . ASP A 1 369 ? 11.112 7.986 19.902 1.00 88.25 369 ASP A C 1
ATOM 2836 O O . ASP A 1 369 ? 10.810 6.921 19.358 1.00 88.25 369 ASP A O 1
ATOM 2840 N N . LEU A 1 370 ? 10.765 8.260 21.168 1.00 89.19 370 LEU A N 1
ATOM 2841 C CA . LEU A 1 370 ? 10.014 7.334 22.027 1.00 89.19 370 LEU A CA 1
ATOM 2842 C C . LEU A 1 370 ? 8.647 6.988 21.417 1.00 89.19 370 LEU A C 1
ATOM 2844 O O . LEU A 1 370 ? 8.183 5.850 21.482 1.00 89.19 370 LEU A O 1
ATOM 2848 N N . LYS A 1 371 ? 8.014 7.972 20.770 1.00 90.81 371 LYS A N 1
ATOM 2849 C CA . LYS A 1 371 ? 6.699 7.822 20.137 1.00 90.81 371 LYS A CA 1
ATOM 2850 C C . LYS A 1 371 ? 6.767 7.173 18.762 1.00 90.81 371 LYS A C 1
ATOM 2852 O O . LYS A 1 371 ? 5.722 6.861 18.214 1.00 90.81 371 LYS A O 1
ATOM 2857 N N . GLN A 1 372 ? 7.956 6.946 18.199 1.00 89.25 372 GLN A N 1
ATOM 2858 C CA . GLN A 1 372 ? 8.121 6.334 16.873 1.00 89.25 372 GLN A CA 1
ATOM 2859 C C . GLN A 1 372 ? 8.356 4.816 16.923 1.00 89.25 372 GLN A C 1
ATOM 2861 O O . GLN A 1 372 ? 8.644 4.197 15.893 1.00 89.25 372 GLN A O 1
ATOM 2866 N N . TRP A 1 373 ? 8.230 4.181 18.093 1.00 91.81 373 TRP A N 1
ATOM 2867 C CA . TRP A 1 373 ? 8.401 2.735 18.262 1.00 91.81 373 TRP A CA 1
ATOM 2868 C C . TRP A 1 373 ? 7.207 1.954 17.705 1.00 91.81 373 TRP A C 1
ATOM 2870 O O . TRP A 1 373 ? 6.381 1.408 18.432 1.00 91.81 373 TRP A O 1
ATOM 2880 N N . ARG A 1 374 ? 7.140 1.865 16.373 1.00 92.19 374 ARG A N 1
ATOM 2881 C CA . ARG A 1 374 ? 6.001 1.294 15.637 1.00 92.19 374 ARG A CA 1
ATOM 2882 C C . ARG A 1 374 ? 5.614 -0.113 16.083 1.00 92.19 374 ARG A C 1
ATOM 2884 O O . ARG A 1 374 ? 4.429 -0.418 16.121 1.00 92.19 374 ARG A O 1
ATOM 2891 N N . TRP A 1 375 ? 6.586 -0.969 16.397 1.00 95.62 375 TRP A N 1
ATOM 2892 C CA . TRP A 1 375 ? 6.313 -2.339 16.844 1.00 95.62 375 TRP A CA 1
ATOM 2893 C C . TRP A 1 375 ? 5.561 -2.358 18.183 1.00 95.62 375 TRP A C 1
ATOM 2895 O O . TRP A 1 375 ? 4.648 -3.163 18.354 1.00 95.62 375 TRP A O 1
ATOM 2905 N N . LEU A 1 376 ? 5.890 -1.433 19.092 1.00 96.38 376 LEU A N 1
ATOM 2906 C CA . LEU A 1 376 ? 5.231 -1.301 20.386 1.00 96.38 376 LEU A CA 1
ATOM 2907 C C . LEU A 1 376 ? 3.806 -0.776 20.195 1.00 96.38 376 LEU A C 1
ATOM 2909 O O . LEU A 1 376 ? 2.860 -1.381 20.695 1.00 96.38 376 LEU A O 1
ATOM 2913 N N . SER A 1 377 ? 3.628 0.264 19.375 1.00 96.50 377 SER A N 1
ATOM 2914 C CA . SER A 1 377 ? 2.293 0.772 19.046 1.00 96.50 377 SER A CA 1
ATOM 2915 C C . SER A 1 377 ? 1.418 -0.268 18.336 1.00 96.50 377 SER A C 1
ATOM 2917 O O . SER A 1 377 ? 0.214 -0.311 18.575 1.00 96.50 377 SER A O 1
ATOM 2919 N N . LEU A 1 378 ? 1.996 -1.126 17.484 1.00 97.38 378 LEU A N 1
ATOM 2920 C CA . LEU A 1 378 ? 1.288 -2.243 16.843 1.00 97.38 378 LEU A CA 1
ATOM 2921 C C . LEU A 1 378 ? 0.859 -3.307 17.857 1.00 97.38 378 LEU A C 1
ATOM 2923 O O . LEU A 1 378 ? -0.261 -3.806 17.774 1.00 97.38 378 LEU A O 1
ATOM 2927 N N . MET A 1 379 ? 1.714 -3.628 18.831 1.00 98.06 379 MET A N 1
ATOM 2928 C CA . MET A 1 379 ? 1.354 -4.520 19.933 1.00 98.06 379 MET A CA 1
ATOM 2929 C C . MET A 1 379 ? 0.202 -3.931 20.757 1.00 98.06 379 MET A C 1
ATOM 2931 O O . MET A 1 379 ? -0.765 -4.631 21.047 1.00 98.06 379 MET A O 1
ATOM 2935 N N . GLY A 1 380 ? 0.253 -2.630 21.057 1.00 98.25 380 GLY A N 1
ATOM 2936 C CA . GLY A 1 380 ? -0.846 -1.918 21.708 1.00 98.25 380 GLY A CA 1
ATOM 2937 C C . GLY A 1 380 ? -2.137 -1.960 20.892 1.00 98.25 380 GLY A C 1
ATOM 2938 O O . GLY A 1 380 ? -3.203 -2.231 21.438 1.00 98.25 380 GLY A O 1
ATOM 2939 N N . LEU A 1 381 ? -2.054 -1.762 19.574 1.00 98.12 381 LEU A N 1
ATOM 2940 C CA . LEU A 1 381 ? -3.219 -1.818 18.691 1.00 98.12 381 LEU A CA 1
ATOM 2941 C C . LEU A 1 381 ? -3.827 -3.225 18.658 1.00 98.12 381 LEU A C 1
ATOM 2943 O O . LEU A 1 381 ? -5.047 -3.363 18.688 1.00 98.12 381 LEU A O 1
ATOM 2947 N N . LEU A 1 382 ? -2.996 -4.269 18.658 1.00 98.50 382 LEU A N 1
ATOM 2948 C CA . LEU A 1 382 ? -3.460 -5.649 18.774 1.00 98.50 382 LEU A CA 1
ATOM 2949 C C . LEU A 1 382 ? -4.188 -5.882 20.105 1.00 98.50 382 LEU A C 1
ATOM 2951 O O . LEU A 1 382 ? -5.265 -6.472 20.106 1.00 98.50 382 LEU A O 1
ATOM 2955 N N . MET A 1 383 ? -3.653 -5.379 21.224 1.00 98.44 383 MET A N 1
ATOM 2956 C CA . MET A 1 383 ? -4.328 -5.448 22.529 1.00 98.44 383 MET A CA 1
ATOM 2957 C C . MET A 1 383 ? -5.689 -4.745 22.505 1.00 98.44 383 MET A C 1
ATOM 2959 O O . MET A 1 383 ? -6.669 -5.302 22.993 1.00 98.44 383 MET A O 1
ATOM 2963 N N . VAL A 1 384 ? -5.762 -3.554 21.903 1.00 98.56 384 VAL A N 1
ATOM 2964 C CA . VAL A 1 384 ? -7.007 -2.792 21.731 1.00 98.56 384 VAL A CA 1
ATOM 2965 C C . VAL A 1 384 ? -8.024 -3.584 20.916 1.00 98.56 384 VAL A C 1
ATOM 2967 O O . VAL A 1 384 ? -9.158 -3.738 21.358 1.00 98.56 384 VAL A O 1
ATOM 2970 N N . VAL A 1 385 ? -7.636 -4.118 19.756 1.00 98.50 385 VAL A N 1
ATOM 2971 C CA . VAL A 1 385 ? -8.544 -4.880 18.883 1.00 98.50 385 VAL A CA 1
ATOM 2972 C C . VAL A 1 385 ? -9.023 -6.156 19.576 1.00 98.50 385 VAL A C 1
ATOM 2974 O O . VAL A 1 385 ? -10.222 -6.417 19.606 1.00 98.50 385 VAL A O 1
ATOM 2977 N N . CYS A 1 386 ? -8.121 -6.925 20.189 1.00 98.38 386 CYS A N 1
ATOM 2978 C CA . CYS A 1 386 ? -8.489 -8.138 20.920 1.00 98.38 386 CYS A CA 1
ATOM 2979 C C . CYS A 1 386 ? -9.402 -7.834 22.119 1.00 98.38 386 CYS A C 1
ATOM 2981 O O . CYS A 1 386 ? -10.393 -8.536 22.324 1.00 98.38 386 CYS A O 1
ATOM 2983 N N . GLY A 1 387 ? -9.100 -6.784 22.888 1.00 98.25 387 GLY A N 1
ATOM 2984 C CA . GLY A 1 387 ? -9.911 -6.355 24.028 1.00 98.25 387 GLY A CA 1
ATOM 2985 C C . GLY A 1 387 ? -11.306 -5.885 23.611 1.00 98.25 387 GLY A C 1
ATOM 2986 O O . GLY A 1 387 ? -12.303 -6.295 24.209 1.00 98.25 387 GLY A O 1
ATOM 2987 N N . GLU A 1 388 ? -11.386 -5.108 22.529 1.00 97.81 388 GLU A N 1
ATOM 2988 C CA . GLU A 1 388 ? -12.639 -4.673 21.909 1.00 97.81 388 GLU A CA 1
ATOM 2989 C C . GLU A 1 388 ? -13.473 -5.881 21.459 1.00 97.81 388 GLU A C 1
ATOM 2991 O O . GLU A 1 388 ? -14.624 -6.040 21.870 1.00 97.81 388 GLU A O 1
ATOM 2996 N N . CYS A 1 389 ? -12.885 -6.795 20.684 1.00 98.31 389 CYS A N 1
ATOM 2997 C CA . CYS A 1 389 ? -13.571 -7.998 20.221 1.00 98.31 389 CYS A CA 1
ATOM 2998 C C . CYS A 1 389 ? -14.075 -8.864 21.381 1.00 98.31 389 CYS A C 1
ATOM 3000 O O . CYS A 1 389 ? -15.226 -9.305 21.347 1.00 98.31 389 CYS A O 1
ATOM 3002 N N . LEU A 1 390 ? -13.261 -9.088 22.419 1.00 98.44 390 LEU A N 1
ATOM 3003 C CA . LEU A 1 390 ? -13.658 -9.880 23.585 1.00 98.44 390 LEU A CA 1
ATOM 3004 C C . LEU A 1 390 ? -14.819 -9.221 24.337 1.00 98.44 390 LEU A C 1
ATOM 3006 O O . LEU A 1 390 ? -15.794 -9.891 24.680 1.00 98.44 390 LEU A O 1
ATOM 3010 N N . ARG A 1 391 ? -14.753 -7.900 24.534 1.00 97.62 391 ARG A N 1
ATOM 3011 C CA . ARG A 1 391 ? -15.807 -7.144 25.211 1.00 97.62 391 ARG A CA 1
ATOM 3012 C C . ARG A 1 391 ? -17.131 -7.217 24.459 1.00 97.62 391 ARG A C 1
ATOM 3014 O O . ARG A 1 391 ? -18.154 -7.545 25.055 1.00 97.62 391 ARG A O 1
ATOM 3021 N N . LYS A 1 392 ? -17.117 -6.981 23.148 1.00 97.56 392 LYS A N 1
ATOM 3022 C CA . LYS A 1 392 ? -18.336 -7.016 22.327 1.00 97.56 392 LYS A CA 1
ATOM 3023 C C . LYS A 1 392 ? -18.888 -8.434 22.202 1.00 97.56 392 LYS A C 1
ATOM 3025 O O . LYS A 1 392 ? -20.099 -8.619 22.256 1.00 97.56 392 LYS A O 1
ATOM 3030 N N . SER A 1 393 ? -18.017 -9.441 22.141 1.00 97.88 393 SER A N 1
ATOM 3031 C CA . SER A 1 393 ? -18.427 -10.850 22.184 1.00 97.88 393 SER A CA 1
ATOM 3032 C C . SER A 1 393 ? -19.117 -11.199 23.504 1.00 97.88 393 SER A C 1
ATOM 3034 O O . SER A 1 393 ? -20.119 -11.909 23.488 1.00 97.88 393 SER A O 1
ATOM 3036 N N . ALA A 1 394 ? -18.643 -10.669 24.637 1.00 97.81 394 ALA A N 1
ATOM 3037 C CA . ALA A 1 394 ? -19.301 -10.842 25.933 1.00 97.81 394 ALA A CA 1
ATOM 3038 C C . ALA A 1 394 ? -20.698 -10.212 25.953 1.00 97.81 394 ALA A C 1
ATOM 3040 O O . ALA A 1 394 ? -21.656 -10.881 26.327 1.00 97.81 394 ALA A O 1
ATOM 3041 N N . MET A 1 395 ? -20.836 -8.975 25.467 1.00 96.88 395 MET A N 1
ATOM 3042 C CA . MET A 1 395 ? -22.136 -8.297 25.370 1.00 96.88 395 MET A CA 1
ATOM 3043 C C . MET A 1 395 ? -23.122 -9.057 24.471 1.00 96.88 395 MET A C 1
ATOM 3045 O O . MET A 1 395 ? -24.281 -9.233 24.838 1.00 96.88 395 MET A O 1
ATOM 3049 N N . LEU A 1 396 ? -22.659 -9.546 23.315 1.00 97.00 396 LEU A N 1
ATOM 3050 C CA . LEU A 1 396 ? -23.465 -10.348 22.388 1.00 97.00 396 LEU A CA 1
ATOM 3051 C C . LEU A 1 396 ? -23.866 -11.700 22.991 1.00 97.00 396 LEU A C 1
ATOM 3053 O O . LEU A 1 396 ? -25.001 -12.128 22.816 1.00 97.00 396 LEU A O 1
ATOM 3057 N N . THR A 1 397 ? -22.954 -12.358 23.713 1.00 96.75 397 THR A N 1
ATOM 3058 C CA . THR A 1 397 ? -23.208 -13.671 24.331 1.00 96.75 397 THR A CA 1
ATOM 3059 C C . THR A 1 397 ? -24.170 -13.564 25.515 1.00 96.75 397 THR A C 1
ATOM 3061 O O . THR A 1 397 ? -25.049 -14.406 25.665 1.00 96.75 397 THR A O 1
ATOM 3064 N N . ALA A 1 398 ? -24.029 -12.530 26.351 1.00 94.94 398 ALA A N 1
ATOM 3065 C CA . ALA A 1 398 ? -24.915 -12.308 27.492 1.00 94.94 398 ALA A CA 1
ATOM 3066 C C . ALA A 1 398 ? -26.287 -11.742 27.086 1.00 94.94 398 ALA A C 1
ATOM 3068 O O . ALA A 1 398 ? -27.281 -11.984 27.777 1.00 94.94 398 ALA A O 1
ATOM 3069 N N . GLY A 1 399 ? -26.369 -11.023 25.962 1.00 93.75 399 GLY A N 1
ATOM 3070 C CA . GLY A 1 399 ? -27.628 -10.510 25.429 1.00 93.75 399 GLY A CA 1
ATOM 3071 C C . GLY A 1 399 ? -28.302 -9.530 26.394 1.00 93.75 399 GLY A C 1
ATOM 3072 O O . GLY A 1 399 ? -27.668 -8.611 26.912 1.00 93.75 399 GLY A O 1
ATOM 3073 N N . SER A 1 400 ? -29.579 -9.772 26.693 1.00 92.19 400 SER A N 1
ATOM 3074 C CA . SER A 1 400 ? -30.363 -8.999 27.664 1.00 92.19 400 SER A CA 1
ATOM 3075 C C . SER A 1 400 ? -29.906 -9.160 29.120 1.00 92.19 400 SER A C 1
ATOM 3077 O O . SER A 1 400 ? -30.358 -8.407 29.978 1.00 92.19 400 SER A O 1
ATOM 3079 N N . ASN A 1 401 ? -29.032 -10.130 29.420 1.00 92.38 401 ASN A N 1
ATOM 3080 C CA . ASN A 1 401 ? -28.450 -10.307 30.756 1.00 92.38 401 ASN A CA 1
ATOM 3081 C C . ASN A 1 401 ? -27.257 -9.367 30.999 1.00 92.38 401 ASN A C 1
ATOM 3083 O O . ASN A 1 401 ? -26.794 -9.244 32.128 1.00 92.38 401 ASN A O 1
ATOM 3087 N N . PHE A 1 402 ? -26.746 -8.700 29.957 1.00 92.06 402 PHE A N 1
ATOM 3088 C CA . PHE A 1 402 ? -25.683 -7.711 30.100 1.00 92.06 402 PHE A CA 1
ATOM 3089 C C . PHE A 1 402 ? -26.251 -6.342 30.485 1.00 92.06 402 PHE A C 1
ATOM 3091 O O . PHE A 1 402 ? -27.178 -5.843 29.842 1.00 92.06 402 PHE A O 1
ATOM 3098 N N . ASN A 1 403 ? -25.639 -5.699 31.480 1.00 89.69 403 ASN A N 1
ATOM 3099 C CA . ASN A 1 403 ? -25.946 -4.326 31.863 1.00 89.69 403 ASN A CA 1
ATOM 3100 C C . ASN A 1 403 ? -24.655 -3.560 32.201 1.00 89.69 403 ASN A C 1
ATOM 3102 O O . ASN A 1 403 ? -23.719 -4.118 32.772 1.00 89.69 403 ASN A O 1
ATOM 3106 N N . HIS A 1 404 ? -24.591 -2.271 31.857 1.00 86.69 404 HIS A N 1
ATOM 3107 C CA . HIS A 1 404 ? -23.454 -1.405 32.202 1.00 86.69 404 HIS A CA 1
ATOM 3108 C C . HIS A 1 404 ? -23.386 -1.081 33.697 1.00 86.69 404 HIS A C 1
ATOM 3110 O O . HIS A 1 404 ? -22.320 -0.719 34.201 1.00 86.69 404 HIS A O 1
ATOM 3116 N N . ILE A 1 405 ? -24.504 -1.207 34.411 1.00 85.50 405 ILE A N 1
ATOM 3117 C CA . ILE A 1 405 ? -24.605 -0.992 35.856 1.00 85.50 405 ILE A CA 1
ATOM 3118 C C . ILE A 1 405 ? -24.822 -2.348 36.530 1.00 85.50 405 ILE A C 1
ATOM 3120 O O . ILE A 1 405 ? -25.694 -3.109 36.106 1.00 85.50 405 ILE A O 1
ATOM 3124 N N . VAL A 1 406 ? -24.045 -2.636 37.580 1.00 85.69 406 VAL A N 1
ATOM 3125 C CA . VAL A 1 406 ? -24.219 -3.850 38.394 1.00 85.69 406 VAL A CA 1
ATOM 3126 C C . VAL A 1 406 ? -25.626 -3.842 38.992 1.00 85.69 406 VAL A C 1
ATOM 3128 O O . VAL A 1 406 ? -26.062 -2.837 39.553 1.00 85.69 406 VAL A O 1
ATOM 3131 N N . GLN A 1 407 ? -26.359 -4.937 38.810 1.00 85.94 407 GLN A N 1
ATOM 3132 C CA . GLN A 1 407 ? -27.729 -5.072 39.299 1.00 85.94 407 GLN A CA 1
ATOM 3133 C C . GLN A 1 407 ? -27.720 -5.732 40.679 1.00 85.94 407 GLN A C 1
ATOM 3135 O O . GLN A 1 407 ? -27.131 -6.797 40.832 1.00 85.94 407 GLN A O 1
ATOM 3140 N N . ASN A 1 40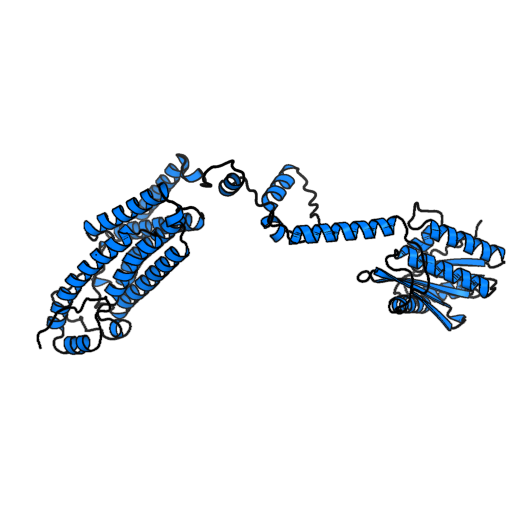8 ? -28.424 -5.132 41.642 1.00 83.81 408 ASN A N 1
ATOM 3141 C CA . ASN A 1 408 ? -28.567 -5.665 43.005 1.00 83.81 408 ASN A CA 1
ATOM 3142 C C . ASN A 1 408 ? -29.864 -6.474 43.197 1.00 83.81 408 ASN A C 1
ATOM 3144 O O . ASN A 1 408 ? -30.028 -7.151 44.207 1.00 83.81 408 ASN A O 1
ATOM 3148 N N . GLU A 1 409 ? -30.774 -6.442 42.217 1.00 81.94 409 GLU A N 1
ATOM 3149 C CA . GLU A 1 409 ? -32.023 -7.208 42.215 1.00 81.94 409 GLU A CA 1
ATOM 3150 C C . GLU A 1 409 ? -32.110 -8.124 40.988 1.00 81.94 409 GLU A C 1
ATOM 3152 O O . GLU A 1 409 ? -31.711 -7.757 39.878 1.00 81.94 409 GLU A O 1
ATOM 3157 N N . LYS A 1 410 ? -32.656 -9.333 41.174 1.00 87.25 410 LYS A N 1
ATOM 3158 C CA . LYS A 1 410 ? -32.807 -10.316 40.096 1.00 87.25 410 LYS A CA 1
ATOM 3159 C C . LYS A 1 410 ? -34.095 -10.069 39.310 1.00 87.25 410 LYS A C 1
ATOM 3161 O O . LYS A 1 410 ? -35.189 -10.341 39.800 1.00 87.25 410 LYS A O 1
ATOM 3166 N N . ALA A 1 411 ? -33.968 -9.641 38.056 1.00 84.62 411 ALA A N 1
ATOM 3167 C CA . ALA A 1 411 ? -35.092 -9.631 37.121 1.00 84.62 411 ALA A CA 1
ATOM 3168 C C . ALA A 1 411 ? -35.536 -11.065 36.767 1.00 84.62 411 ALA A C 1
ATOM 3170 O O . ALA A 1 411 ? -34.712 -11.974 36.685 1.00 84.62 411 ALA A O 1
ATOM 3171 N N . GLN A 1 412 ? -36.827 -11.272 36.483 1.00 82.94 412 GLN A N 1
ATOM 3172 C CA . GLN A 1 412 ? -37.357 -12.598 36.114 1.00 82.94 412 GLN A CA 1
ATOM 3173 C C . GLN A 1 412 ? -36.706 -13.181 34.850 1.00 82.94 412 GLN A C 1
ATOM 3175 O O . GLN A 1 412 ? -36.569 -14.393 34.727 1.00 82.94 412 GLN A O 1
ATOM 3180 N N . SER A 1 413 ? -36.285 -12.320 33.922 1.00 87.06 413 SER A N 1
ATOM 3181 C CA . SER A 1 413 ? -35.590 -12.705 32.692 1.00 87.06 413 SER A CA 1
ATOM 3182 C C . SER A 1 413 ? -34.090 -12.955 32.879 1.00 87.06 413 SER A C 1
ATOM 3184 O O . SER A 1 413 ? -33.433 -13.345 31.918 1.00 87.06 413 SER A O 1
ATOM 3186 N N . HIS A 1 414 ? -33.532 -12.694 34.069 1.00 90.75 414 HIS A N 1
ATOM 3187 C CA . HIS A 1 414 ? -32.096 -12.791 34.313 1.00 90.75 414 HIS A CA 1
ATOM 3188 C C . HIS A 1 414 ? -31.680 -14.252 34.520 1.00 90.75 414 HIS A C 1
ATOM 3190 O O . HIS A 1 414 ? -32.029 -14.884 35.523 1.00 90.75 414 HIS A O 1
ATOM 3196 N N . VAL A 1 415 ? -30.906 -14.774 33.570 1.00 94.25 415 VAL A N 1
ATOM 3197 C CA . VAL A 1 415 ? -30.377 -16.142 33.566 1.00 94.25 415 VAL A CA 1
ATOM 3198 C C . VAL A 1 415 ? -28.855 -16.148 33.648 1.00 94.25 415 VAL A C 1
ATOM 3200 O O . VAL A 1 415 ? -28.188 -15.247 33.138 1.00 94.25 415 VAL A O 1
ATOM 3203 N N . LEU A 1 416 ? -28.297 -17.187 34.272 1.00 95.12 416 LEU A N 1
ATOM 3204 C CA . LEU A 1 416 ? -26.853 -17.361 34.368 1.00 95.12 416 LEU A CA 1
ATOM 3205 C C . LEU A 1 416 ? -26.282 -17.831 33.022 1.00 95.12 416 LEU A C 1
ATOM 3207 O O . LEU A 1 416 ? -26.622 -18.907 32.530 1.00 95.12 416 LEU A O 1
ATOM 3211 N N . VAL A 1 417 ? -25.383 -17.038 32.436 1.00 96.56 417 VAL A N 1
ATOM 3212 C CA . VAL A 1 417 ? -24.745 -17.336 31.145 1.00 96.56 417 VAL A CA 1
ATOM 3213 C C . VAL A 1 417 ? -23.358 -17.937 31.372 1.00 96.56 417 VAL A C 1
ATOM 3215 O O . VAL A 1 417 ? -22.478 -17.287 31.924 1.00 96.56 417 VAL A O 1
ATOM 3218 N N . THR A 1 418 ? -23.153 -19.178 30.923 1.00 96.50 418 THR A N 1
ATOM 3219 C CA . THR A 1 418 ? -21.887 -19.926 31.101 1.00 96.50 418 THR A CA 1
ATOM 3220 C C . THR A 1 418 ? -21.270 -20.421 29.787 1.00 96.50 418 THR A C 1
ATOM 3222 O O . THR A 1 418 ? -20.239 -21.093 29.790 1.00 96.50 418 THR A O 1
ATOM 3225 N N . THR A 1 419 ? -21.883 -20.095 28.647 1.00 96.12 419 THR A N 1
ATOM 3226 C CA . THR A 1 419 ? -21.474 -20.546 27.309 1.00 96.12 419 THR A CA 1
ATOM 3227 C C . THR A 1 419 ? -20.697 -19.465 26.549 1.00 96.12 419 THR A C 1
ATOM 3229 O O . THR A 1 419 ? -20.614 -18.309 26.965 1.00 96.12 419 THR A O 1
ATOM 3232 N N . GLY A 1 420 ? -20.077 -19.830 25.421 1.00 96.62 420 GLY A N 1
ATOM 3233 C CA . GLY A 1 420 ? -19.307 -18.887 24.602 1.00 96.62 420 GLY A CA 1
ATOM 3234 C C . GLY A 1 420 ? -18.102 -18.322 25.359 1.00 96.62 420 GLY A C 1
ATOM 3235 O O . GLY A 1 420 ? -17.382 -19.069 26.021 1.00 96.62 420 GLY A O 1
ATOM 3236 N N . VAL A 1 421 ? -17.885 -17.004 25.299 1.00 97.44 421 VAL A N 1
ATOM 3237 C CA . VAL A 1 421 ? -16.754 -16.363 26.000 1.00 97.44 421 VAL A CA 1
ATOM 3238 C C . VAL A 1 421 ? -16.824 -16.502 27.526 1.00 97.44 421 VAL A C 1
ATOM 3240 O O . VAL A 1 421 ? -15.784 -16.484 28.182 1.00 97.44 421 VAL A O 1
ATOM 3243 N N . TYR A 1 422 ? -18.022 -16.734 28.078 1.00 98.00 422 TYR A N 1
ATOM 3244 C CA . TYR A 1 422 ? -18.222 -17.004 29.503 1.00 98.00 422 TYR A CA 1
ATOM 3245 C C . TYR A 1 422 ? -17.735 -18.400 29.927 1.00 98.00 422 TYR A C 1
ATOM 3247 O O . TYR A 1 422 ? -17.591 -18.674 31.112 1.00 98.00 422 TYR A O 1
ATOM 3255 N N . SER A 1 423 ? -17.417 -19.300 28.994 1.00 97.25 423 SER A N 1
ATOM 3256 C CA . SER A 1 423 ? -16.780 -20.579 29.345 1.00 97.25 423 SER A CA 1
ATOM 3257 C C . SER A 1 423 ? -15.287 -20.434 29.671 1.00 97.25 423 SER A C 1
ATOM 3259 O O . SER A 1 423 ? -14.730 -21.273 30.376 1.00 97.25 423 SER A O 1
ATOM 3261 N N . TYR A 1 424 ? -14.647 -19.359 29.192 1.00 96.94 424 TYR A N 1
ATOM 3262 C CA . TYR A 1 424 ? -13.225 -19.085 29.420 1.00 96.94 424 TYR A CA 1
ATOM 3263 C C . TYR A 1 424 ? -12.993 -18.182 30.632 1.00 96.94 424 TYR A C 1
ATOM 3265 O O . TYR A 1 424 ? -12.082 -18.430 31.420 1.00 96.94 424 TYR A O 1
ATOM 3273 N N . PHE A 1 425 ? -13.819 -17.146 30.786 1.00 97.50 425 PHE A N 1
ATOM 3274 C CA . PHE A 1 425 ? -13.724 -16.168 31.868 1.00 97.50 425 PHE A CA 1
ATOM 3275 C C . PHE A 1 425 ? -15.107 -15.904 32.452 1.00 97.50 425 PHE A C 1
ATOM 3277 O O . PHE A 1 425 ? -16.073 -15.841 31.701 1.00 97.50 425 PHE A O 1
ATOM 3284 N N . ARG A 1 426 ? -15.205 -15.675 33.765 1.00 97.38 426 ARG A N 1
ATOM 3285 C CA . ARG A 1 426 ? -16.471 -15.259 34.399 1.00 97.38 426 ARG A CA 1
ATOM 3286 C C . ARG A 1 426 ? -16.871 -13.839 34.034 1.00 97.38 426 ARG A C 1
ATOM 3288 O O . ARG A 1 426 ? -18.051 -13.549 33.890 1.00 97.38 426 ARG A O 1
ATOM 3295 N N . HIS A 1 427 ? -15.872 -12.983 33.818 1.00 97.44 427 HIS A N 1
ATOM 3296 C CA . HIS A 1 427 ? -16.057 -11.562 33.529 1.00 97.44 427 HIS A CA 1
ATOM 3297 C C . HIS A 1 427 ? -15.379 -11.145 32.210 1.00 97.44 427 HIS A C 1
ATOM 3299 O O . HIS A 1 427 ? -14.524 -10.257 32.204 1.00 97.44 427 HIS A O 1
ATOM 3305 N N . PRO A 1 428 ? -15.716 -11.766 31.060 1.00 97.94 428 PRO A N 1
ATOM 3306 C CA . PRO A 1 428 ? -15.003 -11.545 29.800 1.00 97.94 428 PRO A CA 1
ATOM 3307 C C . PRO A 1 428 ? -15.123 -10.097 29.295 1.00 97.94 428 PRO A C 1
ATOM 3309 O O . PRO A 1 428 ? -14.194 -9.579 28.678 1.00 97.94 428 PRO A O 1
ATOM 3312 N N . SER A 1 429 ? -16.223 -9.403 29.606 1.00 96.94 429 SER A N 1
ATOM 3313 C CA . SER A 1 429 ? -16.406 -7.978 29.296 1.00 96.94 429 SER A CA 1
ATOM 3314 C C . SER A 1 429 ? -15.417 -7.071 30.041 1.00 96.94 429 SER A C 1
ATOM 3316 O O . SER A 1 429 ? -14.973 -6.060 29.484 1.00 96.94 429 SER A O 1
ATOM 3318 N N . TYR A 1 430 ? -15.052 -7.435 31.275 1.00 97.12 430 TYR A N 1
ATOM 3319 C CA . TYR A 1 430 ? -14.069 -6.729 32.099 1.00 97.12 430 TYR A CA 1
ATOM 3320 C C . TYR A 1 430 ? -12.650 -7.064 31.674 1.00 97.12 430 TYR A C 1
ATOM 3322 O O . TYR A 1 430 ? -11.833 -6.158 31.562 1.00 97.12 430 TYR A O 1
ATOM 3330 N N . VAL A 1 431 ? -12.377 -8.324 31.323 1.00 98.00 431 VAL A N 1
ATOM 3331 C CA . VAL A 1 431 ? -11.101 -8.723 30.707 1.00 98.00 431 VAL A CA 1
ATOM 3332 C C . VAL A 1 431 ? -10.852 -7.926 29.425 1.00 98.00 431 VAL A C 1
ATOM 3334 O O . VAL A 1 431 ? -9.791 -7.324 29.265 1.00 98.00 431 VAL A O 1
ATOM 3337 N N . GLY A 1 432 ? -11.849 -7.862 28.537 1.00 97.75 432 GLY A N 1
ATOM 3338 C CA . GLY A 1 432 ? -11.759 -7.089 27.300 1.00 97.75 432 GLY A CA 1
ATOM 3339 C C . GLY A 1 432 ? -11.501 -5.603 27.557 1.00 97.75 432 GLY A C 1
ATOM 3340 O O . GLY A 1 432 ? -10.596 -5.027 26.959 1.00 97.75 432 GLY A O 1
ATOM 3341 N N . TRP A 1 433 ? -12.233 -4.997 28.500 1.00 96.31 433 TRP A N 1
ATOM 3342 C CA . TRP A 1 433 ? -12.045 -3.588 28.863 1.00 96.31 433 TRP A CA 1
ATOM 3343 C C . TRP A 1 433 ? -10.665 -3.323 29.480 1.00 96.31 433 TRP A C 1
ATOM 3345 O O . TRP A 1 433 ? -9.992 -2.377 29.081 1.00 96.31 433 TRP A O 1
ATOM 3355 N N . PHE A 1 434 ? -10.205 -4.170 30.398 1.00 97.25 434 PHE A N 1
ATOM 3356 C CA . PHE A 1 434 ? -8.908 -4.033 31.058 1.00 97.25 434 PHE A CA 1
ATOM 3357 C C . PHE A 1 434 ? -7.743 -4.023 30.059 1.00 97.25 434 PHE A C 1
ATOM 3359 O O . PHE A 1 434 ? -6.911 -3.118 30.074 1.00 97.25 434 PHE A O 1
ATOM 3366 N N . TYR A 1 435 ? -7.695 -4.994 29.144 1.00 98.06 435 TYR A N 1
ATOM 3367 C CA . TYR A 1 435 ? -6.630 -5.036 28.139 1.00 98.06 435 TYR A CA 1
ATOM 3368 C C . TYR A 1 435 ? -6.786 -3.957 27.068 1.00 98.06 435 TYR A C 1
ATOM 3370 O O . TYR A 1 435 ? -5.779 -3.439 26.585 1.00 98.06 435 TYR A O 1
ATOM 3378 N N . TRP A 1 436 ? -8.022 -3.579 26.730 1.00 98.19 436 TRP A N 1
ATOM 3379 C CA . TRP A 1 436 ? -8.280 -2.457 25.834 1.00 98.19 436 TRP A CA 1
ATOM 3380 C C . TRP A 1 436 ? -7.738 -1.147 26.417 1.00 98.19 436 TRP A C 1
ATOM 3382 O O . TRP A 1 436 ? -6.997 -0.444 25.730 1.00 98.19 436 TRP A O 1
ATOM 3392 N N . SER A 1 437 ? -8.027 -0.842 27.690 1.00 96.00 437 SER A N 1
ATOM 3393 C CA . SER A 1 437 ? -7.626 0.424 28.317 1.00 96.00 437 SER A CA 1
ATOM 3394 C C . SER A 1 437 ? -6.106 0.547 28.397 1.00 96.00 437 SER A C 1
ATOM 3396 O O . SER A 1 437 ? -5.556 1.572 27.997 1.00 96.00 437 SER A O 1
ATOM 3398 N N . ILE A 1 438 ? -5.409 -0.516 28.803 1.00 97.94 438 ILE A N 1
ATOM 3399 C CA . ILE A 1 438 ? -3.940 -0.567 28.817 1.00 97.94 438 ILE A CA 1
ATOM 3400 C C . ILE A 1 438 ? -3.387 -0.477 27.391 1.00 97.94 438 ILE A C 1
ATOM 3402 O O . ILE A 1 438 ? -2.465 0.297 27.129 1.00 97.94 438 ILE A O 1
ATOM 3406 N N . GLY A 1 439 ? -3.984 -1.214 26.450 1.00 98.31 439 GLY A N 1
ATOM 3407 C CA . GLY A 1 439 ? -3.608 -1.208 25.039 1.00 98.31 439 GLY A CA 1
ATOM 3408 C C . GLY A 1 439 ? -3.608 0.196 24.437 1.00 98.31 439 GLY A C 1
ATOM 3409 O O . GLY A 1 439 ? -2.677 0.534 23.710 1.00 98.31 439 GLY A O 1
ATOM 3410 N N . THR A 1 440 ? -4.571 1.056 24.803 1.00 97.94 440 THR A N 1
ATOM 3411 C CA . THR A 1 440 ? -4.594 2.454 24.331 1.00 97.94 440 THR A CA 1
ATOM 3412 C C . THR A 1 440 ? -3.338 3.240 24.718 1.00 97.94 440 THR A C 1
ATOM 3414 O O . THR A 1 440 ? -2.852 4.044 23.925 1.00 97.94 440 THR A O 1
ATOM 3417 N N . GLN A 1 441 ? -2.766 2.975 25.894 1.00 98.31 441 GLN A N 1
ATOM 3418 C CA . GLN A 1 441 ? -1.554 3.649 26.366 1.00 98.31 441 GLN A CA 1
ATOM 3419 C C . GLN A 1 441 ? -0.290 3.054 25.741 1.00 98.31 441 GLN A C 1
ATOM 3421 O O . GLN A 1 441 ? 0.660 3.783 25.455 1.00 98.31 441 GLN A O 1
ATOM 3426 N N . VAL A 1 442 ? -0.303 1.751 25.443 1.00 98.19 442 VAL A N 1
ATOM 3427 C CA . VAL A 1 442 ? 0.761 1.089 24.672 1.00 98.19 442 VAL A CA 1
ATOM 3428 C C . VAL A 1 442 ? 0.782 1.595 23.224 1.00 98.19 442 VAL A C 1
ATOM 3430 O O . VAL A 1 442 ? 1.862 1.837 22.693 1.00 98.19 442 VAL A O 1
ATOM 3433 N N . VAL A 1 443 ? -0.381 1.846 22.600 1.00 97.94 443 VAL A N 1
ATOM 3434 C CA . VAL A 1 443 ? -0.472 2.498 21.273 1.00 97.94 443 VAL A CA 1
ATOM 3435 C C . VAL A 1 443 ? 0.258 3.839 21.280 1.00 97.94 443 VAL A C 1
ATOM 3437 O O . VAL A 1 443 ? 1.028 4.124 20.363 1.00 97.94 443 VAL A O 1
ATOM 3440 N N . LEU A 1 444 ? 0.040 4.637 22.327 1.00 97.00 444 LEU A N 1
ATOM 3441 C CA . LEU A 1 444 ? 0.656 5.951 22.509 1.00 97.00 444 LEU A CA 1
ATOM 3442 C C . LEU A 1 444 ? 2.110 5.894 23.003 1.00 97.00 444 LEU A C 1
ATOM 3444 O O . LEU A 1 444 ? 2.737 6.944 23.124 1.00 97.00 444 LEU A O 1
ATOM 3448 N N . CYS A 1 445 ? 2.654 4.708 23.298 1.00 96.81 445 CYS A N 1
ATOM 3449 C CA . CYS A 1 445 ? 3.962 4.538 23.933 1.00 96.81 445 CYS A CA 1
ATOM 3450 C C . CYS A 1 445 ? 4.119 5.418 25.190 1.00 96.81 445 CYS A C 1
ATOM 3452 O O . CYS A 1 445 ? 5.153 6.061 25.352 1.00 96.81 445 CYS A O 1
ATOM 3454 N N . ASN A 1 446 ? 3.077 5.525 26.023 1.00 97.56 446 ASN A N 1
ATOM 3455 C CA . ASN A 1 446 ? 3.052 6.347 27.240 1.00 97.56 446 ASN A CA 1
ATOM 3456 C C . ASN A 1 446 ? 3.516 5.519 28.458 1.00 97.56 446 ASN A C 1
ATOM 3458 O O . ASN A 1 446 ? 2.704 4.765 29.006 1.00 97.56 446 ASN A O 1
ATOM 3462 N N . PRO A 1 447 ? 4.790 5.583 28.886 1.00 96.25 447 PRO A N 1
ATOM 3463 C CA . PRO A 1 447 ? 5.290 4.737 29.968 1.00 96.25 447 PRO A CA 1
ATOM 3464 C C . PRO A 1 447 ? 4.587 4.975 31.314 1.00 96.25 447 PRO A C 1
ATOM 3466 O O . PRO A 1 447 ? 4.313 4.009 32.031 1.00 96.25 447 PRO A O 1
ATOM 3469 N N . LEU A 1 448 ? 4.266 6.224 31.667 1.00 97.00 448 LEU A N 1
ATOM 3470 C CA . LEU A 1 448 ? 3.643 6.549 32.953 1.00 97.00 448 LEU A CA 1
ATOM 3471 C C . LEU A 1 448 ? 2.162 6.169 32.942 1.00 97.00 448 LEU A C 1
ATOM 3473 O O . LEU A 1 448 ? 1.690 5.501 33.867 1.00 97.00 448 LEU A O 1
ATOM 3477 N N . CYS A 1 449 ? 1.430 6.517 31.881 1.00 97.38 449 CYS A N 1
ATOM 3478 C CA . CYS A 1 449 ? 0.024 6.144 31.769 1.00 97.38 449 CYS A CA 1
ATOM 3479 C C . CYS A 1 449 ? -0.181 4.641 31.580 1.00 97.38 449 CYS A C 1
ATOM 3481 O O . CYS A 1 449 ? -1.198 4.149 32.054 1.00 97.38 449 CYS A O 1
ATOM 3483 N N . VAL A 1 450 ? 0.742 3.873 30.985 1.00 97.81 450 VAL A N 1
ATOM 3484 C CA . VAL A 1 450 ? 0.624 2.399 30.979 1.00 97.81 450 VAL A CA 1
ATOM 3485 C C . VAL A 1 450 ? 0.560 1.862 32.412 1.00 97.81 450 VAL A C 1
ATOM 3487 O O . VAL A 1 450 ? -0.329 1.068 32.728 1.00 97.81 450 VAL A O 1
ATOM 3490 N N . LEU A 1 451 ? 1.439 2.328 33.305 1.00 97.56 451 LEU A N 1
ATOM 3491 C CA . LEU A 1 451 ? 1.424 1.928 34.716 1.00 97.56 451 LEU A CA 1
ATOM 3492 C C . LEU A 1 451 ? 0.168 2.441 35.431 1.00 97.56 451 LEU A C 1
ATOM 3494 O O . LEU A 1 451 ? -0.524 1.668 36.096 1.00 97.56 451 LEU A O 1
ATOM 3498 N N . GLY A 1 452 ? -0.159 3.723 35.248 1.00 96.31 452 GLY A N 1
ATOM 3499 C CA . GLY A 1 452 ? -1.326 4.355 35.863 1.00 96.31 452 GLY A CA 1
ATOM 3500 C C . GLY A 1 452 ? -2.643 3.683 35.468 1.00 96.31 452 GLY A C 1
ATOM 3501 O O . GLY A 1 452 ? -3.430 3.316 36.339 1.00 96.31 452 GLY A O 1
ATOM 3502 N N . TYR A 1 453 ? -2.860 3.446 34.171 1.00 95.69 453 TYR A N 1
ATOM 3503 C CA . TYR A 1 453 ? -4.059 2.781 33.653 1.00 95.69 453 TYR A CA 1
ATOM 3504 C C . TYR A 1 453 ? -4.147 1.334 34.122 1.00 95.69 453 TYR A C 1
ATOM 3506 O O . TYR A 1 453 ? -5.243 0.882 34.452 1.00 95.69 453 TYR A O 1
ATOM 3514 N N . THR A 1 454 ? -3.021 0.616 34.181 1.00 96.56 454 THR A N 1
ATOM 3515 C CA . THR A 1 454 ? -2.997 -0.769 34.667 1.00 96.56 454 THR A CA 1
ATOM 3516 C C . THR A 1 454 ? -3.443 -0.833 36.124 1.00 96.56 454 THR A C 1
ATOM 3518 O O . THR A 1 454 ? -4.359 -1.585 36.447 1.00 96.56 454 THR A O 1
ATOM 3521 N N . LEU A 1 455 ? -2.852 -0.013 36.999 1.00 95.50 455 LEU A N 1
ATOM 3522 C CA . LEU A 1 455 ? -3.172 -0.012 38.429 1.00 95.50 455 LEU A CA 1
ATOM 3523 C C . LEU A 1 455 ? -4.601 0.469 38.702 1.00 95.50 455 LEU A C 1
ATOM 3525 O O . LEU A 1 455 ? -5.322 -0.166 39.474 1.00 95.50 455 LEU A O 1
ATOM 3529 N N . ALA A 1 456 ? -5.026 1.554 38.048 1.00 93.31 456 ALA A N 1
ATOM 3530 C CA . ALA A 1 456 ? -6.371 2.098 38.206 1.00 93.31 456 ALA A CA 1
ATOM 3531 C C . ALA A 1 456 ? -7.439 1.111 37.710 1.00 93.31 456 ALA A C 1
ATOM 3533 O O . ALA A 1 456 ? -8.374 0.802 38.446 1.00 93.31 456 ALA A O 1
ATOM 3534 N N . SER A 1 457 ? -7.263 0.549 36.506 1.00 93.69 457 SER A N 1
ATOM 3535 C CA . SER A 1 457 ? -8.205 -0.433 35.949 1.00 93.69 457 SER A CA 1
ATOM 3536 C C . SER A 1 457 ? -8.240 -1.709 36.793 1.00 93.69 457 SER A C 1
ATOM 3538 O O . SER A 1 457 ? -9.315 -2.248 37.037 1.00 93.69 457 SER A O 1
ATOM 3540 N N . TRP A 1 458 ? -7.086 -2.186 37.274 1.00 95.69 458 TRP A N 1
ATOM 3541 C CA . TRP A 1 458 ? -7.013 -3.388 38.109 1.00 95.69 458 TRP A CA 1
ATOM 3542 C C . TRP A 1 458 ? -7.779 -3.209 39.420 1.00 95.69 458 TRP A C 1
ATOM 3544 O O . TRP A 1 458 ? -8.597 -4.056 39.775 1.00 95.69 458 TRP A O 1
ATOM 3554 N N . ARG A 1 459 ? -7.562 -2.083 40.113 1.00 94.81 459 ARG A N 1
ATOM 3555 C CA . ARG A 1 459 ? -8.261 -1.774 41.364 1.00 94.81 459 ARG A CA 1
ATOM 3556 C C . ARG A 1 459 ? -9.769 -1.657 41.145 1.00 94.81 459 ARG A C 1
ATOM 3558 O O . ARG A 1 459 ? -10.525 -2.286 41.879 1.00 94.81 459 ARG A O 1
ATOM 3565 N N . PHE A 1 460 ? -10.174 -0.910 40.116 1.00 93.06 460 PHE A N 1
ATOM 3566 C CA . PHE A 1 460 ? -11.578 -0.721 39.760 1.00 93.06 460 PHE A CA 1
ATOM 3567 C C . PHE A 1 460 ? -12.283 -2.057 39.501 1.00 93.06 460 PHE A C 1
ATOM 3569 O O . PHE A 1 460 ? -13.339 -2.321 40.069 1.00 93.06 460 PHE A O 1
ATOM 3576 N N . PHE A 1 461 ? -11.691 -2.936 38.683 1.00 94.31 461 PHE A N 1
ATOM 3577 C CA . PHE A 1 461 ? -12.312 -4.226 38.385 1.00 94.31 461 PHE A CA 1
ATOM 3578 C C . PHE A 1 461 ? -12.260 -5.205 39.550 1.00 94.31 461 PHE A C 1
ATOM 3580 O O . PHE A 1 461 ? -13.165 -6.023 39.654 1.00 94.31 461 PHE A O 1
ATOM 3587 N N . ARG A 1 462 ? -11.260 -5.138 40.434 1.00 95.19 462 ARG A N 1
ATOM 3588 C CA . ARG A 1 462 ? -11.241 -5.973 41.640 1.00 95.19 462 ARG A CA 1
ATOM 3589 C C . ARG A 1 462 ? -12.443 -5.666 42.532 1.00 95.19 462 ARG A C 1
ATOM 3591 O O . ARG A 1 462 ? -13.208 -6.574 42.830 1.00 95.19 462 ARG A O 1
ATOM 3598 N N . GLU A 1 463 ? -12.615 -4.394 42.892 1.00 92.94 463 GLU A N 1
ATOM 3599 C CA . GLU A 1 463 ? -13.715 -3.934 43.752 1.00 92.94 463 GLU A CA 1
ATOM 3600 C C . GLU A 1 463 ? -15.073 -4.240 43.092 1.00 92.94 463 GLU A C 1
ATOM 3602 O O . GLU A 1 463 ? -15.953 -4.843 43.700 1.00 92.94 463 GLU A O 1
ATOM 3607 N N . ARG A 1 464 ? -15.203 -3.954 41.791 1.00 93.25 464 ARG A N 1
ATOM 3608 C CA . ARG A 1 464 ? -16.444 -4.194 41.046 1.00 93.25 464 ARG A CA 1
ATOM 3609 C C . ARG A 1 464 ? -16.801 -5.677 40.885 1.00 93.25 464 ARG A C 1
ATOM 3611 O O . ARG A 1 464 ? -17.973 -6.028 40.976 1.00 93.25 464 ARG A O 1
ATOM 3618 N N . ILE A 1 465 ? -15.820 -6.545 40.621 1.00 95.31 465 ILE A N 1
ATOM 3619 C CA . ILE A 1 465 ? -16.052 -7.994 40.496 1.00 95.31 465 ILE A CA 1
ATOM 3620 C C . ILE A 1 465 ? -16.498 -8.576 41.836 1.00 95.31 465 ILE A C 1
ATOM 3622 O O . ILE A 1 465 ? -17.357 -9.451 41.854 1.00 95.31 465 ILE A O 1
ATOM 3626 N N . GLU A 1 466 ? -15.933 -8.116 42.951 1.00 94.06 466 GLU A N 1
ATOM 3627 C CA . GLU A 1 466 ? -16.352 -8.562 44.281 1.00 94.06 466 GLU A CA 1
ATOM 3628 C C . GLU A 1 466 ? -17.829 -8.211 44.545 1.00 94.06 466 GLU A C 1
ATOM 3630 O O . GLU A 1 466 ? -18.629 -9.097 44.848 1.00 94.06 466 GLU A O 1
ATOM 3635 N N . GLU A 1 467 ? -18.235 -6.961 44.318 1.00 92.56 467 GLU A N 1
ATOM 3636 C CA . GLU A 1 467 ? -19.635 -6.532 44.477 1.00 92.56 467 GLU A CA 1
ATOM 3637 C C . GLU A 1 467 ? -20.606 -7.293 43.557 1.00 92.56 467 GLU A C 1
ATOM 3639 O O . GLU A 1 467 ? -21.679 -7.740 43.978 1.00 92.56 467 GLU A O 1
ATOM 3644 N N . GLU A 1 468 ? -20.232 -7.482 42.293 1.00 94.56 468 GLU A N 1
ATOM 3645 C CA . GLU A 1 468 ? -21.077 -8.175 41.323 1.00 94.56 468 GLU A CA 1
ATOM 3646 C C . GLU A 1 468 ? -21.198 -9.670 41.625 1.00 94.56 468 GLU A C 1
ATOM 3648 O O . GLU A 1 468 ? -22.294 -10.225 41.557 1.00 94.56 468 GLU A O 1
ATOM 3653 N N . GLU A 1 469 ? -20.108 -10.337 42.018 1.00 95.06 469 GLU A N 1
ATOM 3654 C CA . GLU A 1 469 ? -20.168 -11.749 42.396 1.00 95.06 469 GLU A CA 1
ATOM 3655 C C . GLU A 1 469 ? -20.994 -11.978 43.662 1.00 95.06 469 GLU A C 1
ATOM 3657 O O . GLU A 1 469 ? -21.645 -13.016 43.763 1.00 95.06 469 GLU A O 1
ATOM 3662 N N . MET A 1 470 ? -21.026 -11.021 44.593 1.00 92.81 470 MET A N 1
ATOM 3663 C CA . MET A 1 470 ? -21.924 -11.081 45.748 1.00 92.81 470 MET A CA 1
ATOM 3664 C C . MET A 1 470 ? -23.389 -11.128 45.294 1.00 92.81 470 MET A C 1
ATOM 3666 O O . MET A 1 470 ? -24.146 -11.998 45.726 1.00 92.81 470 MET A O 1
ATOM 3670 N N . SER A 1 471 ? -23.766 -10.256 44.357 1.00 92.56 471 SER A N 1
ATOM 3671 C CA . SER A 1 471 ? -25.117 -10.226 43.784 1.00 92.56 471 SER A CA 1
ATOM 3672 C C . SER A 1 471 ? -25.429 -11.492 42.978 1.00 92.56 471 SER A C 1
ATOM 3674 O O . SER A 1 471 ? -26.494 -12.083 43.135 1.00 92.56 471 SER A O 1
ATOM 3676 N N . LEU A 1 472 ? -24.486 -11.990 42.172 1.00 93.81 472 LEU A N 1
ATOM 3677 C CA . LEU A 1 472 ? -24.669 -13.216 41.384 1.00 93.81 472 LEU A CA 1
ATOM 3678 C C . LEU A 1 472 ? -24.841 -14.467 42.260 1.00 93.81 472 LEU A C 1
ATOM 3680 O O . LEU A 1 472 ? -25.656 -15.332 41.931 1.00 93.81 472 LEU A O 1
ATOM 3684 N N . ILE A 1 473 ? -24.132 -14.552 43.391 1.00 93.81 473 ILE A N 1
ATOM 3685 C CA . ILE A 1 473 ? -24.334 -15.620 44.381 1.00 93.81 473 ILE A CA 1
ATOM 3686 C C . ILE A 1 473 ? -25.737 -15.518 44.988 1.00 93.81 473 ILE A C 1
ATOM 3688 O O . ILE A 1 473 ? -26.423 -16.533 45.084 1.00 93.81 473 ILE A O 1
ATOM 3692 N N . LEU A 1 474 ? -26.209 -14.314 45.328 1.00 92.31 474 LEU A N 1
ATOM 3693 C CA . LEU A 1 474 ? -27.578 -14.117 45.821 1.00 92.31 474 LEU A CA 1
ATOM 3694 C C . LEU A 1 474 ? -28.638 -14.497 44.773 1.00 92.31 474 LEU A C 1
ATOM 3696 O O . LEU A 1 474 ? -29.696 -15.018 45.122 1.00 92.31 474 LEU A O 1
ATOM 3700 N N . PHE A 1 475 ? -28.368 -14.270 43.486 1.00 93.00 475 PHE A N 1
ATOM 3701 C CA . PHE A 1 475 ? -29.325 -14.530 42.407 1.00 93.00 475 PHE A CA 1
ATOM 3702 C C . PHE A 1 475 ? -29.419 -16.000 41.997 1.00 93.00 475 PHE A C 1
ATOM 3704 O O . PHE A 1 475 ? -30.505 -16.457 41.622 1.00 93.00 475 PHE A O 1
ATOM 3711 N N . PHE A 1 476 ? -28.299 -16.722 41.995 1.00 94.81 476 PHE A N 1
ATOM 3712 C CA . PHE A 1 476 ? -28.195 -18.059 41.394 1.00 94.81 476 PHE A CA 1
ATOM 3713 C C . PHE A 1 476 ? -27.688 -19.139 42.362 1.00 94.81 476 PHE A C 1
ATOM 3715 O O . PHE A 1 476 ? -27.724 -20.321 42.024 1.00 94.81 476 PHE A O 1
ATOM 3722 N N . GLY A 1 477 ? -27.240 -18.765 43.564 1.00 93.75 477 GLY A N 1
ATOM 3723 C CA . GLY A 1 477 ? -26.825 -19.692 44.616 1.00 93.75 477 GLY A CA 1
ATOM 3724 C C . GLY A 1 477 ? -25.770 -20.698 44.151 1.00 93.75 477 GLY A C 1
ATOM 3725 O O . GLY A 1 477 ? -24.731 -20.333 43.593 1.00 93.75 477 GLY A O 1
ATOM 3726 N N . GLU A 1 478 ? -26.060 -21.983 44.365 1.00 94.19 478 GLU A N 1
ATOM 3727 C CA . GLU A 1 478 ? -25.164 -23.101 44.044 1.00 94.19 478 GLU A CA 1
ATOM 3728 C C . GLU A 1 478 ? -24.743 -23.159 42.571 1.00 94.19 478 GLU A C 1
ATOM 3730 O O . GLU A 1 478 ? -23.603 -23.523 42.277 1.00 94.19 478 GLU A O 1
ATOM 3735 N N . GLU A 1 479 ? -25.605 -22.759 41.630 1.00 95.44 479 GLU A N 1
ATOM 3736 C CA . GLU A 1 479 ? -25.254 -22.775 40.204 1.00 95.44 479 GLU A CA 1
ATOM 3737 C C . GLU A 1 479 ? -24.053 -21.865 39.920 1.00 95.44 479 GLU A C 1
ATOM 3739 O O . GLU A 1 479 ? -23.112 -22.259 39.218 1.00 95.44 479 GLU A O 1
ATOM 3744 N N . TYR A 1 480 ? -24.031 -20.677 40.537 1.00 95.69 480 TYR A N 1
ATOM 3745 C CA . TYR A 1 480 ? -22.909 -19.754 40.406 1.00 95.69 480 TYR A CA 1
ATOM 3746 C C . TYR A 1 480 ? -21.662 -20.266 41.130 1.00 95.69 480 TYR A C 1
ATOM 3748 O O . TYR A 1 480 ? -20.559 -20.136 40.603 1.00 95.69 480 TYR A O 1
ATOM 3756 N N . LEU A 1 481 ? -21.803 -20.907 42.295 1.00 94.88 481 LEU A N 1
ATOM 3757 C CA . LEU A 1 481 ? -20.667 -21.495 43.020 1.00 94.88 481 LEU A CA 1
ATOM 3758 C C . LEU A 1 481 ? -20.018 -22.649 42.240 1.00 94.88 481 LEU A C 1
ATOM 3760 O O . LEU A 1 481 ? -18.791 -22.781 42.205 1.00 94.88 481 LEU A O 1
ATOM 3764 N N . VAL A 1 482 ? -20.815 -23.489 41.572 1.00 95.38 482 VAL A N 1
ATOM 3765 C CA . VAL A 1 482 ? -20.309 -24.532 40.665 1.00 95.38 482 VAL A CA 1
ATOM 3766 C C . VAL A 1 482 ? -19.588 -23.911 39.469 1.00 95.38 482 VAL A C 1
ATOM 3768 O O . VAL A 1 482 ? -18.499 -24.366 39.116 1.00 95.38 482 VAL A O 1
ATOM 3771 N N . TYR A 1 483 ? -20.154 -22.867 38.864 1.00 96.00 483 TYR A N 1
ATOM 3772 C CA . TYR A 1 483 ? -19.518 -22.145 37.764 1.00 96.00 483 TYR A CA 1
ATOM 3773 C C . TYR A 1 483 ? -18.193 -21.491 38.193 1.00 96.00 483 TYR A C 1
ATOM 3775 O O . TYR A 1 483 ? -17.164 -21.670 37.536 1.00 96.00 483 TYR A O 1
ATOM 3783 N N . LYS A 1 484 ? -18.180 -20.842 39.361 1.00 94.81 484 LYS A N 1
ATOM 3784 C CA . LYS A 1 484 ? -17.012 -20.196 39.967 1.00 94.81 484 LYS A CA 1
ATOM 3785 C C . LYS A 1 484 ? -15.839 -21.139 40.201 1.00 94.81 484 LYS A C 1
ATOM 3787 O O . LYS A 1 484 ? -14.696 -20.747 39.975 1.00 94.81 484 LYS A O 1
ATOM 3792 N N . ARG A 1 485 ? -16.115 -22.378 40.616 1.00 94.25 485 ARG A N 1
ATOM 3793 C CA . ARG A 1 485 ? -15.091 -23.419 40.803 1.00 94.25 485 ARG A CA 1
ATOM 3794 C C . ARG A 1 485 ? -14.437 -23.864 39.492 1.00 94.25 485 ARG A C 1
ATOM 3796 O O . ARG A 1 485 ? -13.307 -24.338 39.521 1.00 94.25 485 ARG A O 1
ATOM 3803 N N . LYS A 1 486 ? -15.136 -23.740 38.359 1.00 95.38 486 LYS A N 1
ATOM 3804 C CA . LYS A 1 486 ? -14.678 -24.238 37.050 1.00 95.38 486 LYS A CA 1
ATOM 3805 C C . LYS A 1 486 ? -13.997 -23.173 36.198 1.00 95.38 486 LYS A C 1
ATOM 3807 O O . LYS A 1 486 ? -13.067 -23.497 35.468 1.00 95.38 486 LYS A O 1
ATOM 3812 N N . VAL A 1 487 ? -14.474 -21.932 36.258 1.00 96.75 487 VAL A N 1
ATOM 3813 C CA . VAL A 1 487 ? -14.067 -20.863 35.336 1.00 96.75 487 VAL A CA 1
ATOM 3814 C C . VAL A 1 487 ? -13.415 -19.726 36.120 1.00 96.75 487 VAL A C 1
ATOM 3816 O O . VAL A 1 487 ? -14.018 -19.269 37.087 1.00 96.75 487 VAL A O 1
ATOM 3819 N N . PRO A 1 488 ? -12.214 -19.243 35.753 1.00 96.25 488 PRO A N 1
ATOM 3820 C CA . PRO A 1 488 ? -11.548 -18.133 36.439 1.00 96.25 488 PRO A CA 1
ATOM 3821 C C . PRO A 1 488 ? -12.192 -16.775 36.112 1.00 96.25 488 PRO A C 1
ATOM 3823 O O . PRO A 1 488 ? -12.891 -16.629 35.114 1.00 96.25 488 PRO A O 1
ATOM 3826 N N . THR A 1 489 ? -11.909 -15.736 36.905 1.00 95.50 489 THR A N 1
ATOM 3827 C CA . THR A 1 489 ? -12.331 -14.350 36.592 1.00 95.50 489 THR A CA 1
ATOM 3828 C C . THR A 1 489 ? -11.785 -13.871 35.244 1.00 95.50 489 THR A C 1
ATOM 3830 O O . THR A 1 489 ? -12.491 -13.189 34.507 1.00 95.50 489 THR A O 1
ATOM 3833 N N . GLY A 1 490 ? -10.543 -14.258 34.930 1.00 93.31 490 GLY A N 1
ATOM 3834 C CA . GLY A 1 490 ? -9.794 -13.878 33.731 1.00 93.31 490 GLY A CA 1
ATOM 3835 C C . GLY A 1 490 ? -8.829 -12.706 33.926 1.00 93.31 490 GLY A C 1
ATOM 3836 O O . GLY A 1 490 ? -7.995 -12.467 33.057 1.00 93.31 490 GLY A O 1
ATOM 3837 N N . LEU A 1 491 ? -8.893 -12.004 35.062 1.00 95.25 491 LEU A N 1
ATOM 3838 C CA . LEU A 1 491 ? -7.965 -10.920 35.388 1.00 95.25 491 LEU A CA 1
ATOM 3839 C C . LEU A 1 491 ? -6.864 -11.401 36.350 1.00 95.25 491 LEU A C 1
ATOM 3841 O O . LEU A 1 491 ? -7.169 -12.105 37.319 1.00 95.25 491 LEU A O 1
ATOM 3845 N N . PRO A 1 492 ? -5.589 -11.021 36.131 1.00 91.75 492 PRO A N 1
ATOM 3846 C CA . PRO A 1 492 ? -4.488 -11.441 36.994 1.00 91.75 492 PRO A CA 1
ATOM 3847 C C . PRO A 1 492 ? -4.712 -11.023 38.448 1.00 91.75 492 PRO A C 1
ATOM 3849 O O . PRO A 1 492 ? -5.023 -9.866 38.719 1.00 91.75 492 PRO A O 1
ATOM 3852 N N . PHE A 1 493 ? -4.508 -11.949 39.387 1.00 94.25 493 PHE A N 1
ATOM 3853 C CA . PHE A 1 493 ? -4.580 -11.697 40.835 1.00 94.25 493 PHE A CA 1
ATOM 3854 C C . PHE A 1 493 ? -5.946 -11.224 41.370 1.00 94.25 493 PHE A C 1
ATOM 3856 O O . PHE A 1 493 ? -6.016 -10.742 42.497 1.00 94.25 493 PHE A O 1
ATOM 3863 N N . ILE A 1 494 ? -7.036 -11.389 40.611 1.00 93.00 494 ILE A N 1
ATOM 3864 C CA . ILE A 1 494 ? -8.401 -11.098 41.074 1.00 93.00 494 ILE A CA 1
ATOM 3865 C C . ILE A 1 494 ? -9.161 -12.417 41.205 1.00 93.00 494 ILE A C 1
ATOM 3867 O O . ILE A 1 494 ? -9.503 -13.042 40.204 1.00 93.00 494 ILE A O 1
ATOM 3871 N N . GLN A 1 495 ? -9.428 -12.858 42.435 1.00 88.00 495 GLN A N 1
ATOM 3872 C CA . GLN A 1 495 ? -10.136 -14.121 42.697 1.00 88.00 495 GLN A CA 1
ATOM 3873 C C . GLN A 1 495 ? -11.670 -13.957 42.717 1.00 88.00 495 GLN A C 1
ATOM 3875 O O . GLN A 1 495 ? -12.399 -14.935 42.506 1.00 88.00 495 GLN A O 1
ATOM 3880 N N . GLY A 1 496 ? -12.148 -12.718 42.878 1.00 87.81 496 GLY A N 1
ATOM 3881 C CA . GLY A 1 496 ? -13.548 -12.388 43.143 1.00 87.81 496 GLY A CA 1
ATOM 3882 C C . GLY A 1 496 ? -13.908 -12.627 44.610 1.00 87.81 496 GLY A C 1
ATOM 3883 O O . GLY A 1 496 ? -13.019 -12.712 45.451 1.00 87.81 496 GLY A O 1
ATOM 3884 N N . MET A 1 497 ? -15.196 -12.776 44.925 1.00 85.12 497 MET A N 1
ATOM 3885 C CA . MET A 1 497 ? -15.650 -12.923 46.319 1.00 85.12 497 MET A CA 1
ATOM 3886 C C . MET A 1 497 ? -15.076 -14.173 47.002 1.00 85.12 497 MET A C 1
ATOM 3888 O O . MET A 1 497 ? -15.381 -15.291 46.591 1.00 85.12 497 MET A O 1
ATOM 3892 N N . CYS A 1 498 ? -14.287 -14.036 48.062 1.00 74.06 498 CYS A N 1
ATOM 3893 C CA . CYS A 1 498 ? -13.906 -15.197 48.866 1.00 74.06 498 CYS A CA 1
ATOM 3894 C C . CYS A 1 498 ? -15.141 -15.714 49.615 1.00 74.06 498 CYS A C 1
ATOM 3896 O O . CYS A 1 498 ? -15.702 -15.008 50.447 1.00 74.06 498 CYS A O 1
ATOM 3898 N N . VAL A 1 499 ? -15.581 -16.929 49.290 1.00 69.94 499 VAL A N 1
ATOM 3899 C CA . VAL A 1 499 ? -16.617 -17.637 50.048 1.00 69.94 499 VAL A CA 1
ATOM 3900 C C . VAL A 1 499 ? -15.866 -18.614 50.940 1.00 69.94 499 VAL A C 1
ATOM 3902 O O . VAL A 1 499 ? -15.152 -19.473 50.416 1.00 69.94 499 VAL A O 1
ATOM 3905 N N . GLU A 1 500 ? -15.930 -18.422 52.258 1.00 58.78 500 GLU A N 1
ATOM 3906 C CA . GLU A 1 500 ? -15.372 -19.399 53.196 1.00 58.78 500 GLU A CA 1
ATOM 3907 C C . GLU A 1 500 ? -16.098 -20.747 53.011 1.00 58.78 500 GLU A C 1
ATOM 3909 O O . GLU A 1 500 ? -17.305 -20.743 52.750 1.00 58.78 500 GLU A O 1
ATOM 3914 N N . PRO A 1 501 ? -15.355 -21.869 53.030 1.00 54.00 501 PRO A N 1
ATOM 3915 C CA . PRO A 1 501 ? -15.864 -23.190 52.663 1.00 54.00 501 PRO A CA 1
ATOM 3916 C C . PRO A 1 501 ? -16.924 -23.757 53.610 1.00 54.00 501 PRO A C 1
ATOM 3918 O O . PRO A 1 501 ? -16.888 -23.438 54.820 1.00 54.00 501 PRO A O 1
#

Foldseek 3Di:
DPLEPAPPPPDDDLALVVVVVCCCVPPVVAFEKEKAWDADPPFQWIKIWIAGPVVRDIDIFTEDGLADRLLRRLVRLLVVLVVLQVVLDQEHEYEYQPPVNVVLQVVDDVDFPPVSSVSSVVSVVVSVVSNHRYYYYHHHPPNPNVNNVSRVVRRVVNSPDPDHPYYDDHTPVSVVVVVVVVVQVVVLVCLQPDPPQVQLCVVPSHPPDDPPPVDPDPVVVVQVVCVSSVADPQLLNCCVVVNHPFRDGCCCVDPNNVVVVVVVLVVVLVVLPVVDDDQVSLVVNLLVVLVVQLVVLVVCLPSPGLCNLVSLLSNLLSCLLNLQLVLCCVQAVPQRDSCSSVPCPDPVVVVLVVVLVVLLVVCCVVPSVLQVPVVQLVVLSVLQVQLSVQLSQVSNQCRNLDDPDQDLDDDPPHDDGCDDSNVAAVASNLLSVLSNQLSSSSSSSRPVSNVVSNVVSLVVVLVVLQVNLVSVCVHPPVVSVVSLVNYQNNDPPRSHHDDDD

Secondary structure (DSSP, 8-state):
---------TT----HHHHHHHHHHHHTTSEEEEEEEEE-TTT--EEEEEEEGGGTEEEEEEE-TT--HHHHHHHHHHHHHHHHHHHT-SEEEEEES-HHHHHHHTT--S-S-HHHHHHHHHHHHHHHHTT-EEEEEE--TTSS-HHHHHHHHHHHHHTT-SS-SB--PPPHHHHHHHHHHHHHHHHHHHHHH-SS-HHHHHH---SS-------SSHHHHHHHHHHHTT--SSHHHHHHTTSSSS---HHHHSHHHHHHHHHHHHHHHHHHHHH--HHHHHHHHHHHHHHHHHHHHHHHHHTTSTTHHHHHHHHHHHHHHHHHHHHHHHH-GGG--GGGG-----HHHHHHHHHHHHHHHHHHHH-GGGGG-HHHHHHHHHHHHHHHHHHHHHHHHHGGG--SS--SS--TT-----SGGGGT-SSHHHHHHHHHHHHHHHHTT-HHHHHHHHHHHHHHHHHHHHHHHHHHHHHHTHHHHHHHHHS--SSTT---S----

pLDDT: mean 86.37, std 14.35, range [30.02, 98.56]

Radius of gyration: 44.63 Å; chains: 1; bounding box: 76×58×124 Å